Protein 6COJ (pdb70)

Secondary structure (DSSP, 8-state):
------B--HHHHHHT--TT-EEEE-SBTTBS--HHHHHHHHHS---SEEEEEEESHHHHHHHHTT-EEEEEEEEE--SSTT-S-HHHHHHHHTT-SEEEE--HHHHHHHHHHHHTT-SEEEESTTTTSTHHHHHGGGSEEEE-SS--TTSPPPEEEEEEP--EEEEEEEESEE-TTS-EE--SS--TTHHHHHHTEEEEEEEES-B--HHHHHHHS-GGGEEE-GGG-SEEEE-TTTTTTSB-TTS----HHHHHHHHHHTTSHHHHHHHHHHHSSS-HHHHHHHHHHHHHHT-/----HHHHHHHHHHHTTTT--SSEEEE-SHHHHHHHHHHHHTT-TT-B-B-SSSEEESS-PPTT----EEEE--HHHHHHHHHHT-EEEEE--SEE-TT--EE-SEES-TTS-SEE-S-STTHHHHHHHS-EEEEESS--TTTB-SS-SS-SB--GGG--TT-GGGTT--EEEEEESSEEEEEEETTTEEEEEEE-TT--HHHHHHT-SSPPBTGGG-EEPPPPPHHHHHIIIIII-TT-GGGGG---

Radius of gyration: 23.97 Å; Cα contacts (8 Å, |Δi|>4): 1330; chains: 2; bounding box: 75×59×59 Å

B-factor: mean 24.65, std 14.01, range [10.96, 203.96]

InterPro domains:
  IPR004165 Coenzyme A transferase family I [PF01144] (10-236)
  IPR004165 Coenzyme A transferase family I [PTHR13707] (9-237)
  IPR004165 Coenzyme A transferase family I [SM00882] (8-236)
  IPR037171 NagB/RpiA transferase-like [SSF100950] (6-284)

Foldseek 3Di:
DDFDQFADALLVQCVVDAAQFEEEWFAAALAQTLQQNLLSVLVDPHANYEYEYNAYVSVLSNLVSLRAAEYEHQHHFNPDPVTHFVSVVVCVVVVSYQYLHFHRVLSVQQLVCLLVVHQFDFDAGPPPDCSCVSQPPVKDWDWDPDADPVRHIDITIGRGHPAGQEYEGEAAEEASLKFGFHAADDPGCRLSSLSRHDAYEYEYQDHDHPVVRPVPDPPVRRSIDNVRHNHYYHDRCSSPQGQGGPNGHHPVVVVVLVRVLVPDPVSVVVVCVQASVDHSVSNVVSVVVVVVVVD/DDADLLLLLLCLLLVLCVVLEQFEEAEDDDSNLSSVLLNCVPPHVNYWYAPNAWFIAPHRAAVPDDHHTDDTRHPVNVLVRLQVQRYEYEEEFQAAEFQGFTDQAADDDPVDGPGGGDHLPCQCSNQQRYEYEYEAQDQAQSRHDHDGRDRSHDGDVVDDPVDCSRVHGAYRWYRYSFAIWFQPAPVSTIEGQAGAPPHALVNNVNGHHDDHHCSVPHYHRDDDDPVSVCCCCPTHCVPPPSVVRHDD

Structure (mmCIF, N/CA/C/O backbone):
data_6COJ
#
_entry.id   6COJ
#
_cell.length_a   69.172
_cell.length_b   69.172
_cell.length_c   241.873
_cell.angle_alpha   90.000
_cell.angle_beta   90.000
_cell.angle_gamma   90.000
#
_symmetry.space_group_name_H-M   'P 43 21 2'
#
loop_
_entity.id
_entity.type
_entity.pdbx_description
1 polymer 'Probable CoA-transferase alpha subunit'
2 polymer 'Probable CoA-transferase beta subunit'
3 non-polymer 'SULFATE ION'
4 non-polymer 'S-{(3R,5R,9R)-1-[(2R,3S,4R,5R)-5-(6-amino-9H-purin-9-yl)-4-hydroxy-3-(phosphonooxy)tetrahydrofuran-2-yl]-3,5,9-trihydroxy-8,8-dimethyl-3,5-dioxido-10,14-dioxo-2,4,6-trioxa-11,15-diaza-3lambda~5~,5lambda~5~-diphosphaheptadecan-17-yl} (5R,10R)-7-hydroxy-10-methyl-2-oxo-1-oxaspiro[4.5]dec-6-ene-6-carbothioate (non-preferred name)'
5 water water
#
loop_
_atom_site.group_PDB
_atom_site.id
_atom_site.type_symbol
_atom_site.label_atom_id
_atom_site.label_alt_id
_atom_site.label_comp_id
_atom_site.label_asym_id
_atom_site.label_entity_id
_atom_site.label_seq_id
_atom_site.pdbx_PDB_ins_code
_atom_site.Cartn_x
_atom_site.Cartn_y
_atom_site.Cartn_z
_atom_site.occupancy
_atom_site.B_iso_or_equiv
_atom_site.auth_seq_id
_atom_site.auth_comp_id
_atom_site.auth_asym_id
_atom_site.auth_atom_id
_atom_site.pdbx_PDB_model_num
ATOM 1 N N . VAL A 1 14 ? 22.746 -22.490 -9.136 1.00 52.57 2 VAL A N 1
ATOM 2 C CA . VAL A 1 14 ? 21.560 -22.537 -8.287 1.00 52.41 2 VAL A CA 1
ATOM 3 C C . VAL A 1 14 ? 20.806 -21.209 -8.352 1.00 47.96 2 VAL A C 1
ATOM 4 O O . VAL A 1 14 ? 21.107 -20.280 -7.602 1.00 51.89 2 VAL A O 1
ATOM 8 N N . SER A 1 15 ? 19.824 -21.123 -9.248 1.00 32.01 3 SER A N 1
ATOM 9 C CA . SER A 1 15 ? 19.101 -19.881 -9.480 1.00 28.72 3 SER A CA 1
ATOM 10 C C . SER A 1 15 ? 17.617 -20.161 -9.652 1.00 23.55 3 SER A C 1
ATOM 11 O O . SER A 1 15 ? 17.212 -21.238 -10.096 1.00 30.46 3 SER A O 1
ATOM 14 N N . LYS A 1 16 ? 16.814 -19.155 -9.314 1.00 22.31 4 LYS A N 1
ATOM 15 C CA . LYS A 1 16 ? 15.390 -19.199 -9.598 1.00 21.29 4 LYS A CA 1
ATOM 16 C C . LYS A 1 16 ? 15.168 -19.156 -11.106 1.00 22.95 4 LYS A C 1
ATOM 17 O O . LYS A 1 16 ? 15.989 -18.635 -11.864 1.00 24.38 4 LYS A O 1
ATOM 23 N N . ARG A 1 17 ? 14.037 -19.701 -11.544 1.00 21.20 5 ARG A N 1
ATOM 24 C CA . ARG A 1 17 ? 13.776 -19.806 -12.976 1.00 19.67 5 ARG A CA 1
ATOM 25 C C . ARG A 1 17 ? 13.653 -18.429 -13.624 1.00 22.72 5 ARG A C 1
ATOM 26 O O . ARG A 1 17 ? 12.992 -17.533 -13.091 1.00 22.89 5 ARG A O 1
ATOM 34 N N . ASP A 1 18 ? 14.307 -18.262 -14.777 1.00 19.34 6 ASP A N 1
ATOM 35 C CA . ASP A 1 18 ? 14.182 -17.053 -15.589 1.00 19.41 6 ASP A CA 1
ATOM 36 C C . ASP A 1 18 ? 12.957 -17.213 -16.479 1.00 20.19 6 ASP A C 1
ATOM 37 O O . ASP A 1 18 ? 12.950 -18.049 -17.390 1.00 23.71 6 ASP A O 1
ATOM 42 N N . LYS A 1 19 ? 11.923 -16.409 -16.229 1.00 17.01 7 LYS A N 1
ATOM 43 C CA . LYS A 1 19 ? 10.642 -16.550 -16.906 1.00 17.28 7 LYS A CA 1
ATOM 44 C C . LYS A 1 19 ? 10.452 -15.577 -18.062 1.00 16.20 7 LYS A C 1
ATOM 45 O O . LYS A 1 19 ? 9.362 -15.528 -18.644 1.00 18.16 7 LYS A O 1
ATOM 51 N N . ARG A 1 20 ? 11.485 -14.817 -18.420 1.00 18.10 8 ARG A N 1
ATOM 52 C CA . ARG A 1 20 ? 11.353 -13.852 -19.508 1.00 18.47 8 ARG A CA 1
ATOM 53 C C . ARG A 1 20 ? 11.093 -14.558 -20.834 1.00 19.84 8 ARG A C 1
ATOM 54 O O . ARG A 1 20 ? 11.822 -15.482 -21.211 1.00 24.34 8 ARG A O 1
ATOM 62 N N . ILE A 1 21 ? 10.059 -14.101 -21.549 1.00 17.96 9 ILE A N 1
ATOM 63 C CA . ILE A 1 21 ? 9.671 -14.629 -22.855 1.00 17.99 9 ILE A CA 1
ATOM 64 C C . ILE A 1 21 ? 9.109 -13.487 -23.696 1.00 23.44 9 ILE A C 1
ATOM 65 O O . ILE A 1 21 ? 8.760 -12.421 -23.184 1.00 21.08 9 ILE A O 1
ATOM 70 N N . SER A 1 22 ? 9.013 -13.716 -25.007 1.00 18.28 10 SER A N 1
ATOM 71 C CA . SER A 1 22 ? 8.464 -12.715 -25.911 1.00 19.30 10 SER A CA 1
ATOM 72 C C . SER A 1 22 ? 6.938 -12.802 -25.947 1.00 17.61 10 SER A C 1
ATOM 73 O O . SER A 1 22 ? 6.328 -13.759 -25.462 1.00 19.36 10 SER A O 1
ATOM 76 N N . LEU A 1 23 ? 6.319 -11.773 -26.536 1.00 20.35 11 LEU A N 1
ATOM 77 C CA . LEU A 1 23 ? 4.873 -11.779 -26.743 1.00 18.82 11 LEU A CA 1
ATOM 78 C C . LEU A 1 23 ? 4.435 -13.007 -27.527 1.00 20.36 11 LEU A C 1
ATOM 79 O O . LEU A 1 23 ? 3.477 -13.691 -27.146 1.00 19.60 11 LEU A O 1
ATOM 84 N N . ASP A 1 24 ? 5.115 -13.287 -28.644 1.00 20.94 12 ASP A N 1
ATOM 85 C CA . ASP A 1 24 ? 4.746 -14.434 -29.467 1.00 18.83 12 ASP A CA 1
ATOM 86 C C . ASP A 1 24 ? 5.017 -15.753 -28.745 1.00 19.42 12 ASP A C 1
ATOM 87 O O . ASP A 1 24 ? 4.257 -16.717 -28.908 1.00 22.50 12 ASP A O 1
ATOM 92 N N . ASP A 1 25 ? 6.105 -15.823 -27.965 1.00 24.89 13 ASP A N 1
ATOM 93 C CA . ASP A 1 25 ? 6.374 -17.002 -27.137 1.00 24.43 13 ASP A CA 1
ATOM 94 C C . ASP A 1 25 ? 5.213 -17.277 -26.193 1.00 19.83 13 ASP A C 1
ATOM 95 O O . ASP A 1 25 ? 4.769 -18.422 -26.040 1.00 21.18 13 ASP A O 1
ATOM 100 N N . ALA A 1 26 ? 4.736 -16.235 -25.510 1.00 18.81 14 ALA A N 1
ATOM 101 C CA . ALA A 1 26 ? 3.669 -16.419 -24.533 1.00 19.69 14 ALA A CA 1
ATOM 102 C C . ALA A 1 26 ? 2.401 -16.934 -25.200 1.00 17.93 14 ALA A C 1
ATOM 103 O O . ALA A 1 26 ? 1.773 -17.886 -24.718 1.00 19.42 14 ALA A O 1
ATOM 105 N N . VAL A 1 27 ? 2.028 -16.338 -26.335 1.00 19.52 15 VAL A N 1
ATOM 106 C CA . VAL A 1 27 ? 0.851 -16.810 -27.054 1.00 17.89 15 VAL A CA 1
ATOM 107 C C . VAL A 1 27 ? 1.080 -18.212 -27.603 1.00 19.80 15 VAL A C 1
ATOM 108 O O . VAL A 1 27 ? 0.130 -18.997 -27.734 1.00 20.07 15 VAL A O 1
ATOM 112 N N . GLY A 1 28 ? 2.338 -18.565 -27.886 1.00 20.10 16 GLY A N 1
ATOM 113 C CA . GLY A 1 28 ? 2.681 -19.917 -28.301 1.00 18.27 16 GLY A CA 1
ATOM 114 C C . GLY A 1 28 ? 2.394 -20.982 -27.256 1.00 18.67 16 GLY A C 1
ATOM 115 O O . GLY A 1 28 ? 2.351 -22.171 -27.593 1.00 23.55 16 GLY A O 1
ATOM 116 N N . GLU A 1 29 ? 2.229 -20.590 -25.993 1.00 18.94 17 GLU A N 1
ATOM 117 C CA A GLU A 1 29 ? 1.831 -21.500 -24.926 0.62 19.63 17 GLU A CA 1
ATOM 118 C CA B GLU A 1 29 ? 1.835 -21.534 -24.958 0.38 20.39 17 GLU A CA 1
ATOM 119 C C . GLU A 1 29 ? 0.323 -21.663 -24.823 1.00 21.89 17 GLU A C 1
ATOM 120 O O . GLU A 1 29 ? -0.145 -22.532 -24.075 1.00 23.55 17 GLU A O 1
ATOM 131 N N . LEU A 1 30 ? -0.443 -20.834 -25.524 1.00 18.50 18 LEU A N 1
ATOM 132 C CA . LEU A 1 30 ? -1.894 -20.921 -25.520 1.00 17.75 18 LEU A CA 1
ATOM 133 C C . LEU A 1 30 ? -2.360 -21.848 -26.634 1.00 21.10 18 LEU A C 1
ATOM 134 O O . LEU A 1 30 ? -1.625 -22.144 -27.579 1.00 20.97 18 LEU A O 1
ATOM 139 N N . ARG A 1 31 ? -3.595 -22.321 -26.504 1.00 20.71 19 ARG A N 1
ATOM 140 C CA . ARG A 1 31 ? -4.157 -23.255 -27.464 1.00 22.43 19 ARG A CA 1
ATOM 141 C C . ARG A 1 31 ? -5.599 -22.874 -27.745 1.00 20.47 19 ARG A C 1
ATOM 142 O O . ARG A 1 31 ? -6.302 -22.356 -26.872 1.00 19.73 19 ARG A O 1
ATOM 150 N N . SER A 1 32 ? -6.037 -23.147 -28.973 1.00 19.84 20 SER A N 1
ATOM 151 C CA . SER A 1 32 ? -7.436 -22.945 -29.304 1.00 18.84 20 SER A CA 1
ATOM 152 C C . SER A 1 32 ? -8.304 -23.745 -28.341 1.00 19.68 20 SER A C 1
ATOM 153 O O . SER A 1 32 ? -7.926 -24.834 -27.897 1.00 21.81 20 SER A O 1
ATOM 156 N N . GLY A 1 33 ? -9.459 -23.187 -27.998 1.00 19.15 21 GLY A N 1
ATOM 157 C CA . GLY A 1 33 ? -10.378 -23.831 -27.085 1.00 17.65 21 GLY A CA 1
ATOM 158 C C . GLY A 1 33 ? -1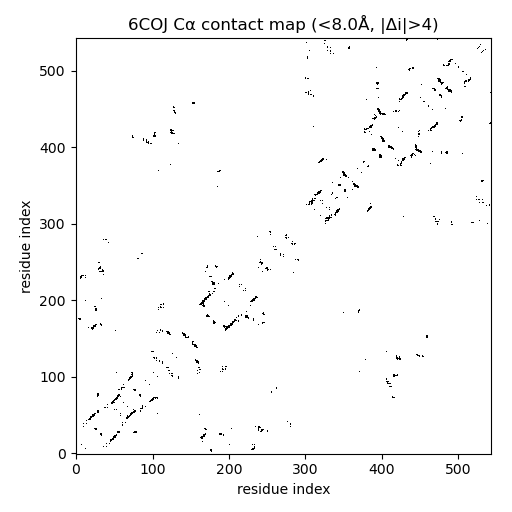0.145 -23.535 -25.623 1.00 20.25 21 GLY A C 1
ATOM 159 O O . GLY A 1 33 ? -10.940 -23.983 -24.788 1.00 21.28 21 GLY A O 1
ATOM 160 N N . MET A 1 34 ? -9.095 -22.792 -25.283 1.00 18.07 22 MET A N 1
ATOM 161 C CA . MET A 1 34 ? -8.817 -22.499 -23.885 1.00 17.56 22 MET A CA 1
ATOM 162 C C . MET A 1 34 ? -9.833 -21.521 -23.322 1.00 16.55 22 MET A C 1
ATOM 163 O O . MET A 1 34 ? -10.431 -20.714 -24.044 1.00 18.27 22 MET A O 1
ATOM 168 N N . THR A 1 35 ? -10.022 -21.608 -22.010 1.00 16.68 23 THR A N 1
ATOM 169 C CA . THR A 1 35 ? -10.660 -20.549 -21.244 1.00 14.96 23 THR A CA 1
ATOM 170 C C . THR A 1 35 ? -9.560 -19.614 -20.749 1.00 16.51 23 THR A C 1
ATOM 171 O O . THR A 1 35 ? -8.647 -20.047 -20.032 1.00 16.28 23 THR A O 1
ATOM 175 N N . ILE A 1 36 ? -9.624 -18.346 -21.157 1.00 14.71 24 ILE A N 1
ATOM 176 C CA . ILE A 1 36 ? -8.586 -17.370 -20.849 1.00 13.20 24 ILE A CA 1
ATOM 177 C C . ILE A 1 36 ? -9.212 -16.194 -20.114 1.00 14.27 24 ILE A C 1
ATOM 178 O O . ILE A 1 36 ? -10.205 -15.620 -20.579 1.00 16.34 24 ILE A O 1
ATOM 183 N N . GLY A 1 37 ? -8.623 -15.834 -18.977 1.00 12.72 25 GLY A N 1
ATOM 184 C CA . GLY A 1 37 ? -9.017 -14.634 -18.266 1.00 12.83 25 GLY A CA 1
ATOM 185 C C . GLY A 1 37 ? -8.106 -13.494 -18.686 1.00 12.78 25 GLY A C 1
ATOM 186 O O . GLY A 1 37 ? -6.899 -13.672 -18.832 1.00 16.03 25 GLY A O 1
ATOM 187 N N . ILE A 1 38 ? -8.694 -12.322 -18.892 1.00 13.23 26 ILE A N 1
ATOM 188 C CA . ILE A 1 38 ? -7.932 -11.143 -19.286 1.00 13.47 26 ILE A CA 1
ATOM 189 C C . ILE A 1 38 ? -8.100 -10.079 -18.212 1.00 13.81 26 ILE A C 1
ATOM 190 O O . ILE A 1 38 ? -9.231 -9.726 -17.850 1.00 14.29 26 ILE A O 1
ATOM 195 N N . GLY A 1 39 ? -6.973 -9.577 -17.709 1.00 12.74 27 GLY A N 1
ATOM 196 C CA . GLY A 1 39 ? -6.951 -8.641 -16.600 1.00 13.35 27 GLY A CA 1
ATOM 197 C C . GLY A 1 39 ? -7.374 -7.232 -16.984 1.00 13.39 27 GLY A C 1
ATOM 198 O O . GLY A 1 39 ? -8.012 -6.993 -18.015 1.00 14.48 27 GLY A O 1
ATOM 199 N N . GLY A 1 40 ? -7.002 -6.284 -16.131 1.00 13.22 28 GLY A N 1
ATOM 200 C CA . GLY A 1 40 ? -7.460 -4.924 -16.318 1.00 14.45 28 GLY A CA 1
ATOM 201 C C . GLY A 1 40 ? -8.966 -4.812 -16.109 1.00 14.45 28 GLY A C 1
ATOM 202 O O . GLY A 1 40 ? -9.602 -5.646 -15.461 1.00 13.45 28 GLY A O 1
ATOM 203 N N . TRP A 1 41 ? -9.542 -3.763 -16.704 1.00 14.03 29 TRP A N 1
ATOM 204 C CA . TRP A 1 41 ? -10.948 -3.440 -16.482 1.00 12.68 29 TRP A CA 1
ATOM 205 C C . TRP A 1 41 ? -11.398 -2.451 -17.547 1.00 14.45 29 TRP A C 1
ATOM 206 O O . TRP A 1 41 ? -10.860 -1.345 -17.618 1.00 14.80 29 TRP A O 1
ATOM 217 N N . GLY A 1 42 ? -12.373 -2.822 -18.378 1.00 14.28 30 GLY A N 1
ATOM 218 C CA . GLY A 1 42 ? -12.826 -1.874 -19.386 1.00 14.70 30 GLY A CA 1
ATOM 219 C C . GLY A 1 42 ? -11.658 -1.415 -20.241 1.00 14.88 30 GLY A C 1
ATOM 220 O O . GLY A 1 42 ? -10.881 -2.232 -20.749 1.00 15.51 30 GLY A O 1
ATOM 221 N N . SER A 1 43 ? -11.501 -0.101 -20.384 1.00 13.68 31 SER A N 1
ATOM 222 C CA . SER A 1 43 ? -10.343 0.449 -21.092 1.00 14.52 31 SER A CA 1
ATOM 223 C C . SER A 1 43 ? -9.247 0.892 -20.120 1.00 14.95 31 SER A C 1
ATOM 224 O O . SER A 1 43 ? -8.735 2.019 -20.170 1.00 15.79 31 SER A O 1
ATOM 227 N N . ARG A 1 44 ? -8.868 -0.020 -19.222 1.00 14.48 32 ARG A N 1
ATOM 228 C CA . ARG A 1 44 ? -7.919 0.279 -18.150 1.00 14.42 32 ARG A CA 1
ATOM 229 C C . ARG A 1 44 ? -6.958 -0.887 -17.985 1.00 12.99 32 ARG A C 1
ATOM 230 O O . ARG A 1 44 ? -7.378 -2.005 -17.661 1.00 14.18 32 ARG A O 1
ATOM 238 N N . ARG A 1 45 ? -5.672 -0.602 -18.192 1.00 14.25 33 ARG A N 1
ATOM 239 C CA . ARG A 1 45 ? -4.556 -1.541 -18.010 1.00 14.72 33 ARG A CA 1
ATOM 240 C C . ARG A 1 45 ? -4.847 -2.922 -18.577 1.00 14.29 33 ARG A C 1
ATOM 241 O O . ARG A 1 45 ? -4.610 -3.955 -17.948 1.00 14.53 33 ARG A O 1
ATOM 249 N N . LYS A 1 46 ? -5.340 -2.932 -19.818 1.00 14.00 34 LYS A N 1
ATOM 250 C CA . LYS A 1 46 ? -5.520 -4.193 -20.503 1.00 15.48 34 LYS A CA 1
ATOM 251 C C . LYS A 1 46 ? -4.187 -4.654 -21.085 1.00 14.42 34 LYS A C 1
ATOM 252 O O . LYS A 1 46 ? -3.363 -3.831 -21.487 1.00 14.92 34 LYS A O 1
ATOM 258 N N . PRO A 1 47 ? -3.943 -5.984 -21.138 1.00 12.96 35 PRO A N 1
ATOM 259 C CA . PRO A 1 47 ? -2.718 -6.505 -21.791 1.00 14.50 35 PRO A CA 1
ATOM 260 C C . PRO A 1 47 ? -2.866 -6.485 -23.309 1.00 15.21 35 PRO A C 1
ATOM 261 O O . PRO A 1 47 ? -2.966 -7.517 -23.990 1.00 15.43 35 PRO A O 1
ATOM 265 N N . MET A 1 48 ? -2.897 -5.269 -23.862 1.00 15.06 36 MET A N 1
ATOM 266 C CA . MET A 1 48 ? -3.235 -5.089 -25.268 1.00 14.35 36 MET A CA 1
ATOM 267 C C . MET A 1 48 ? -2.151 -5.632 -26.191 1.00 16.45 36 MET A C 1
ATOM 268 O O . MET A 1 48 ? -2.466 -6.141 -27.276 1.00 17.07 36 MET A O 1
ATOM 273 N N . ALA A 1 49 ? -0.880 -5.546 -25.787 1.00 16.10 37 ALA A N 1
ATOM 274 C CA . ALA A 1 49 ? 0.174 -6.167 -26.582 1.00 17.50 37 ALA A CA 1
ATOM 275 C C . ALA A 1 49 ? -0.013 -7.678 -26.655 1.00 17.20 37 ALA A C 1
ATOM 276 O O . ALA A 1 49 ? 0.161 -8.280 -27.721 1.00 17.71 37 ALA A O 1
ATOM 278 N N . LEU A 1 50 ? -0.390 -8.311 -25.539 1.00 16.62 38 LEU A N 1
ATOM 279 C CA . LEU A 1 50 ? -0.664 -9.747 -25.583 1.00 16.97 38 LEU A CA 1
ATOM 280 C C . LEU A 1 50 ? -1.890 -10.053 -26.439 1.00 16.77 38 LEU A C 1
ATOM 281 O O . LEU A 1 50 ? -1.903 -11.043 -27.185 1.00 17.49 38 LEU A O 1
ATOM 286 N N . VAL A 1 51 ? -2.912 -9.193 -26.383 1.00 16.76 39 VAL A N 1
ATOM 287 C CA . VAL A 1 51 ? -4.090 -9.376 -27.234 1.00 15.60 39 VAL A CA 1
ATOM 288 C C . VAL A 1 51 ? -3.723 -9.250 -28.712 1.00 18.51 39 VAL A C 1
ATOM 289 O O . VAL A 1 51 ? -4.188 -10.035 -29.549 1.00 17.18 39 VAL A O 1
ATOM 293 N N . ARG A 1 52 ? -2.895 -8.261 -29.062 1.00 16.80 40 ARG A N 1
ATOM 294 C CA . ARG A 1 52 ? -2.440 -8.148 -30.448 1.00 16.65 40 ARG A CA 1
ATOM 295 C C . ARG A 1 52 ? -1.641 -9.376 -30.876 1.00 17.19 40 ARG A C 1
ATOM 296 O O . ARG A 1 52 ? -1.731 -9.811 -32.030 1.00 17.89 40 ARG A O 1
ATOM 304 N N . ALA A 1 53 ? -0.863 -9.959 -29.958 1.00 17.30 41 ALA A N 1
ATOM 305 C CA . ALA A 1 53 ? -0.141 -11.185 -30.287 1.00 18.98 41 ALA A CA 1
ATOM 306 C C . ALA A 1 53 ? -1.107 -12.346 -30.509 1.00 16.77 41 ALA A C 1
ATOM 307 O O . ALA A 1 53 ? -0.882 -13.190 -31.388 1.00 17.69 41 ALA A O 1
ATOM 309 N N . LEU A 1 54 ? -2.193 -12.400 -29.732 1.00 18.20 42 LEU A N 1
ATOM 310 C CA . LEU A 1 54 ? -3.244 -13.380 -30.002 1.00 18.36 42 LEU A CA 1
ATOM 311 C C . LEU A 1 54 ? -3.825 -13.206 -31.403 1.00 19.56 42 LEU A C 1
ATOM 312 O O . LEU A 1 54 ? -4.057 -14.195 -32.111 1.00 20.94 42 LEU A O 1
ATOM 317 N N . LEU A 1 55 ? -4.078 -11.957 -31.817 1.00 19.00 43 LEU A N 1
ATOM 318 C CA . LEU A 1 55 ? -4.635 -11.700 -33.142 1.00 19.37 43 LEU A CA 1
ATOM 319 C C . LEU A 1 55 ? -3.700 -12.177 -34.243 1.00 22.60 43 LEU A C 1
ATOM 320 O O . LEU A 1 55 ? -4.154 -12.667 -35.282 1.00 25.17 43 LEU A O 1
ATOM 325 N N . ARG A 1 56 ? -2.391 -12.024 -34.043 1.00 19.76 44 ARG A N 1
ATOM 326 C CA . ARG A 1 56 ? -1.427 -12.480 -35.038 1.00 20.87 44 ARG A CA 1
ATOM 327 C C . ARG A 1 56 ? -1.401 -13.998 -35.135 1.00 20.03 44 ARG A C 1
ATOM 328 O O . ARG A 1 56 ? -1.061 -14.539 -36.193 1.00 21.08 44 ARG A O 1
ATOM 336 N N . SER A 1 57 ? -1.739 -14.692 -34.048 1.00 20.02 45 SER A N 1
ATOM 337 C CA . SER A 1 57 ? -1.684 -16.143 -33.967 1.00 19.75 45 SER A CA 1
ATOM 338 C C . SER A 1 57 ? -2.936 -16.766 -34.578 1.00 22.77 45 SER A C 1
ATOM 339 O O . SER A 1 57 ? -3.889 -16.079 -34.953 1.00 21.67 45 SER A O 1
ATOM 342 N N . ASP A 1 58 ? -2.929 -18.095 -34.657 1.00 20.64 46 ASP A N 1
ATOM 343 C CA . ASP A 1 58 ? -4.100 -18.856 -35.075 1.00 22.79 46 ASP A CA 1
ATOM 344 C C . ASP A 1 58 ? -4.921 -19.379 -33.906 1.00 24.31 46 ASP A C 1
ATOM 345 O O . ASP A 1 58 ? -5.827 -20.191 -34.117 1.00 26.11 46 ASP A O 1
ATOM 350 N N . VAL A 1 59 ? -4.617 -18.950 -32.681 1.00 21.64 47 VAL A N 1
ATOM 351 C CA . VAL A 1 59 ? -5.367 -19.402 -31.514 1.00 20.77 47 VAL A CA 1
ATOM 352 C C . VAL A 1 59 ? -6.765 -18.804 -31.563 1.00 19.83 47 VAL A C 1
ATOM 353 O O . VAL A 1 59 ? -6.930 -17.581 -31.653 1.00 26.66 47 VAL A O 1
ATOM 357 N N . THR A 1 60 ? -7.781 -19.659 -31.478 1.00 21.08 48 THR A N 1
ATOM 358 C CA . THR A 1 60 ? -9.156 -19.208 -31.642 1.00 22.26 48 THR A CA 1
ATOM 359 C C . THR A 1 60 ? -10.059 -20.097 -30.793 1.00 23.90 48 THR A C 1
ATOM 360 O O . THR A 1 60 ? -9.581 -20.857 -29.948 1.00 21.08 48 THR A O 1
ATOM 364 N N . ASP A 1 61 ? -11.374 -19.988 -31.011 1.00 18.87 49 ASP A N 1
ATOM 365 C CA . ASP A 1 61 ? -12.365 -20.770 -30.267 1.00 19.56 49 ASP A CA 1
ATOM 366 C C . ASP A 1 61 ? -12.189 -20.594 -28.757 1.00 19.18 49 ASP A C 1
ATOM 367 O O . ASP A 1 61 ? -12.249 -21.551 -27.983 1.00 20.78 49 ASP A O 1
ATOM 372 N N . LEU A 1 62 ? -11.975 -19.354 -28.331 1.00 16.26 50 LEU A N 1
ATOM 373 C CA . LEU A 1 62 ? -11.652 -19.070 -26.939 1.00 16.42 50 LEU A CA 1
ATOM 374 C C . LEU A 1 62 ? -12.915 -18.838 -26.124 1.00 17.75 50 LEU A C 1
ATOM 375 O O . LEU A 1 62 ? -13.925 -18.328 -26.614 1.00 17.12 50 LEU A O 1
ATOM 380 N N . THR A 1 63 ? -12.845 -19.224 -24.859 1.00 16.24 51 THR A N 1
ATOM 381 C CA . THR A 1 63 ? -13.817 -18.800 -23.869 1.00 16.54 51 THR A CA 1
ATOM 382 C C . THR A 1 63 ? -13.111 -17.738 -23.039 1.00 15.93 51 THR A C 1
ATOM 383 O O . THR A 1 63 ? -12.055 -18.010 -22.463 1.00 17.45 51 THR A O 1
ATOM 387 N N . VAL A 1 64 ? -13.649 -16.523 -23.027 1.00 13.62 52 VAL A N 1
ATOM 388 C CA . VAL A 1 64 ? -12.976 -15.375 -22.419 1.00 13.74 52 VAL A CA 1
ATOM 389 C C . VAL A 1 64 ? -13.716 -14.967 -21.153 1.00 14.63 52 VAL A C 1
ATOM 390 O O . VAL A 1 64 ? -14.947 -14.838 -21.160 1.00 15.80 52 VAL A O 1
ATOM 394 N N . VAL A 1 65 ? -12.961 -14.757 -20.075 1.00 13.39 53 VAL A N 1
ATOM 395 C CA . VAL A 1 65 ? -13.483 -14.259 -18.800 1.00 13.91 53 VAL A CA 1
ATOM 396 C C . VAL A 1 65 ? -12.842 -12.898 -18.575 1.00 13.46 53 VAL A C 1
ATOM 397 O O . VAL A 1 65 ? -11.611 -12.801 -18.511 1.00 13.93 53 VAL A O 1
ATOM 401 N N . THR A 1 66 ? -13.657 -11.849 -18.469 1.00 13.79 54 THR A N 1
ATOM 402 C CA . THR A 1 66 ? -13.057 -10.519 -18.445 1.00 13.79 54 THR A CA 1
ATOM 403 C C . THR A 1 66 ? -14.053 -9.487 -17.937 1.00 14.32 54 THR A C 1
ATOM 404 O O . THR A 1 66 ? -15.268 -9.669 -18.039 1.00 15.26 54 THR A O 1
ATOM 408 N N . TYR A 1 67 ? -13.513 -8.406 -17.381 1.00 13.11 55 TYR A N 1
ATOM 409 C CA . TYR A 1 67 ? -14.232 -7.141 -17.285 1.00 13.23 55 TYR A CA 1
ATOM 410 C C . TYR A 1 67 ? -13.939 -6.431 -18.595 1.00 14.52 55 TYR A C 1
ATOM 411 O O . TYR A 1 67 ? -12.885 -5.813 -18.757 1.00 14.73 55 TYR A O 1
ATOM 420 N N . GLY A 1 68 ? -14.864 -6.548 -19.546 1.00 13.41 56 GLY A N 1
ATOM 421 C CA . GLY A 1 68 ? -14.516 -6.357 -20.947 1.00 13.81 56 GLY A CA 1
ATOM 422 C C . GLY A 1 68 ? -14.296 -4.917 -21.379 1.00 14.18 56 GLY A C 1
ATOM 423 O O . GLY A 1 68 ? -14.942 -3.980 -20.914 1.00 14.14 56 GLY A O 1
ATOM 424 N N . GLY A 1 69 ? -13.385 -4.776 -22.340 1.00 14.91 57 GLY A N 1
ATOM 425 C CA . GLY A 1 69 ? -13.122 -3.529 -23.019 1.00 15.60 57 GLY A CA 1
ATOM 426 C C . GLY A 1 69 ? -12.671 -3.805 -24.440 1.00 14.23 57 GLY A C 1
ATOM 427 O O . GLY A 1 69 ? -13.153 -4.735 -25.094 1.00 15.67 57 GLY A O 1
ATOM 428 N N . PRO A 1 70 ? -11.720 -3.012 -24.944 1.00 14.11 58 PRO A N 1
ATOM 429 C CA . PRO A 1 70 ? -11.242 -3.221 -26.322 1.00 16.12 58 PRO A CA 1
ATOM 430 C C . PRO A 1 70 ? -10.446 -4.502 -26.503 1.00 14.97 58 PRO A C 1
ATOM 431 O O . PRO A 1 70 ? -10.206 -4.900 -27.654 1.00 18.20 58 PRO A O 1
ATOM 435 N N . ASP A 1 71 ? -10.005 -5.135 -25.413 1.00 16.33 59 ASP A N 1
ATOM 436 C CA . ASP A 1 71 ? -9.440 -6.477 -25.503 1.00 16.00 59 ASP A CA 1
ATOM 437 C C . ASP A 1 71 ? -10.447 -7.442 -26.112 1.00 18.00 59 ASP A C 1
ATOM 438 O O . ASP A 1 71 ? -10.148 -8.152 -27.086 1.00 18.12 59 ASP A O 1
ATOM 443 N N . LEU A 1 72 ? -11.656 -7.466 -25.557 1.00 16.95 60 LEU A N 1
ATOM 444 C CA . LEU A 1 72 ? -12.699 -8.341 -26.074 1.00 16.41 60 LEU A CA 1
ATOM 445 C C . LEU A 1 72 ? -13.138 -7.906 -27.465 1.00 18.98 60 LEU A C 1
ATOM 446 O O . LEU A 1 72 ? -13.398 -8.751 -28.327 1.00 17.94 60 LEU A O 1
ATOM 451 N N . GLY A 1 73 ? -13.210 -6.594 -27.709 1.00 15.88 61 GLY A N 1
ATOM 452 C CA . GLY A 1 73 ? -13.544 -6.119 -29.043 1.00 17.55 61 GLY A CA 1
ATOM 453 C C . GLY A 1 73 ? -12.570 -6.607 -30.096 1.00 20.06 61 GLY A C 1
ATOM 454 O O . GLY A 1 73 ? -12.972 -7.120 -31.146 1.00 18.37 61 GLY A O 1
ATOM 455 N N . LEU A 1 74 ? -11.268 -6.466 -29.831 1.00 17.66 62 LEU A N 1
ATOM 456 C CA . LEU A 1 74 ? -10.287 -6.922 -30.812 1.00 16.99 62 LEU A CA 1
ATOM 457 C C . LEU A 1 74 ? -10.392 -8.426 -31.042 1.00 17.07 62 LEU A C 1
ATOM 458 O O . LEU A 1 74 ? -10.337 -8.894 -32.183 1.00 16.81 62 LEU A O 1
ATOM 463 N N . LEU A 1 75 ? -10.568 -9.207 -29.971 1.00 16.24 63 LEU A N 1
ATOM 464 C CA . LEU A 1 75 ? -10.722 -10.646 -30.156 1.00 15.75 63 LEU A CA 1
ATOM 465 C C . LEU A 1 75 ? -11.961 -10.968 -30.990 1.00 17.67 63 LEU A C 1
ATOM 466 O O . LEU A 1 75 ? -11.932 -11.864 -31.844 1.00 18.55 63 LEU A O 1
ATOM 471 N N . CYS A 1 76 ? -13.051 -10.225 -30.779 1.00 17.93 64 CYS A N 1
ATOM 472 C CA . CYS A 1 76 ? -14.255 -10.439 -31.577 1.00 19.14 64 CYS A CA 1
ATOM 473 C C . CYS A 1 76 ? -14.031 -10.056 -33.029 1.00 19.59 64 CYS A C 1
ATOM 474 O O . CYS A 1 76 ? -14.574 -10.703 -33.935 1.00 20.46 64 CYS A O 1
ATOM 477 N N . SER A 1 77 ? -13.248 -9.000 -33.274 1.00 19.22 65 SER A N 1
ATOM 478 C CA . SER A 1 77 ? -12.973 -8.604 -34.650 1.00 19.75 65 SER A CA 1
ATOM 479 C C . SER A 1 77 ? -12.283 -9.708 -35.439 1.00 22.79 65 SER A C 1
ATOM 480 O O . SER A 1 77 ? -12.396 -9.740 -36.670 1.00 22.95 65 SER A O 1
ATOM 483 N N . ALA A 1 78 ? -11.588 -10.619 -34.763 1.00 19.93 66 ALA A N 1
ATOM 484 C CA . ALA A 1 78 ? -10.895 -11.714 -35.425 1.00 20.60 66 ALA A CA 1
ATOM 485 C C . ALA A 1 78 ? -11.629 -13.036 -35.280 1.00 19.15 66 ALA A C 1
ATOM 486 O O . ALA A 1 78 ? -11.072 -14.085 -35.632 1.00 21.11 66 ALA A O 1
ATOM 488 N N . GLY A 1 79 ? -12.867 -13.004 -34.787 1.00 20.18 67 GLY A N 1
ATOM 489 C CA . GLY A 1 79 ? -13.659 -14.209 -34.641 1.00 19.02 67 GLY A CA 1
ATOM 490 C C . GLY A 1 79 ? -13.076 -15.221 -33.681 1.00 21.00 67 GLY A C 1
ATOM 491 O O . GLY A 1 79 ? -13.287 -16.429 -33.858 1.00 22.06 67 GLY A O 1
ATOM 492 N N . LYS A 1 80 ? -12.334 -14.766 -32.675 1.00 21.77 68 LYS A N 1
ATOM 493 C CA . LYS A 1 80 ? -11.613 -15.679 -31.800 1.00 24.30 68 LYS A CA 1
ATOM 494 C C . LYS A 1 80 ? -12.400 -16.093 -30.567 1.00 24.59 68 LYS A C 1
ATOM 495 O O . LYS A 1 80 ? -11.905 -16.925 -29.801 1.00 20.18 68 LYS A O 1
ATOM 501 N N . VAL A 1 81 ? -13.607 -15.566 -30.367 1.00 19.75 69 VAL A N 1
ATOM 502 C CA . VAL A 1 81 ? -14.377 -15.777 -29.142 1.00 17.51 69 VAL A CA 1
ATOM 503 C C . VAL A 1 81 ? -15.574 -16.660 -29.454 1.00 21.37 69 VAL A C 1
ATOM 504 O O . VAL A 1 81 ? -16.373 -16.354 -30.351 1.00 24.29 69 VAL A O 1
ATOM 508 N N . THR A 1 82 ? -15.691 -17.767 -28.729 1.00 16.72 70 THR A N 1
ATOM 509 C CA . THR A 1 82 ? -16.861 -18.632 -28.796 1.00 18.51 70 THR A CA 1
ATOM 510 C C . THR A 1 82 ? -17.837 -18.350 -27.666 1.00 16.85 70 THR A C 1
ATOM 511 O O . THR A 1 82 ? -19.054 -18.347 -27.880 1.00 18.70 70 THR A O 1
ATOM 515 N N . LYS A 1 83 ? -17.319 -18.112 -26.467 1.00 17.17 71 LYS A N 1
ATOM 516 C CA . LYS A 1 83 ? -18.133 -17.929 -25.282 1.00 16.73 71 LYS A CA 1
ATOM 517 C C . LYS A 1 83 ? -17.455 -16.868 -24.431 1.00 14.95 71 LYS A C 1
ATOM 518 O O . LYS A 1 83 ? -16.223 -16.796 -24.383 1.00 15.92 71 LYS A O 1
ATOM 524 N N . ALA A 1 84 ? -18.256 -16.025 -23.791 1.00 16.69 72 ALA A N 1
ATOM 525 C CA . ALA A 1 84 ? -17.702 -14.933 -23.002 1.00 15.53 72 ALA A CA 1
ATOM 526 C C . ALA A 1 84 ? -18.421 -14.832 -21.669 1.00 16.09 72 ALA A C 1
ATOM 527 O O . ALA A 1 84 ? -19.654 -14.803 -21.627 1.00 17.32 72 ALA A O 1
ATOM 529 N N . TYR A 1 85 ? -17.635 -14.775 -20.591 1.00 14.40 73 TYR A N 1
ATOM 530 C CA . TYR A 1 85 ? -18.101 -14.522 -19.235 1.00 14.77 73 TYR A CA 1
ATOM 531 C C . TYR A 1 85 ? -17.622 -13.126 -18.859 1.00 15.06 73 TYR A C 1
ATOM 532 O O . TYR A 1 85 ? -16.414 -12.881 -18.839 1.00 16.70 73 TYR A O 1
ATOM 541 N N . TYR A 1 86 ? -18.549 -12.216 -18.546 1.00 12.94 74 TYR A N 1
ATOM 542 C CA . TYR A 1 86 ? -18.137 -10.832 -18.302 1.00 14.47 74 TYR A CA 1
ATOM 543 C C . TYR A 1 86 ? -19.163 -10.137 -17.424 1.00 13.82 74 TYR A C 1
ATOM 544 O O . TYR A 1 86 ? -20.345 -10.498 -17.422 1.00 14.13 74 TYR A O 1
ATOM 553 N N . GLY A 1 87 ? -18.697 -9.112 -16.706 1.00 13.82 75 GLY A N 1
ATOM 554 C CA . GLY A 1 87 ? -19.568 -8.296 -15.884 1.00 15.36 75 GLY A CA 1
ATOM 555 C C . GLY A 1 87 ? -20.080 -7.091 -16.640 1.00 15.68 75 GLY A C 1
ATOM 556 O O . GLY A 1 87 ? -21.110 -6.511 -16.285 1.00 17.03 75 GLY A O 1
ATOM 557 N N . PHE A 1 88 ? -19.354 -6.707 -17.685 1.00 14.79 76 PHE A N 1
ATOM 558 C CA . PHE A 1 88 ? -19.739 -5.612 -18.566 1.00 14.05 76 PHE A CA 1
ATOM 559 C C . PHE A 1 88 ? -18.765 -5.624 -19.731 1.00 13.85 76 PHE A C 1
ATOM 560 O O . PHE A 1 88 ? -17.755 -6.331 -19.708 1.00 14.49 76 PHE A O 1
ATOM 568 N N . VAL A 1 89 ? -19.075 -4.827 -20.748 1.00 14.98 77 VAL A N 1
ATOM 569 C CA . VAL A 1 89 ? -18.100 -4.457 -21.770 1.00 15.48 77 VAL A CA 1
ATOM 570 C C . VAL A 1 89 ? -18.205 -2.952 -21.961 1.00 15.19 77 VAL A C 1
ATOM 571 O O . VAL A 1 89 ? -19.287 -2.438 -22.267 1.00 15.67 77 VAL A O 1
ATOM 575 N N . SER A 1 90 ? -17.097 -2.240 -21.746 1.00 15.45 78 SER A N 1
ATOM 576 C CA . SER A 1 90 ? -17.129 -0.787 -21.846 1.00 14.86 78 SER A CA 1
ATOM 577 C C . SER A 1 90 ? -15.782 -0.269 -22.314 1.00 15.91 78 SER A C 1
ATOM 578 O O . SER A 1 90 ? -14.734 -0.804 -21.933 1.00 16.39 78 SER A O 1
ATOM 581 N N . LEU A 1 91 ? -15.827 0.776 -23.145 1.00 15.46 79 LEU A N 1
ATOM 582 C CA . LEU A 1 91 ? -14.637 1.530 -23.513 1.00 15.79 79 LEU A CA 1
ATOM 583 C C . LEU A 1 91 ? -14.330 2.663 -22.536 1.00 17.33 79 LEU A C 1
ATOM 584 O O . LEU A 1 91 ? -13.317 3.345 -22.706 1.00 17.26 79 LEU A O 1
ATOM 589 N N . ASP A 1 92 ? -15.196 2.893 -21.543 1.00 16.02 80 ASP A N 1
ATOM 590 C CA . ASP A 1 92 ? -15.013 3.895 -20.488 1.00 16.11 80 ASP A CA 1
ATOM 591 C C . ASP A 1 92 ? -15.189 5.337 -20.962 1.00 23.99 80 ASP A C 1
ATOM 592 O O . ASP A 1 92 ? -15.666 6.186 -20.203 1.00 36.30 80 ASP A O 1
ATOM 597 N N . SER A 1 93 ? -14.820 5.624 -22.207 1.00 25.03 81 SER A N 1
ATOM 598 C CA . SER A 1 93 ? -15.088 6.902 -22.846 1.00 26.00 81 SER A CA 1
ATOM 599 C C . SER A 1 93 ? -16.010 6.670 -24.033 1.00 24.33 81 SER A C 1
ATOM 600 O O . SER A 1 93 ? -16.184 5.537 -24.492 1.00 27.34 81 SER A O 1
ATOM 603 N N . ALA A 1 94 ? -16.590 7.757 -24.539 1.00 28.90 82 ALA A N 1
ATOM 604 C CA . ALA A 1 94 ? -17.433 7.686 -25.732 1.00 27.75 82 ALA A CA 1
ATOM 605 C C . ALA A 1 94 ? -16.649 7.009 -26.856 1.00 36.48 82 ALA A C 1
ATOM 606 O O . ALA A 1 94 ? -15.464 7.273 -27.024 1.00 33.42 82 ALA A O 1
ATOM 608 N N . PRO A 1 95 ? -17.306 6.141 -27.639 1.00 27.09 83 PRO A N 1
ATOM 609 C CA . PRO A 1 95 ? -18.746 5.866 -27.674 1.00 30.21 83 PRO A CA 1
ATOM 610 C C . PRO A 1 95 ? -19.216 4.842 -26.651 1.00 25.13 83 PRO A C 1
ATOM 611 O O . PRO A 1 95 ? -20.336 4.351 -26.795 1.00 27.04 83 PRO A O 1
ATOM 615 N N . PHE A 1 96 ? -18.366 4.520 -25.666 1.00 21.92 84 PHE A N 1
ATOM 616 C CA . PHE A 1 96 ? -18.717 3.707 -24.499 1.00 21.45 84 PHE A CA 1
ATOM 617 C C . PHE A 1 96 ? -18.904 2.231 -24.826 1.00 23.95 84 PHE A C 1
ATOM 618 O O . PHE A 1 96 ? -18.265 1.371 -24.214 1.00 23.11 84 PHE A O 1
ATOM 626 N N . TYR A 1 97 ? -19.780 1.917 -25.771 1.00 19.86 85 TYR A N 1
ATOM 627 C CA . TYR A 1 97 ? -19.979 0.528 -26.144 1.00 17.91 85 TYR A CA 1
ATOM 628 C C . TYR A 1 97 ? -18.890 0.130 -27.129 1.00 19.25 85 TYR A C 1
ATOM 629 O O . TYR A 1 97 ? -18.526 0.907 -28.014 1.00 21.70 85 TYR A O 1
ATOM 638 N N . ASP A 1 98 ? -18.329 -1.058 -26.949 1.00 17.15 86 ASP A N 1
ATOM 639 C CA . ASP A 1 98 ? -17.336 -1.522 -27.910 1.00 15.90 86 ASP A CA 1
ATOM 640 C C . ASP A 1 98 ? -18.041 -2.007 -29.170 1.00 17.49 86 ASP A C 1
ATOM 641 O O . ASP A 1 98 ? -18.892 -2.901 -29.088 1.00 19.42 86 ASP A O 1
ATOM 646 N N . PRO A 1 99 ? -17.714 -1.462 -30.342 1.00 19.40 87 PRO A N 1
ATOM 647 C CA . PRO A 1 99 ? -18.483 -1.789 -31.552 1.00 17.92 87 PRO A CA 1
ATOM 648 C C . PRO A 1 99 ? -18.221 -3.184 -32.078 1.00 19.44 87 PRO A C 1
ATOM 649 O O . PRO A 1 99 ? -19.082 -3.734 -32.773 1.00 20.55 87 PRO A O 1
ATOM 653 N N . TRP A 1 100 ? -17.061 -3.775 -31.786 1.00 18.39 88 TRP A N 1
ATOM 654 C CA . TRP A 1 100 ? -16.816 -5.136 -32.249 1.00 19.54 88 TRP A CA 1
ATOM 655 C C . TRP A 1 100 ? -17.514 -6.162 -31.370 1.00 17.55 88 TRP A C 1
ATOM 656 O O . TRP A 1 100 ? -18.062 -7.151 -31.873 1.00 18.96 88 TRP A O 1
ATOM 667 N N . PHE A 1 101 ? -17.508 -5.949 -30.055 1.00 17.22 89 PHE A N 1
ATOM 668 C CA . PHE A 1 101 ? -18.352 -6.765 -29.194 1.00 16.11 89 PHE A CA 1
ATOM 669 C C . PHE A 1 101 ? -19.820 -6.637 -29.598 1.00 16.91 89 PHE A C 1
ATOM 670 O O . PHE A 1 101 ? -20.539 -7.640 -29.690 1.00 18.39 89 PHE A O 1
ATOM 678 N N . ALA A 1 102 ? -20.282 -5.412 -29.867 1.00 16.51 90 ALA A N 1
ATOM 679 C CA . ALA A 1 102 ? -21.673 -5.228 -30.279 1.00 20.32 90 ALA A CA 1
ATOM 680 C C . ALA A 1 102 ? -21.981 -5.996 -31.559 1.00 19.28 90 ALA A C 1
ATOM 681 O O . ALA A 1 102 ? -23.039 -6.622 -31.674 1.00 22.27 90 ALA A O 1
ATOM 683 N N . LYS A 1 103 ? -21.066 -5.960 -32.530 1.00 19.17 91 LYS A N 1
ATOM 684 C CA A LYS A 1 103 ? -21.280 -6.674 -33.787 0.39 22.34 91 LYS A CA 1
ATOM 685 C CA B LYS A 1 103 ? -21.302 -6.672 -33.782 0.61 22.09 91 LYS A CA 1
ATOM 686 C C . LYS A 1 103 ? -21.380 -8.177 -33.558 1.00 20.10 91 LYS A C 1
ATOM 687 O O . LYS A 1 103 ? -22.250 -8.848 -34.127 1.00 22.32 91 LYS A O 1
ATOM 698 N N . ALA A 1 104 ? -20.489 -8.728 -32.732 1.00 19.98 92 ALA A N 1
ATOM 699 C CA . ALA A 1 104 ? -20.543 -10.159 -32.450 1.00 20.10 92 ALA A CA 1
ATOM 700 C C . ALA A 1 104 ? -21.842 -10.532 -31.744 1.00 20.66 92 ALA A C 1
ATOM 701 O O . ALA A 1 104 ? -22.423 -11.592 -32.013 1.00 20.87 92 ALA A O 1
ATOM 703 N N . ARG A 1 105 ? -22.316 -9.665 -30.845 1.00 18.64 93 ARG A N 1
ATOM 704 C CA . ARG A 1 105 ? -23.558 -9.925 -30.120 1.00 17.75 93 ARG A CA 1
ATOM 705 C C . ARG A 1 105 ? -24.768 -9.885 -31.050 1.00 20.18 93 ARG A C 1
ATOM 706 O O . ARG A 1 105 ? -25.606 -10.799 -31.039 1.00 20.97 93 ARG A O 1
ATOM 714 N N . THR A 1 106 ? -24.890 -8.824 -31.849 1.00 19.92 94 THR A N 1
ATOM 715 C CA . THR A 1 106 ? -26.055 -8.704 -32.716 1.00 21.58 94 THR A CA 1
ATOM 716 C C . THR A 1 106 ? -26.061 -9.755 -33.817 1.00 22.09 94 THR A C 1
ATOM 717 O O . THR A 1 106 ? -27.129 -10.058 -34.359 1.00 23.06 94 THR A O 1
ATOM 721 N N . ALA A 1 107 ? -24.903 -10.333 -34.134 1.00 21.31 95 ALA A N 1
ATOM 722 C CA . ALA A 1 107 ? -24.807 -11.425 -35.093 1.00 25.69 95 ALA A CA 1
ATOM 723 C C . ALA A 1 107 ? -24.952 -12.793 -34.440 1.00 25.45 95 ALA A C 1
ATOM 724 O O . ALA A 1 107 ? -24.959 -13.805 -35.142 1.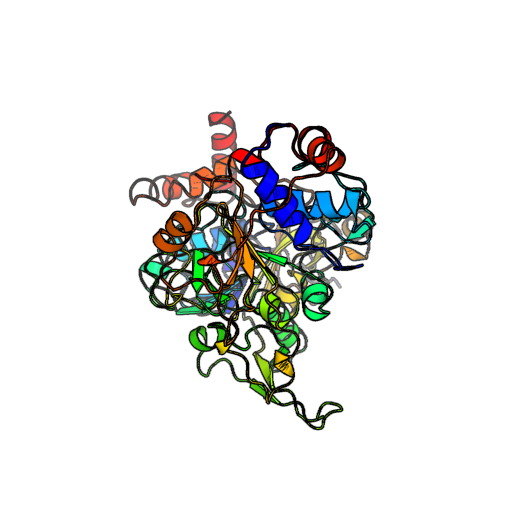00 24.52 95 ALA A O 1
ATOM 726 N N . GLY A 1 108 ? -25.081 -12.850 -33.120 1.00 21.49 96 GLY A N 1
ATOM 727 C CA . GLY A 1 108 ? -25.188 -14.131 -32.447 1.00 24.86 96 GLY A CA 1
ATOM 728 C C . GLY A 1 108 ? -23.950 -14.987 -32.553 1.00 32.66 96 GLY A C 1
ATOM 729 O O . GLY A 1 108 ? -24.049 -16.218 -32.518 1.00 30.91 96 GLY A O 1
ATOM 730 N N . GLU A 1 109 ? -22.777 -14.365 -32.670 1.00 24.45 97 GLU A N 1
ATOM 731 C CA . GLU A 1 109 ? -21.538 -15.099 -32.879 1.00 27.95 97 GLU A CA 1
ATOM 732 C C . GLU A 1 109 ? -20.921 -15.626 -31.592 1.00 27.25 97 GLU A C 1
ATOM 733 O O . GLU A 1 109 ? -20.018 -16.466 -31.659 1.00 30.94 97 GLU A O 1
ATOM 739 N N . ILE A 1 110 ? -21.369 -15.168 -30.431 1.00 21.90 98 ILE A N 1
ATOM 740 C CA . ILE A 1 110 ? -20.799 -15.610 -29.167 1.00 21.66 98 ILE A CA 1
ATOM 741 C C . ILE A 1 110 ? -21.924 -16.017 -28.226 1.00 25.95 98 ILE A C 1
ATOM 742 O O . ILE A 1 110 ? -23.002 -15.411 -28.226 1.00 28.77 98 ILE A O 1
ATOM 747 N N . ALA A 1 111 ? -21.684 -17.068 -27.449 1.00 20.98 99 ALA A N 1
ATOM 748 C CA . ALA A 1 111 ? -22.576 -17.436 -26.361 1.00 20.56 99 ALA A CA 1
ATOM 749 C C . ALA A 1 111 ? -22.112 -16.658 -25.143 1.00 20.82 99 ALA A C 1
ATOM 750 O O . ALA A 1 111 ? -20.914 -16.631 -24.848 1.00 23.49 99 ALA A O 1
ATOM 752 N N . VAL A 1 112 ? -23.033 -15.996 -24.456 1.00 16.43 100 VAL A N 1
ATOM 753 C CA . VAL A 1 112 ? -22.651 -15.138 -23.336 1.00 15.68 100 VAL A CA 1
ATOM 754 C C . VAL A 1 112 ? -23.112 -15.725 -22.012 1.00 15.85 100 VAL A C 1
ATOM 755 O O . VAL A 1 112 ? -24.229 -16.246 -21.892 1.00 17.74 100 VAL A O 1
ATOM 759 N N . ARG A 1 113 ? -22.228 -15.636 -21.017 1.00 14.09 101 ARG A N 1
ATOM 760 C CA . ARG A 1 113 ? -22.604 -15.823 -19.621 1.00 15.90 101 ARG A CA 1
ATOM 761 C C . ARG A 1 113 ? -22.376 -14.495 -18.911 1.00 15.82 101 ARG A C 1
ATOM 762 O O . ARG A 1 113 ? -21.502 -14.356 -18.040 1.00 16.31 101 ARG A O 1
ATOM 770 N N . GLU A 1 114 ? -23.163 -13.508 -19.323 1.00 16.24 102 GLU A N 1
ATOM 771 C CA . GLU A 1 114 ? -23.148 -12.186 -18.726 1.00 15.40 102 GLU A CA 1
ATOM 772 C C . GLU A 1 114 ? -23.570 -12.295 -17.266 1.00 15.05 102 GLU A C 1
ATOM 773 O O . GLU A 1 114 ? -24.436 -13.103 -16.911 1.00 15.84 102 GLU A O 1
ATOM 779 N N . MET A 1 115 ? -22.940 -11.496 -16.410 1.00 14.38 103 MET A N 1
ATOM 780 C CA . MET A 1 115 ? -23.196 -11.618 -14.982 1.00 15.16 103 MET A CA 1
ATOM 781 C C . MET A 1 115 ? -22.995 -10.272 -14.311 1.00 13.52 103 MET A C 1
ATOM 782 O O . MET A 1 115 ? -22.389 -9.358 -14.875 1.00 15.13 103 MET A O 1
ATOM 787 N N . ASP A 1 116 ? -23.514 -10.149 -13.090 1.00 13.25 104 ASP A N 1
ATOM 788 C CA . ASP A 1 116 ? -23.240 -8.946 -12.314 1.00 14.24 104 ASP A CA 1
ATOM 789 C C . ASP A 1 116 ? -21.731 -8.778 -12.131 1.00 12.93 104 ASP A C 1
ATOM 790 O O . ASP A 1 116 ? -20.993 -9.757 -12.005 1.00 14.18 104 ASP A O 1
ATOM 795 N N . ALA A 1 117 ? -21.260 -7.528 -12.148 1.00 13.64 105 ALA A N 1
ATOM 796 C CA . ALA A 1 117 ? -19.820 -7.301 -12.068 1.00 13.75 105 ALA A CA 1
ATOM 797 C C . ALA A 1 117 ? -19.203 -7.926 -10.817 1.00 13.41 105 ALA A C 1
ATOM 798 O O . ALA A 1 117 ? -18.068 -8.407 -10.855 1.00 13.75 105 ALA A O 1
ATOM 800 N N . GLY A 1 118 ? -19.936 -7.938 -9.700 1.00 13.22 106 GLY A N 1
ATOM 801 C CA . GLY A 1 118 ? -19.402 -8.550 -8.491 1.00 13.37 106 GLY A CA 1
ATOM 802 C C . GLY A 1 118 ? -19.293 -10.053 -8.574 1.00 12.56 106 GLY A C 1
ATOM 803 O O . GLY A 1 118 ? -18.514 -10.654 -7.814 1.00 13.60 106 GLY A O 1
ATOM 804 N N . MET A 1 119 ? -20.058 -10.679 -9.479 1.00 13.84 107 MET A N 1
ATOM 805 C CA . MET A 1 119 ? -19.975 -12.121 -9.653 1.00 14.33 107 MET A CA 1
ATOM 806 C C . MET A 1 119 ? -18.665 -12.540 -10.303 1.00 14.00 107 MET A C 1
ATOM 807 O O . MET A 1 119 ? -18.199 -13.659 -10.068 1.00 14.10 107 MET A O 1
ATOM 812 N N . VAL A 1 120 ? -18.072 -11.683 -11.144 1.00 13.57 108 VAL A N 1
ATOM 813 C CA . VAL A 1 120 ? -16.762 -12.003 -11.707 1.00 14.64 108 VAL A CA 1
ATOM 814 C C . VAL A 1 120 ? -15.733 -12.150 -10.595 1.00 14.61 108 VAL A C 1
ATOM 815 O O . VAL A 1 120 ? -15.025 -13.159 -10.509 1.00 14.10 108 VAL A O 1
ATOM 819 N N . LYS A 1 121 ? -15.627 -11.136 -9.737 1.00 14.02 109 LYS A N 1
ATOM 820 C CA . LYS A 1 121 ? -14.709 -11.200 -8.606 1.00 14.19 109 LYS A CA 1
ATOM 821 C C . LYS A 1 121 ? -14.965 -12.452 -7.779 1.00 13.85 109 LYS A C 1
ATOM 822 O O . LYS A 1 121 ? -14.032 -13.184 -7.419 1.00 13.56 109 LYS A O 1
ATOM 828 N N . CYS A 1 122 ? -16.235 -12.719 -7.492 1.00 13.53 110 CYS A N 1
ATOM 829 C CA . CYS A 1 122 ? -16.598 -13.874 -6.685 1.00 13.58 110 CYS A CA 1
ATOM 830 C C . CYS A 1 122 ? -16.143 -15.177 -7.339 1.00 13.65 110 CYS A C 1
ATOM 831 O O . CYS A 1 122 ? -15.542 -16.039 -6.681 1.00 13.27 110 CYS A O 1
ATOM 834 N N . GLY A 1 123 ? -16.426 -15.339 -8.635 1.00 11.86 111 GLY A N 1
ATOM 835 C CA . GLY A 1 123 ? -16.033 -16.562 -9.316 1.00 14.13 111 GLY A CA 1
ATOM 836 C C . GLY A 1 123 ? -14.529 -16.752 -9.372 1.00 12.35 111 GLY A C 1
ATOM 837 O O . GLY A 1 123 ? -14.032 -17.878 -9.268 1.00 13.32 111 GLY A O 1
ATOM 838 N N . LEU A 1 124 ? -13.785 -15.658 -9.548 1.00 13.27 112 LEU A N 1
ATOM 839 C CA . LEU A 1 124 ? -12.328 -15.760 -9.540 1.00 12.03 112 LEU A CA 1
ATOM 840 C C . LEU A 1 124 ? -11.818 -16.116 -8.153 1.00 12.99 112 LEU A C 1
ATOM 841 O O . LEU A 1 124 ? -10.895 -16.923 -8.019 1.00 13.94 112 LEU A O 1
ATOM 846 N N . GLU A 1 125 ? -12.428 -15.545 -7.111 1.00 12.04 113 GLU A N 1
ATOM 847 C CA . GLU A 1 125 ? -12.056 -15.897 -5.746 1.00 14.01 113 GLU A CA 1
ATOM 848 C C . GLU A 1 125 ? -12.321 -17.371 -5.459 1.00 12.28 113 GLU A C 1
ATOM 849 O O . GLU A 1 125 ? -11.531 -18.028 -4.765 1.00 13.71 113 GLU A O 1
ATOM 855 N N . ALA A 1 126 ? -13.433 -17.906 -5.959 1.00 12.26 114 ALA A N 1
ATOM 856 C CA . ALA A 1 126 ? -13.708 -19.325 -5.752 1.00 12.45 114 ALA A CA 1
ATOM 857 C C . ALA A 1 126 ? -12.627 -20.183 -6.401 1.00 13.82 114 ALA A C 1
ATOM 858 O O . ALA A 1 126 ? -12.088 -21.106 -5.776 1.00 14.58 114 ALA A O 1
ATOM 860 N N . ALA A 1 127 ? -12.272 -19.870 -7.649 1.00 13.84 115 ALA A N 1
ATOM 861 C CA . ALA A 1 127 ? -11.206 -20.602 -8.319 1.00 13.06 115 ALA A CA 1
ATOM 862 C C . ALA A 1 127 ? -9.882 -20.468 -7.576 1.00 13.00 115 ALA A C 1
ATOM 863 O O . ALA A 1 127 ? -9.150 -21.454 -7.429 1.00 13.76 115 ALA A O 1
ATOM 865 N N . ALA A 1 128 ? -9.545 -19.251 -7.121 1.00 12.23 116 ALA A N 1
ATOM 866 C CA . ALA A 1 128 ? -8.282 -19.036 -6.410 1.00 12.39 116 ALA A CA 1
ATOM 867 C C . ALA A 1 128 ? -8.182 -19.934 -5.182 1.00 14.22 116 ALA A C 1
ATOM 868 O O . ALA A 1 128 ? -7.090 -20.407 -4.838 1.00 14.85 116 ALA A O 1
ATOM 870 N N . ALA A 1 129 ? -9.306 -20.162 -4.505 1.00 13.38 117 ALA A N 1
ATOM 871 C CA . ALA A 1 129 ? -9.363 -21.002 -3.315 1.00 13.43 117 ALA A CA 1
ATOM 872 C C . ALA A 1 129 ? -9.652 -22.468 -3.624 1.00 14.56 117 ALA A C 1
ATOM 873 O O . ALA A 1 129 ? -9.823 -23.259 -2.689 1.00 15.68 117 ALA A O 1
ATOM 875 N N . ARG A 1 130 ? -9.703 -22.852 -4.903 1.00 14.03 118 ARG A N 1
ATOM 876 C CA . ARG A 1 130 ? -10.013 -24.227 -5.307 1.00 14.03 118 ARG A CA 1
ATOM 877 C C . ARG A 1 130 ? -11.369 -24.676 -4.769 1.00 17.11 118 ARG A C 1
ATOM 878 O O . ARG A 1 130 ? -11.576 -25.856 -4.467 1.00 19.46 118 ARG A O 1
ATOM 886 N N . LEU A 1 131 ? -12.295 -23.730 -4.634 1.00 15.29 119 LEU A N 1
ATOM 887 C CA . LEU A 1 131 ? -13.642 -24.064 -4.206 1.00 18.05 119 LEU A CA 1
ATOM 888 C C . LEU A 1 131 ? -14.570 -24.170 -5.409 1.00 15.61 119 LEU A C 1
ATOM 889 O O . LEU A 1 131 ? -14.375 -23.482 -6.413 1.00 16.42 119 LEU A O 1
ATOM 894 N N . PRO A 1 132 ? -15.592 -25.023 -5.349 1.00 14.51 120 PRO A N 1
ATOM 895 C CA . PRO A 1 132 ? -16.493 -25.171 -6.508 1.00 15.42 120 PRO A CA 1
ATOM 896 C C . PRO A 1 132 ? -17.470 -24.025 -6.674 1.00 15.67 120 PRO A C 1
ATOM 897 O O . PRO A 1 132 ? -17.994 -23.830 -7.781 1.00 15.50 120 PRO A O 1
ATOM 901 N N . PHE A 1 133 ? -17.742 -23.268 -5.615 1.00 13.66 121 PHE A N 1
ATOM 902 C CA . PHE A 1 133 ? -18.648 -22.137 -5.684 1.00 13.79 121 PHE A CA 1
ATOM 903 C C . PHE A 1 133 ? -18.377 -21.239 -4.490 1.00 13.89 121 PHE A C 1
ATOM 904 O O . PHE A 1 133 ? -17.754 -21.648 -3.502 1.00 14.63 121 PHE A O 1
ATOM 912 N N . LEU A 1 134 ? -18.888 -20.016 -4.582 1.00 13.83 122 LEU A N 1
ATOM 913 C CA . LEU A 1 134 ? -19.076 -19.156 -3.420 1.00 12.41 122 LEU A CA 1
ATOM 914 C C . LEU A 1 134 ? -20.474 -18.563 -3.507 1.00 14.19 122 LEU A C 1
ATOM 915 O O . LEU A 1 134 ? -20.950 -18.261 -4.610 1.00 13.90 122 LEU A O 1
ATOM 920 N N . PRO A 1 135 ? -21.162 -18.408 -2.382 1.00 12.68 123 PRO A N 1
ATOM 921 C CA . PRO A 1 135 ? -22.509 -17.838 -2.408 1.00 14.22 123 PRO A CA 1
ATOM 922 C C . PRO A 1 135 ? -22.426 -16.333 -2.559 1.00 14.65 123 PRO A C 1
ATOM 923 O O . PRO A 1 135 ? -21.489 -15.688 -2.082 1.00 14.87 123 PRO A O 1
ATOM 927 N N . ILE A 1 136 ? -23.441 -15.769 -3.209 1.00 13.57 124 ILE A N 1
ATOM 928 C CA . ILE A 1 136 ? -23.497 -14.329 -3.424 1.00 15.17 124 ILE A CA 1
ATOM 929 C C . ILE A 1 136 ? -24.949 -13.944 -3.647 1.00 16.36 124 ILE A C 1
ATOM 930 O O . ILE A 1 136 ? -25.745 -14.736 -4.159 1.00 15.79 124 ILE A O 1
ATOM 935 N N . ARG A 1 137 ? -25.305 -12.732 -3.221 1.00 14.46 125 ARG A N 1
ATOM 936 C CA . ARG A 1 137 ? -26.661 -12.239 -3.424 1.00 14.70 125 ARG A CA 1
ATOM 937 C C . ARG A 1 137 ? -26.858 -11.752 -4.856 1.00 16.75 125 ARG A C 1
ATOM 938 O O . ARG A 1 137 ? -27.903 -12.016 -5.468 1.00 15.49 125 ARG A O 1
ATOM 946 N N . ALA A 1 138 ? -25.862 -11.047 -5.403 1.00 13.99 126 ALA A N 1
ATOM 947 C CA . ALA A 1 138 ? -25.966 -10.476 -6.744 1.00 12.78 126 ALA A CA 1
ATOM 948 C C . ALA A 1 138 ? -26.345 -11.539 -7.764 1.00 13.33 126 ALA A C 1
ATOM 949 O O . ALA A 1 138 ? -25.766 -12.630 -7.790 1.00 15.05 126 ALA A O 1
ATOM 951 N N . GLY A 1 139 ? -27.313 -11.201 -8.618 1.00 14.18 127 GLY A N 1
ATOM 952 C CA . GLY A 1 139 ? -27.821 -12.137 -9.602 1.00 14.34 127 GLY A CA 1
ATOM 953 C C . GLY A 1 139 ? -29.253 -12.535 -9.316 1.00 13.56 127 GLY A C 1
ATOM 954 O O . GLY A 1 139 ? -30.052 -12.701 -10.242 1.00 16.07 127 GLY A O 1
ATOM 955 N N . LEU A 1 140 ? -29.596 -12.690 -8.034 1.00 13.71 128 LEU A N 1
ATOM 956 C CA A LEU A 1 140 ? -30.947 -13.094 -7.655 0.74 14.71 128 LEU A CA 1
ATOM 957 C CA B LEU A 1 140 ? -30.942 -13.095 -7.653 0.26 15.11 128 LEU A CA 1
ATOM 958 C C . LEU A 1 140 ? -31.972 -12.118 -8.205 1.00 16.20 128 LEU A C 1
ATOM 959 O O . LEU A 1 140 ? -31.807 -10.897 -8.111 1.00 16.88 128 LEU A O 1
ATOM 968 N N . GLY A 1 141 ? -33.036 -12.658 -8.785 1.00 15.52 129 GLY A N 1
ATOM 969 C CA . GLY A 1 141 ? -34.122 -11.843 -9.279 1.00 16.42 129 GLY A CA 1
ATOM 970 C C . GLY A 1 141 ? -33.880 -11.160 -10.605 1.00 15.96 129 GLY A C 1
ATOM 971 O O . GLY A 1 141 ? -34.775 -10.443 -11.078 1.00 18.44 129 GLY A O 1
ATOM 972 N N . SER A 1 142 ? -32.705 -11.343 -11.211 1.00 15.30 130 SER A N 1
ATOM 973 C CA . SER A 1 142 ? -32.326 -10.650 -12.436 1.00 15.71 130 SER A CA 1
ATOM 974 C C . SER A 1 142 ? -32.219 -11.627 -13.597 1.00 15.37 130 SER A C 1
ATOM 975 O O . SER A 1 142 ? -32.207 -12.848 -13.433 1.00 16.07 130 SER A O 1
ATOM 978 N N . ASP A 1 143 ? -32.073 -11.060 -14.789 1.00 15.92 131 ASP A N 1
ATOM 979 C CA . ASP A 1 143 ? -31.900 -11.889 -15.975 1.00 15.96 131 ASP A CA 1
ATOM 980 C C . ASP A 1 143 ? -30.518 -12.517 -16.072 1.00 15.69 131 ASP A C 1
ATOM 981 O O . ASP A 1 143 ? -30.269 -13.279 -17.010 1.00 16.61 131 ASP A O 1
ATOM 986 N N . VAL A 1 144 ? -29.631 -12.274 -15.105 1.00 17.14 132 VAL A N 1
ATOM 987 C CA . VAL A 1 144 ? -28.447 -13.119 -15.012 1.00 15.72 132 VAL A CA 1
ATOM 988 C C . VAL A 1 144 ? -28.846 -14.594 -14.991 1.00 16.82 132 VAL A C 1
ATOM 989 O O . VAL A 1 144 ? -28.192 -15.439 -15.615 1.00 16.00 132 VAL A O 1
ATOM 993 N N . ARG A 1 145 ? -29.953 -14.922 -14.306 1.00 15.93 133 ARG A N 1
ATOM 994 C CA . ARG A 1 145 ? -30.424 -16.307 -14.266 1.00 16.22 133 ARG A CA 1
ATOM 995 C C . ARG A 1 145 ? -30.686 -16.850 -15.664 1.00 17.80 133 ARG A C 1
ATOM 996 O O . ARG A 1 145 ? -30.379 -18.011 -15.952 1.00 21.50 133 ARG A O 1
ATOM 1004 N N . ARG A 1 146 ? -31.283 -16.043 -16.519 1.00 18.33 134 ARG A N 1
ATOM 1005 C CA . ARG A 1 146 ? -31.612 -16.476 -17.888 1.00 19.70 134 ARG A CA 1
ATOM 1006 C C . ARG A 1 146 ? -30.416 -16.537 -18.811 1.00 19.04 134 ARG A C 1
ATOM 1007 O O . ARG A 1 146 ? -30.389 -17.336 -19.673 1.00 22.07 134 ARG A O 1
ATOM 1015 N N . PHE A 1 147 ? -29.450 -15.647 -18.631 1.00 17.83 135 PHE A N 1
ATOM 1016 C CA . PHE A 1 147 ? -28.217 -15.756 -19.405 1.00 17.84 135 PHE A CA 1
ATOM 1017 C C . PHE A 1 147 ? -27.552 -17.112 -19.189 1.00 19.05 135 PHE A C 1
ATOM 1018 O O . PHE A 1 147 ? -26.975 -17.686 -20.122 1.00 20.86 135 PHE A O 1
ATOM 1026 N N . TRP A 1 148 ? -27.610 -17.635 -17.963 1.00 18.17 136 TRP A N 1
ATOM 1027 C CA . TRP A 1 148 ? -26.874 -18.840 -17.602 1.00 17.58 136 TRP A CA 1
ATOM 1028 C C . TRP A 1 148 ? -27.713 -20.102 -17.612 1.00 19.97 136 TRP A C 1
ATOM 1029 O O . TRP A 1 148 ? -27.154 -21.193 -17.772 1.00 21.88 136 TRP A O 1
ATOM 1040 N N . GLY A 1 149 ? -29.028 -19.993 -17.417 1.00 18.59 137 GLY A N 1
ATOM 1041 C CA . GLY A 1 149 ? -29.829 -21.196 -17.252 1.00 22.29 137 GLY A CA 1
ATOM 1042 C C . GLY A 1 149 ? -29.280 -22.104 -16.167 1.00 20.99 137 GLY A C 1
ATOM 1043 O O . GLY A 1 149 ? -28.861 -21.649 -15.093 1.00 20.34 137 GLY A O 1
ATOM 1044 N N . ASP A 1 150 ? -29.240 -23.409 -16.462 1.00 21.86 138 ASP A N 1
ATOM 1045 C CA . ASP A 1 150 ? -28.856 -24.398 -15.459 1.00 24.04 138 ASP A CA 1
ATOM 1046 C C . ASP A 1 150 ? -27.363 -24.392 -15.146 1.00 22.82 138 ASP A C 1
ATOM 1047 O O . ASP A 1 150 ? -26.939 -25.120 -14.240 1.00 26.20 138 ASP A O 1
ATOM 1052 N N . GLU A 1 151 ? -26.559 -23.601 -15.857 1.00 21.44 139 GLU A N 1
ATOM 1053 C CA . GLU A 1 151 ? -25.160 -23.432 -15.477 1.00 20.54 139 GLU A CA 1
ATOM 1054 C C . GLU A 1 151 ? -25.013 -22.626 -14.189 1.00 20.61 139 GLU A C 1
ATOM 1055 O O . GLU A 1 151 ? -23.956 -22.685 -13.551 1.00 19.79 139 GLU A O 1
ATOM 1061 N N . LEU A 1 152 ? -26.039 -21.864 -13.802 1.00 17.53 140 LEU A N 1
ATOM 1062 C CA . LEU A 1 152 ? -26.024 -21.061 -12.581 1.00 16.71 140 LEU A CA 1
ATOM 1063 C C . LEU A 1 152 ? -27.138 -21.568 -11.679 1.00 18.64 140 LEU A C 1
ATOM 1064 O O . LEU A 1 152 ? -28.321 -21.410 -11.996 1.00 18.84 140 LEU A O 1
ATOM 1069 N N . ARG A 1 153 ? -26.756 -22.176 -10.560 1.00 16.32 141 ARG A N 1
ATOM 1070 C CA . ARG A 1 153 ? -27.678 -22.750 -9.592 1.00 16.93 141 ARG A CA 1
ATOM 1071 C C . ARG A 1 153 ? -27.623 -21.962 -8.289 1.00 16.01 141 ARG A C 1
ATOM 1072 O O . ARG A 1 153 ? -26.730 -21.148 -8.064 1.00 16.02 141 ARG A O 1
ATOM 1080 N N . THR A 1 154 ? -28.599 -22.216 -7.420 1.00 17.22 142 THR A N 1
ATOM 1081 C CA . THR A 1 154 ? -28.620 -21.599 -6.103 1.00 18.14 142 THR A CA 1
ATOM 1082 C C . THR A 1 154 ? -28.077 -22.558 -5.053 1.00 16.95 142 THR A C 1
ATOM 1083 O O . THR A 1 154 ? -27.875 -23.748 -5.297 1.00 19.08 142 THR A O 1
ATOM 1087 N N . VAL A 1 155 ? -27.838 -22.010 -3.867 1.00 17.46 143 VAL A N 1
ATOM 1088 C CA . VAL A 1 155 ? -27.442 -22.797 -2.707 1.00 18.24 143 VAL A CA 1
ATOM 1089 C C . VAL A 1 155 ? -28.183 -22.237 -1.504 1.00 17.54 143 VAL A C 1
ATOM 1090 O O . VAL A 1 155 ? -28.292 -21.017 -1.344 1.00 18.64 143 VAL A O 1
ATOM 1094 N N . THR A 1 156 ? -28.720 -23.124 -0.674 1.00 18.37 144 THR A N 1
ATOM 1095 C CA . THR A 1 156 ? -29.451 -22.718 0.520 1.00 19.91 144 THR A CA 1
ATOM 1096 C C . THR A 1 156 ? -28.568 -22.816 1.759 1.00 19.28 144 THR A C 1
ATOM 1097 O O . THR A 1 156 ? -27.838 -23.793 1.942 1.00 20.47 144 THR A O 1
ATOM 1101 N N . SER A 1 157 ? -28.625 -21.787 2.595 1.00 17.90 145 SER A N 1
ATOM 1102 C CA . SER A 1 157 ? -27.873 -21.792 3.840 1.00 17.96 145 SER A CA 1
ATOM 1103 C C . SER A 1 157 ? -28.310 -22.950 4.728 1.00 18.60 145 SER A C 1
ATOM 1104 O O . SER A 1 157 ? -29.515 -23.142 4.935 1.00 20.08 145 SER A O 1
ATOM 1107 N N . PRO A 1 158 ? -27.372 -23.708 5.301 1.00 18.18 146 PRO A N 1
ATOM 1108 C CA . PRO A 1 158 ? -27.758 -24.698 6.314 1.00 19.42 146 PRO A CA 1
ATOM 1109 C C . PRO A 1 158 ? -28.129 -24.075 7.641 1.00 20.41 146 PRO A C 1
ATOM 1110 O O . PRO A 1 158 ? -28.581 -24.807 8.527 1.00 24.34 146 PRO A O 1
ATOM 1114 N N . TYR A 1 159 ? -27.967 -22.759 7.804 1.00 18.90 147 TYR A N 1
ATOM 1115 C CA . TYR A 1 159 ? -28.368 -22.052 9.016 1.00 20.67 147 TYR A CA 1
ATOM 1116 C C . TYR A 1 159 ? -29.518 -21.129 8.666 1.00 24.88 147 TYR A C 1
ATOM 1117 O O . TYR A 1 159 ? -29.336 -20.215 7.851 1.00 27.04 147 TYR A O 1
ATOM 1126 N N . PRO A 1 160 ? -30.708 -21.322 9.219 1.00 22.00 148 PRO A N 1
ATOM 1127 C CA . PRO A 1 160 ? -31.771 -20.339 9.014 1.00 25.96 148 PRO A CA 1
ATOM 1128 C C . PRO A 1 160 ? -31.401 -19.027 9.683 1.00 27.61 148 PRO A C 1
ATOM 1129 O O . PRO A 1 160 ? -30.589 -18.976 10.612 1.00 35.30 148 PRO A O 1
ATOM 1133 N N . ASP A 1 161 ? -31.998 -17.948 9.189 1.00 28.70 149 ASP A N 1
ATOM 1134 C CA A ASP A 1 161 ? -31.877 -16.668 9.864 0.61 32.83 149 ASP A CA 1
ATOM 1135 C CA B ASP A 1 161 ? -31.881 -16.669 9.871 0.39 30.97 149 ASP A CA 1
ATOM 1136 C C . ASP A 1 161 ? -32.643 -16.725 11.191 1.00 31.02 149 ASP A C 1
ATOM 1137 O O . ASP A 1 161 ? -33.300 -17.720 11.520 1.00 28.65 149 ASP A O 1
ATOM 1146 N N . ALA A 1 162 ? -32.566 -15.635 11.960 1.00 35.39 150 ALA A N 1
ATOM 1147 C CA . ALA A 1 162 ? -33.205 -15.609 13.274 1.00 40.13 150 ALA A CA 1
ATOM 1148 C C . ALA A 1 162 ? -34.697 -15.923 13.189 1.00 44.46 150 ALA A C 1
ATOM 1149 O O . ALA A 1 162 ? -35.241 -16.616 14.058 1.00 40.57 150 ALA A O 1
ATOM 1151 N N . SER A 1 163 ? -35.369 -15.441 12.139 1.00 42.52 151 SER A N 1
ATOM 1152 C CA . SER A 1 163 ? -36.808 -15.639 11.983 1.00 39.22 151 SER A CA 1
ATOM 1153 C C . SER A 1 163 ? -37.187 -17.086 11.700 1.00 30.93 151 SER A C 1
ATOM 1154 O O . SER A 1 163 ? -38.377 -17.417 11.745 1.00 33.98 151 SER A O 1
ATOM 1157 N N . GLY A 1 164 ? -36.219 -17.944 11.398 1.00 25.61 152 GLY A N 1
ATOM 1158 C CA . GLY A 1 164 ? -36.498 -19.310 11.023 1.00 25.41 152 GLY A CA 1
ATOM 1159 C C . GLY A 1 164 ? -36.496 -19.559 9.534 1.00 23.93 152 GLY A C 1
ATOM 1160 O O . GLY A 1 164 ? -36.682 -20.706 9.119 1.00 29.35 152 GLY A O 1
ATOM 1161 N N . LYS A 1 165 ? -36.263 -18.534 8.721 1.00 23.49 153 LYS A N 1
ATOM 1162 C CA . LYS A 1 165 ? -36.238 -18.685 7.272 1.00 22.58 153 LYS A CA 1
ATOM 1163 C C . LYS A 1 165 ? -34.805 -18.850 6.792 1.00 20.67 153 LYS A C 1
ATOM 1164 O O . LYS A 1 165 ? -33.909 -18.122 7.220 1.00 20.94 153 LYS A O 1
ATOM 1170 N N . SER A 1 166 ? -34.600 -19.781 5.871 1.00 19.86 154 SER A N 1
ATOM 1171 C CA . SER A 1 166 ? -33.277 -20.043 5.319 1.00 18.43 154 SER A CA 1
ATOM 1172 C C . SER A 1 166 ? -33.082 -19.265 4.026 1.00 17.75 154 SER A C 1
ATOM 1173 O O . SER A 1 166 ? -33.957 -19.254 3.153 1.00 20.07 154 SER A O 1
ATOM 1176 N N . GLU A 1 167 ? -31.930 -18.620 3.906 1.00 17.43 155 GLU A N 1
ATOM 1177 C CA . GLU A 1 167 ? -31.625 -17.848 2.713 1.00 18.34 155 GLU A CA 1
ATOM 1178 C C . GLU A 1 167 ? -31.166 -18.766 1.598 1.00 20.84 155 GLU A C 1
ATOM 1179 O O . GLU A 1 167 ? -30.353 -19.668 1.813 1.00 22.53 155 GLU A O 1
ATOM 1185 N N . THR A 1 168 ? -31.664 -18.506 0.393 1.00 19.32 156 THR A N 1
ATOM 1186 C CA . THR A 1 168 ? -31.198 -19.176 -0.813 1.00 18.71 156 THR A CA 1
ATOM 1187 C C . THR A 1 168 ? -30.491 -18.137 -1.675 1.00 17.77 156 THR A C 1
ATOM 1188 O O . THR A 1 168 ? -31.074 -17.101 -2.010 1.00 19.16 156 THR A O 1
ATOM 1192 N N . LEU A 1 169 ? -29.228 -18.396 -1.985 1.00 15.67 157 LEU A N 1
ATOM 1193 C CA . LEU A 1 169 ? -28.355 -17.438 -2.649 1.00 15.17 157 LEU A CA 1
ATOM 1194 C C . LEU A 1 169 ? -27.865 -18.015 -3.972 1.00 14.31 157 LEU A C 1
ATOM 1195 O O . LEU A 1 169 ? -27.983 -19.213 -4.235 1.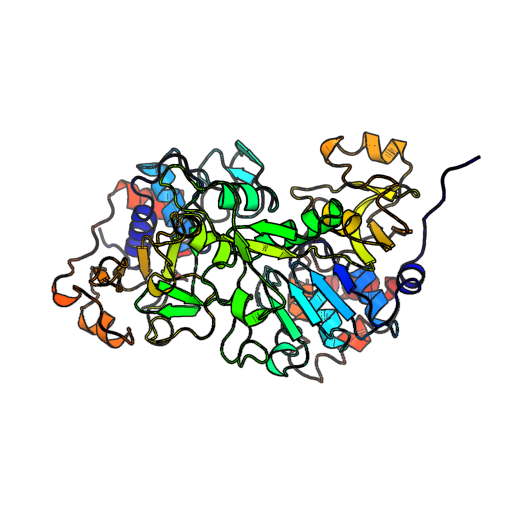00 16.21 157 LEU A O 1
ATOM 1200 N N . ILE A 1 170 ? -27.314 -17.153 -4.825 1.00 13.83 158 ILE A N 1
ATOM 1201 C CA . ILE A 1 170 ? -26.638 -17.641 -6.023 1.00 14.19 158 ILE A CA 1
ATOM 1202 C C . ILE A 1 170 ? -25.407 -18.424 -5.594 1.00 15.91 158 ILE A C 1
ATOM 1203 O O . ILE A 1 170 ? -24.625 -17.962 -4.754 1.00 15.37 158 ILE A O 1
ATOM 1208 N N . ALA A 1 171 ? -25.223 -19.612 -6.156 1.00 13.47 159 ALA A N 1
ATOM 1209 C CA . ALA A 1 171 ? -23.959 -20.333 -6.013 1.00 13.93 159 ALA A CA 1
ATOM 1210 C C . ALA A 1 171 ? -23.110 -19.951 -7.214 1.00 15.90 159 ALA A C 1
ATOM 1211 O O . ALA A 1 171 ? -23.255 -20.521 -8.300 1.00 14.63 159 ALA A O 1
ATOM 1213 N N . MET A 1 172 ? -22.259 -18.950 -7.060 1.00 12.77 160 MET A N 1
ATOM 1214 C CA . MET A 1 172 ? -21.412 -18.566 -8.179 1.00 12.91 160 MET A CA 1
ATOM 1215 C C . MET A 1 172 ? -20.371 -19.651 -8.407 1.00 15.45 160 MET A C 1
ATOM 1216 O O . MET A 1 172 ? -19.560 -19.913 -7.513 1.00 14.57 160 MET A O 1
ATOM 1221 N N . PRO A 1 173 ? -20.357 -20.315 -9.560 1.00 13.26 161 PRO A N 1
ATOM 1222 C CA . PRO A 1 173 ? -19.343 -21.348 -9.789 1.00 13.22 161 PRO A CA 1
ATOM 1223 C C . PRO A 1 173 ? -17.962 -20.730 -9.950 1.00 15.14 161 PRO A C 1
ATOM 1224 O O . PRO A 1 173 ? -17.806 -19.577 -10.371 1.00 15.21 161 PRO A O 1
ATOM 1228 N N . ALA A 1 174 ? -16.948 -21.523 -9.622 1.00 14.15 162 ALA A N 1
ATOM 1229 C CA . ALA A 1 174 ? -15.577 -21.080 -9.828 1.00 13.68 162 ALA A CA 1
ATOM 1230 C C . ALA A 1 174 ? -15.324 -20.774 -11.299 1.00 13.28 162 ALA A C 1
ATOM 1231 O O . ALA A 1 174 ? -15.724 -21.534 -12.192 1.00 15.30 162 ALA A O 1
ATOM 1233 N N . LEU A 1 175 ? -14.658 -19.648 -11.547 1.00 13.35 163 LEU A N 1
ATOM 1234 C CA . LEU A 1 175 ? -14.208 -19.294 -12.893 1.00 13.19 163 LEU A CA 1
ATOM 1235 C C . LEU A 1 175 ? -12.768 -19.775 -13.084 1.00 13.81 163 LEU A C 1
ATOM 1236 O O . LEU A 1 175 ? -11.807 -19.000 -13.122 1.00 15.24 163 LEU A O 1
ATOM 1241 N N . ASN A 1 176 ? -12.624 -21.095 -13.176 1.00 15.16 164 ASN A N 1
ATOM 1242 C CA . ASN A 1 176 ? -11.311 -21.676 -13.411 1.00 14.72 164 ASN A CA 1
ATOM 1243 C C . ASN A 1 176 ? -10.851 -21.351 -14.823 1.00 14.70 164 ASN A C 1
ATOM 1244 O O . ASN A 1 176 ? -11.623 -21.436 -15.779 1.00 16.84 164 ASN A O 1
ATOM 1249 N N . LEU A 1 177 ? -9.583 -20.992 -14.961 1.00 13.14 165 LEU A N 1
ATOM 1250 C CA . LEU A 1 177 ? -9.037 -20.550 -16.234 1.00 13.07 165 LEU A CA 1
ATOM 1251 C C . LEU A 1 177 ? -7.885 -21.442 -16.674 1.00 14.96 165 LEU A C 1
ATOM 1252 O O . LEU A 1 177 ? -7.041 -21.832 -15.861 1.00 15.56 165 LEU A O 1
ATOM 1257 N N . ASP A 1 178 ? -7.829 -21.732 -17.978 1.00 14.87 166 ASP A N 1
ATOM 1258 C CA . ASP A 1 178 ? -6.631 -22.372 -18.506 1.00 14.42 166 ASP A CA 1
ATOM 1259 C C . ASP A 1 178 ? -5.462 -21.405 -18.488 1.00 15.67 166 ASP A C 1
ATOM 1260 O O . ASP A 1 178 ? -4.321 -21.811 -18.241 1.00 15.98 166 ASP A O 1
ATOM 1265 N N . ALA A 1 179 ? -5.720 -20.126 -18.757 1.00 14.98 167 ALA A N 1
ATOM 1266 C CA . ALA A 1 179 ? -4.646 -19.146 -18.799 1.00 14.06 167 ALA A CA 1
ATOM 1267 C C . ALA A 1 179 ? -5.165 -17.790 -18.353 1.00 14.41 167 ALA A C 1
ATOM 1268 O O . ALA A 1 179 ? -6.364 -17.503 -18.425 1.00 16.09 167 ALA A O 1
ATOM 1270 N N . ALA A 1 180 ? -4.242 -16.963 -17.866 1.00 14.32 168 ALA A N 1
ATOM 1271 C CA . ALA A 1 180 ? -4.519 -15.565 -17.562 1.00 14.03 168 ALA A CA 1
ATOM 1272 C C . ALA A 1 180 ? -3.488 -14.698 -18.265 1.00 14.92 168 ALA A C 1
ATOM 1273 O O . ALA A 1 180 ? -2.303 -15.050 -18.326 1.00 15.20 168 ALA A O 1
ATOM 1275 N N . LEU A 1 181 ? -3.952 -13.570 -18.802 1.00 13.29 169 LEU A N 1
ATOM 1276 C CA . LEU A 1 181 ? -3.104 -12.550 -19.418 1.00 12.80 169 LEU A CA 1
ATOM 1277 C C . LEU A 1 181 ? -3.344 -11.255 -18.656 1.00 13.89 169 LEU A C 1
ATOM 1278 O O . LEU A 1 181 ? -4.481 -10.778 -18.585 1.00 14.12 169 LEU A O 1
ATOM 1283 N N . VAL A 1 182 ? -2.287 -10.699 -18.055 1.00 14.36 170 VAL A N 1
ATOM 1284 C CA . VAL A 1 182 ? -2.398 -9.462 -17.288 1.00 13.84 170 VAL A CA 1
ATOM 1285 C C . VAL A 1 182 ? -1.212 -8.571 -17.633 1.00 13.76 170 VAL A C 1
ATOM 1286 O O . VAL A 1 182 ? -0.157 -9.047 -18.053 1.00 14.22 170 VAL A O 1
ATOM 1290 N N . HIS A 1 183 ? -1.395 -7.261 -17.443 1.00 13.19 171 HIS A N 1
ATOM 1291 C CA . HIS A 1 183 ? -0.350 -6.268 -17.678 1.00 12.56 171 HIS A CA 1
ATOM 1292 C C . HIS A 1 183 ? -0.163 -5.428 -16.425 1.00 13.77 171 HIS A C 1
ATOM 1293 O O . HIS A 1 183 ? -1.137 -4.896 -15.881 1.00 15.14 171 HIS A O 1
ATOM 1300 N N . LEU A 1 184 ? 1.084 -5.286 -15.990 1.00 13.90 172 LEU A N 1
ATOM 1301 C CA . LEU A 1 184 ? 1.410 -4.529 -14.790 1.00 13.82 172 LEU A CA 1
ATOM 1302 C C . LEU A 1 184 ? 2.530 -3.533 -15.080 1.00 15.08 172 LEU A C 1
ATOM 1303 O O . LEU A 1 184 ? 3.140 -3.527 -16.153 1.00 15.23 172 LEU A O 1
ATOM 1308 N N . ASN A 1 185 ? 2.802 -2.667 -14.108 1.00 14.65 173 ASN A N 1
ATOM 1309 C CA . ASN A 1 185 ? 3.723 -1.574 -14.382 1.00 14.04 173 ASN A CA 1
ATOM 1310 C C . ASN A 1 185 ? 5.187 -1.963 -14.248 1.00 14.48 173 ASN A C 1
ATOM 1311 O O . ASN A 1 185 ? 6.039 -1.388 -14.930 1.00 17.33 173 ASN A O 1
ATOM 1316 N N . LEU A 1 186 ? 5.508 -2.898 -13.366 1.00 16.14 174 LEU A N 1
ATOM 1317 C CA . LEU A 1 186 ? 6.894 -3.195 -13.057 1.00 16.85 174 LEU A CA 1
ATOM 1318 C C . LEU A 1 186 ? 6.963 -4.634 -12.588 1.00 17.19 174 LEU A C 1
ATOM 1319 O O . LEU A 1 186 ? 6.056 -5.106 -11.898 1.00 17.61 174 LEU A O 1
ATOM 1324 N N . GLY A 1 187 ? 8.037 -5.324 -12.938 1.00 15.35 175 GLY A N 1
ATOM 1325 C CA . GLY A 1 187 ? 8.195 -6.690 -12.473 1.00 16.73 175 GLY A CA 1
ATOM 1326 C C . GLY A 1 187 ? 9.618 -7.155 -12.666 1.00 16.36 175 GLY A C 1
ATOM 1327 O O . GLY A 1 187 ? 10.406 -6.519 -13.368 1.00 16.90 175 GLY A O 1
ATOM 1328 N N . ASP A 1 188 ? 9.933 -8.291 -12.042 1.00 14.92 176 ASP A N 1
ATOM 1329 C CA . ASP A 1 188 ? 11.234 -8.926 -12.190 1.00 16.26 176 ASP A CA 1
ATOM 1330 C C . ASP A 1 188 ? 11.119 -10.146 -13.111 1.00 15.24 176 ASP A C 1
ATOM 1331 O O . ASP A 1 188 ? 10.027 -10.507 -13.568 1.00 15.96 176 ASP A O 1
ATOM 1336 N N . LYS A 1 189 ? 12.268 -10.766 -13.416 1.00 17.08 177 LYS A N 1
ATOM 1337 C CA . LYS A 1 189 ? 12.277 -11.888 -14.349 1.00 19.31 177 LYS A CA 1
ATOM 1338 C C . LYS A 1 189 ? 11.679 -13.150 -13.761 1.00 17.12 177 LYS A C 1
ATOM 1339 O O . LYS A 1 189 ? 11.554 -14.145 -14.484 1.00 17.07 177 LYS A O 1
ATOM 1345 N N . HIS A 1 190 ? 11.308 -13.138 -12.476 1.00 15.40 178 HIS A N 1
ATOM 1346 C CA . HIS A 1 190 ? 10.732 -14.300 -11.821 1.00 16.67 178 HIS A CA 1
ATOM 1347 C C . HIS A 1 190 ? 9.225 -14.195 -11.649 1.00 17.39 178 HIS A C 1
ATOM 1348 O O . HIS A 1 190 ? 8.607 -15.144 -11.157 1.00 17.24 178 HIS A O 1
ATOM 1355 N N . GLY A 1 191 ? 8.623 -13.061 -12.001 1.00 15.20 179 GLY A N 1
ATOM 1356 C CA . GLY A 1 191 ? 7.195 -12.896 -11.871 1.00 14.60 179 GLY A CA 1
ATOM 1357 C C . GLY A 1 191 ? 6.731 -12.071 -10.685 1.00 14.13 179 GLY A C 1
ATOM 1358 O O . GLY A 1 191 ? 5.525 -11.827 -10.572 1.00 16.10 179 GLY A O 1
ATOM 1359 N N . ASN A 1 192 ? 7.619 -11.663 -9.777 1.00 13.90 180 ASN A N 1
ATOM 1360 C CA . ASN A 1 192 ? 7.209 -10.650 -8.818 1.00 13.42 180 ASN A CA 1
ATOM 1361 C C . ASN A 1 192 ? 6.836 -9.392 -9.584 1.00 14.25 180 ASN A C 1
ATOM 1362 O O . ASN A 1 192 ? 7.551 -8.992 -10.508 1.00 15.71 180 ASN A O 1
ATOM 1367 N N . ALA A 1 193 ? 5.691 -8.798 -9.249 1.00 14.07 181 ALA A N 1
ATOM 1368 C CA . ALA A 1 193 ? 5.214 -7.694 -10.076 1.00 13.04 181 ALA A CA 1
ATOM 1369 C C . ALA A 1 193 ? 4.309 -6.763 -9.283 1.00 15.25 181 ALA A C 1
ATOM 1370 O O . ALA A 1 193 ? 3.649 -7.172 -8.314 1.00 15.91 181 ALA A O 1
ATOM 1372 N N . ALA A 1 194 ? 4.272 -5.506 -9.725 1.00 15.91 182 ALA A N 1
ATOM 1373 C CA . ALA A 1 194 ? 3.577 -4.453 -9.009 1.00 13.39 182 ALA A CA 1
ATOM 1374 C C . ALA A 1 194 ? 2.752 -3.603 -9.961 1.00 14.87 182 ALA A C 1
ATOM 1375 O O . ALA A 1 194 ? 3.085 -3.441 -11.145 1.00 14.54 182 ALA A O 1
ATOM 1377 N N . TYR A 1 195 ? 1.677 -3.040 -9.425 1.00 14.94 183 TYR A N 1
ATOM 1378 C CA . TYR A 1 195 ? 0.980 -1.941 -10.065 1.00 14.82 183 TYR A CA 1
ATOM 1379 C C . TYR A 1 195 ? 1.394 -0.624 -9.421 1.00 14.50 183 TYR A C 1
ATOM 1380 O O . TYR A 1 195 ? 1.784 -0.566 -8.249 1.00 15.14 183 TYR A O 1
ATOM 1389 N N . THR A 1 196 ? 1.320 0.430 -10.214 1.00 14.60 184 THR A N 1
ATOM 1390 C CA . THR A 1 196 ? 1.449 1.800 -9.758 1.00 16.69 184 THR A CA 1
ATOM 1391 C C . THR A 1 196 ? 0.184 2.519 -10.189 1.00 27.29 184 THR A C 1
ATOM 1392 O O . THR A 1 196 ? -0.372 2.242 -11.256 1.00 71.73 184 THR A O 1
ATOM 1396 N N . GLY A 1 197 ? -0.280 3.418 -9.357 1.00 19.34 185 GLY A N 1
ATOM 1397 C CA . GLY A 1 197 ? -1.538 4.081 -9.599 1.00 19.32 185 GLY A CA 1
ATOM 1398 C C . GLY A 1 197 ? -2.567 3.669 -8.564 1.00 16.93 185 GLY A C 1
ATOM 1399 O O . GLY A 1 197 ? -2.257 3.062 -7.533 1.00 19.54 185 GLY A O 1
ATOM 1400 N N . VAL A 1 198 ? -3.822 4.003 -8.859 1.00 14.71 186 VAL A N 1
ATOM 1401 C CA . VAL A 1 198 ? -4.848 3.958 -7.816 1.00 16.24 186 VAL A CA 1
ATOM 1402 C C . VAL A 1 198 ? -5.576 2.624 -7.699 1.00 14.83 186 VAL A C 1
ATOM 1403 O O . VAL A 1 198 ? -6.368 2.449 -6.760 1.00 14.80 186 VAL A O 1
ATOM 1407 N N . ASP A 1 199 ? -5.358 1.678 -8.608 1.00 12.97 187 ASP A N 1
ATOM 1408 C CA . ASP A 1 199 ? -6.190 0.481 -8.561 1.00 13.78 187 ASP A CA 1
ATOM 1409 C C . ASP A 1 199 ? -5.443 -0.736 -9.095 1.00 12.87 187 ASP A C 1
ATOM 1410 O O . ASP A 1 199 ? -4.979 -0.726 -10.247 1.00 13.72 187 ASP A O 1
ATOM 1415 N N . PRO A 1 200 ? -5.350 -1.820 -8.318 1.00 11.73 188 PRO A N 1
ATOM 1416 C CA . PRO A 1 200 ? -4.803 -3.077 -8.861 1.00 13.15 188 PRO A CA 1
ATOM 1417 C C . PRO A 1 200 ? -5.751 -3.786 -9.805 1.00 13.47 188 PRO A C 1
ATOM 1418 O O . PRO A 1 200 ? -5.335 -4.743 -10.475 1.00 14.03 188 PRO A O 1
ATOM 1422 N N . TYR A 1 201 ? -7.007 -3.349 -9.886 1.00 13.33 189 TYR A N 1
ATOM 1423 C CA . TYR A 1 201 ? -8.075 -4.119 -10.539 1.00 12.27 189 TYR A CA 1
ATOM 1424 C C . TYR A 1 201 ? -8.107 -5.500 -9.886 1.00 13.19 189 TYR A C 1
ATOM 1425 O O . TYR A 1 201 ? -8.178 -5.577 -8.648 1.00 12.37 189 TYR A O 1
ATOM 1434 N N . PHE A 1 202 ? -8.073 -6.586 -10.659 1.00 13.30 190 PHE A N 1
ATOM 1435 C CA . PHE A 1 202 ? -8.243 -7.933 -10.141 1.00 10.96 190 PHE A CA 1
ATOM 1436 C C . PHE A 1 202 ? -7.184 -8.857 -10.713 1.00 12.72 190 PHE A C 1
ATOM 1437 O O . PHE A 1 202 ? -7.379 -10.075 -10.770 1.00 12.91 190 PHE A O 1
ATOM 1445 N N . ASP A 1 203 ? -6.034 -8.292 -11.099 1.00 12.54 191 ASP A N 1
ATOM 1446 C CA . ASP A 1 203 ? -5.058 -9.084 -11.846 1.00 14.02 191 ASP A CA 1
ATOM 1447 C C . ASP A 1 203 ? -4.474 -10.206 -11.003 1.00 12.70 191 ASP A C 1
ATOM 1448 O O . ASP A 1 203 ? -4.128 -11.269 -11.544 1.00 12.80 191 ASP A O 1
ATOM 1453 N N . ASP A 1 204 ? -4.350 -9.991 -9.693 1.00 12.81 192 ASP A N 1
ATOM 1454 C CA . ASP A 1 204 ? -3.919 -11.072 -8.813 1.00 12.03 192 ASP A CA 1
ATOM 1455 C C . ASP A 1 204 ? -4.914 -12.226 -8.832 1.00 11.95 192 ASP A C 1
ATOM 1456 O O . ASP A 1 204 ? -4.516 -13.396 -8.859 1.00 13.56 192 ASP A O 1
ATOM 1461 N N . LEU A 1 205 ? -6.215 -11.917 -8.815 1.00 12.45 193 LEU A N 1
ATOM 1462 C CA . LEU A 1 205 ? -7.223 -12.973 -8.840 1.00 13.18 193 LEU A CA 1
ATOM 1463 C C . LEU A 1 205 ? -7.206 -13.742 -10.157 1.00 12.73 193 LEU A C 1
ATOM 1464 O O . LEU A 1 205 ? -7.360 -14.968 -10.166 1.00 13.14 193 LEU A O 1
ATOM 1469 N N . TYR A 1 206 ? -7.026 -13.046 -11.280 1.00 12.31 194 TYR A N 1
ATOM 1470 C CA . TYR A 1 206 ? -6.938 -13.747 -12.558 1.00 11.62 194 TYR A CA 1
ATOM 1471 C C . TYR A 1 206 ? -5.777 -14.729 -12.552 1.00 12.72 194 TYR A C 1
ATOM 1472 O O . TYR A 1 206 ? -5.919 -15.881 -12.972 1.00 13.34 194 TYR A O 1
ATOM 1481 N N . CYS A 1 207 ? -4.617 -14.299 -12.057 1.00 12.52 195 CYS A N 1
ATOM 1482 C CA . CYS A 1 207 ? -3.485 -15.217 -11.998 1.00 13.31 195 CYS A CA 1
ATOM 1483 C C . CYS A 1 207 ? -3.767 -16.381 -11.061 1.00 13.78 195 CYS A C 1
ATOM 1484 O O . CYS A 1 207 ? -3.472 -17.538 -11.392 1.00 14.54 195 CYS A O 1
ATOM 1487 N N . ALA A 1 208 ? -4.359 -16.098 -9.897 1.00 12.04 196 ALA A N 1
ATOM 1488 C CA . ALA A 1 208 ? -4.623 -17.152 -8.921 1.00 12.30 196 ALA A CA 1
ATOM 1489 C C . ALA A 1 208 ? -5.649 -18.159 -9.425 1.00 14.14 196 ALA A C 1
ATOM 1490 O O . ALA A 1 208 ? -5.661 -19.304 -8.962 1.00 13.64 196 ALA A O 1
ATOM 1492 N N . ALA A 1 209 ? -6.515 -17.760 -10.359 1.00 14.55 197 ALA A N 1
ATOM 1493 C CA . ALA A 1 209 ? -7.565 -18.628 -10.883 1.00 14.43 197 ALA A CA 1
ATOM 1494 C C . ALA A 1 209 ? -7.120 -19.464 -12.079 1.00 12.32 197 ALA A C 1
ATOM 1495 O O . ALA A 1 209 ? -7.910 -20.281 -12.563 1.00 14.98 197 ALA A O 1
ATOM 1497 N N . ALA A 1 210 ? -5.887 -19.288 -12.560 1.00 14.03 198 ALA A N 1
ATOM 1498 C CA . ALA A 1 210 ? -5.463 -19.835 -13.839 1.00 14.96 198 ALA A CA 1
ATOM 1499 C C . ALA A 1 210 ? -4.365 -20.879 -13.679 1.00 16.28 198 ALA A C 1
ATOM 1500 O O . ALA A 1 210 ? -3.605 -20.882 -12.708 1.00 15.89 198 ALA A O 1
ATOM 1502 N N . GLU A 1 211 ? -4.255 -21.733 -14.700 1.00 16.10 199 GLU A N 1
ATOM 1503 C CA . GLU A 1 211 ? -3.182 -22.722 -14.769 1.00 17.42 199 GLU A CA 1
ATOM 1504 C C . GLU A 1 211 ? -1.888 -22.120 -15.311 1.00 17.55 199 GLU A C 1
ATOM 1505 O O . GLU A 1 211 ? -0.816 -22.309 -14.726 1.00 19.91 199 GLU A O 1
ATOM 1511 N N . LYS A 1 212 ? -1.965 -21.402 -16.433 1.00 18.51 200 LYS A N 1
ATOM 1512 C CA . LYS A 1 212 ? -0.808 -20.764 -17.060 1.00 15.82 200 LYS A CA 1
ATOM 1513 C C . LYS A 1 212 ? -0.981 -19.253 -16.988 1.00 14.45 200 LYS A C 1
ATOM 1514 O O . LYS A 1 212 ? -2.024 -18.730 -17.383 1.00 17.28 200 LYS A O 1
ATOM 1520 N N . ARG A 1 213 ? 0.032 -18.548 -16.487 1.00 12.92 201 ARG A N 1
ATOM 152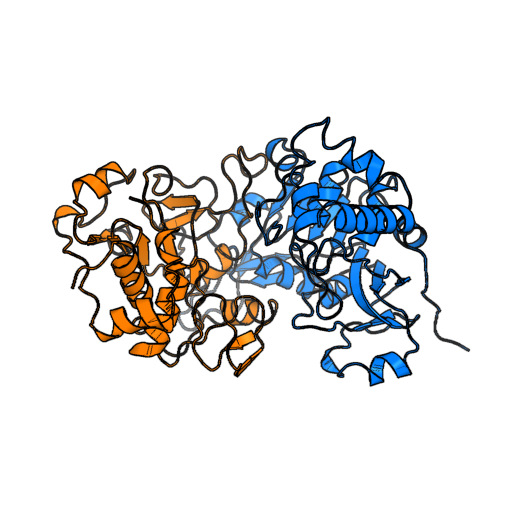1 C CA . ARG A 1 213 ? -0.111 -17.138 -16.154 1.00 12.82 201 ARG A CA 1
ATOM 1522 C C . ARG A 1 213 ? 0.975 -16.334 -16.851 1.00 14.95 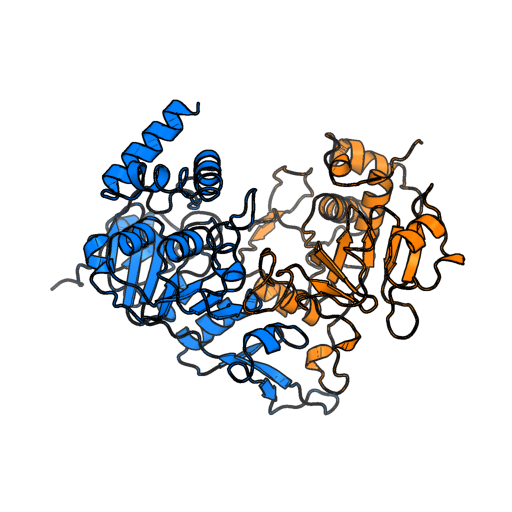201 ARG A C 1
ATOM 1523 O O . ARG A 1 213 ? 2.167 -16.575 -16.634 1.00 16.24 201 ARG A O 1
ATOM 1531 N N . PHE A 1 214 ? 0.567 -15.369 -17.670 1.00 14.39 202 PHE A N 1
ATOM 1532 C CA . PHE A 1 214 ? 1.505 -14.517 -18.390 1.00 14.50 202 PHE A CA 1
ATOM 1533 C C . PHE A 1 214 ? 1.266 -13.071 -17.995 1.00 16.05 202 PHE A C 1
ATOM 1534 O O . PHE A 1 214 ? 0.135 -12.580 -18.083 1.00 18.40 202 PHE A O 1
ATOM 1542 N N . VAL A 1 215 ? 2.321 -12.405 -17.524 1.00 16.13 203 VAL A N 1
ATOM 1543 C CA . VAL A 1 215 ? 2.264 -10.994 -17.152 1.00 14.05 203 VAL A CA 1
ATOM 1544 C C . VAL A 1 215 ? 3.181 -10.227 -18.088 1.00 15.62 203 VAL A C 1
ATOM 1545 O O . VAL A 1 215 ? 4.367 -10.557 -18.216 1.00 16.65 203 VAL A O 1
ATOM 1549 N N . SER A 1 216 ? 2.628 -9.242 -18.781 1.00 13.55 204 SER A N 1
ATOM 1550 C CA . SER A 1 216 ? 3.459 -8.264 -19.458 1.00 14.37 204 SER A CA 1
ATOM 1551 C C . SER A 1 216 ? 3.653 -7.077 -18.520 1.00 15.39 204 SER A C 1
ATOM 1552 O O . SER A 1 216 ? 2.771 -6.754 -17.722 1.00 16.55 204 SER A O 1
ATOM 1555 N N . VAL A 1 217 ? 4.834 -6.460 -18.578 1.00 16.27 205 VAL A N 1
ATOM 1556 C CA . VAL A 1 217 ? 5.152 -5.337 -17.700 1.00 15.52 205 VAL A CA 1
ATOM 1557 C C . VAL A 1 217 ? 5.777 -4.225 -18.525 1.00 17.63 205 VAL A C 1
ATOM 1558 O O . VAL A 1 217 ? 6.426 -4.475 -19.545 1.00 18.06 205 VAL A O 1
ATOM 1562 N N . GLU A 1 218 ? 5.596 -2.979 -18.067 1.00 19.13 206 GLU A N 1
ATOM 1563 C CA . GLU A 1 218 ? 6.235 -1.854 -18.746 1.00 20.63 206 GLU A CA 1
ATOM 1564 C C . GLU A 1 218 ? 7.753 -1.986 -18.758 1.00 21.47 206 GLU A C 1
ATOM 1565 O O . GLU A 1 218 ? 8.413 -1.584 -19.725 1.00 23.53 206 GLU A O 1
ATOM 1571 N N . ARG A 1 219 ? 8.325 -2.513 -17.682 1.00 20.22 207 ARG A N 1
ATOM 1572 C CA . ARG A 1 219 ? 9.766 -2.627 -17.550 1.00 21.15 207 ARG A CA 1
ATOM 1573 C C . ARG A 1 219 ? 10.068 -3.789 -16.615 1.00 19.28 207 ARG A C 1
ATOM 1574 O O . ARG A 1 219 ? 9.403 -3.964 -15.587 1.00 18.72 207 ARG A O 1
ATOM 1582 N N . VAL A 1 220 ? 11.077 -4.575 -16.978 1.00 20.36 208 VAL A N 1
ATOM 1583 C CA . VAL A 1 220 ? 11.610 -5.625 -16.125 1.00 19.22 208 VAL A CA 1
ATOM 1584 C C . VAL A 1 220 ? 12.819 -5.057 -15.403 1.00 20.03 208 VAL A C 1
ATOM 1585 O O . VAL A 1 220 ? 13.707 -4.464 -16.033 1.00 22.02 208 VAL A O 1
ATOM 1589 N N . VAL A 1 221 ? 12.844 -5.220 -14.079 1.00 19.29 209 VAL A N 1
ATOM 1590 C CA . VAL A 1 221 ? 13.921 -4.731 -13.229 1.00 20.45 209 VAL A CA 1
ATOM 1591 C C . VAL A 1 221 ? 14.353 -5.868 -12.310 1.00 20.80 209 VAL A C 1
ATOM 1592 O O . VAL A 1 221 ? 13.688 -6.894 -12.205 1.00 19.28 209 VAL A O 1
ATOM 1596 N N A GLU A 1 222 ? 15.511 -5.704 -11.669 0.63 22.00 210 GLU A N 1
ATOM 1597 N N B GLU A 1 222 ? 15.467 -5.647 -11.622 0.37 23.32 210 GLU A N 1
ATOM 1598 C CA A GLU A 1 222 ? 15.892 -6.709 -10.684 0.63 20.81 210 GLU A CA 1
ATOM 1599 C CA B GLU A 1 222 ? 15.928 -6.574 -10.601 0.37 25.47 210 GLU A CA 1
ATOM 1600 C C A GLU A 1 222 ? 14.978 -6.610 -9.463 0.63 20.27 210 GLU A C 1
ATOM 1601 C C B GLU A 1 222 ? 14.957 -6.580 -9.427 0.37 20.09 210 GLU A C 1
ATOM 1602 O O A GLU A 1 222 ? 14.381 -5.568 -9.180 0.63 21.71 210 GLU A O 1
ATOM 1603 O O B GLU A 1 222 ? 14.283 -5.584 -9.152 0.37 19.78 210 GLU A O 1
ATOM 1614 N N . THR A 1 223 ? 14.875 -7.726 -8.738 1.00 19.74 211 THR A N 1
ATOM 1615 C CA . THR A 1 223 ? 13.964 -7.817 -7.598 1.00 18.54 211 THR A CA 1
ATOM 1616 C C . THR A 1 223 ? 14.194 -6.685 -6.611 1.00 19.14 211 THR A C 1
ATOM 1617 O O . THR A 1 223 ? 13.242 -6.048 -6.140 1.00 20.06 211 THR A O 1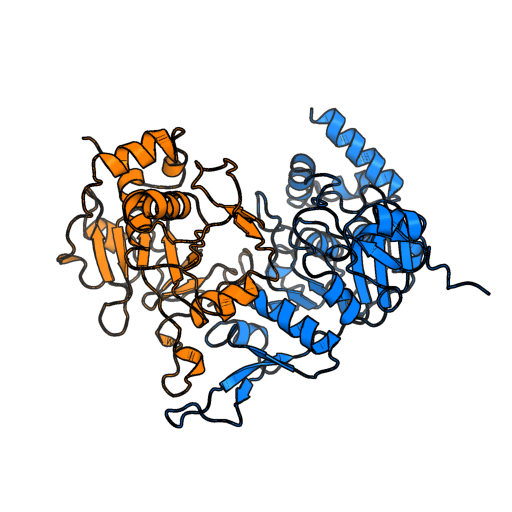
ATOM 1621 N N . GLU A 1 224 ? 15.455 -6.398 -6.305 1.00 20.84 212 GLU A N 1
ATOM 1622 C CA . GLU A 1 224 ? 15.711 -5.379 -5.309 1.00 22.85 212 GLU A CA 1
ATOM 1623 C C . GLU A 1 224 ? 15.280 -4.000 -5.788 1.00 23.21 212 GLU A C 1
ATOM 1624 O O . GLU A 1 224 ? 14.800 -3.189 -4.989 1.00 24.08 212 GLU A O 1
ATOM 1630 N N . GLU A 1 225 ? 15.410 -3.724 -7.085 1.00 22.66 213 GLU A N 1
ATOM 1631 C CA . GLU A 1 225 ? 14.892 -2.467 -7.604 1.00 23.37 213 GLU A CA 1
ATOM 1632 C C . GLU A 1 225 ? 13.373 -2.414 -7.488 1.00 22.70 213 GLU A C 1
ATOM 1633 O O . GLU A 1 225 ? 12.808 -1.389 -7.092 1.00 26.33 213 GLU A O 1
ATOM 1639 N N . LEU A 1 226 ? 12.698 -3.516 -7.819 1.00 20.54 214 LEU A N 1
ATOM 1640 C CA . LEU A 1 226 ? 11.240 -3.567 -7.719 1.00 20.69 214 LEU A CA 1
ATOM 1641 C C . LEU A 1 226 ? 10.759 -3.220 -6.313 1.00 20.56 214 LEU A C 1
ATOM 1642 O O . LEU A 1 226 ? 9.880 -2.367 -6.138 1.00 21.59 214 LEU A O 1
ATOM 1647 N N . VAL A 1 227 ? 11.314 -3.887 -5.295 1.00 19.23 215 VAL A N 1
ATOM 1648 C CA . VAL A 1 227 ? 10.782 -3.746 -3.944 1.00 20.22 215 VAL A CA 1
ATOM 1649 C C . VAL A 1 227 ? 11.175 -2.413 -3.328 1.00 22.44 215 VAL A C 1
ATOM 1650 O O . VAL A 1 227 ? 10.541 -1.975 -2.363 1.00 25.54 215 VAL A O 1
ATOM 1654 N N . LYS A 1 228 ? 12.205 -1.748 -3.856 1.00 23.45 216 LYS A N 1
ATOM 1655 C CA . LYS A 1 228 ? 12.545 -0.419 -3.372 1.00 26.07 216 LYS A CA 1
ATOM 1656 C C . LYS A 1 228 ? 11.790 0.692 -4.093 1.00 26.91 216 LYS A C 1
ATOM 1657 O O . LYS A 1 228 ? 11.850 1.847 -3.655 1.00 34.81 216 LYS A O 1
ATOM 1663 N N . THR A 1 229 ? 11.071 0.373 -5.167 1.00 25.19 217 THR A N 1
ATOM 1664 C CA . THR A 1 229 ? 10.347 1.364 -5.956 1.00 30.35 217 THR A CA 1
ATOM 1665 C C . THR A 1 229 ? 8.899 1.538 -5.516 1.00 26.01 217 THR A C 1
ATOM 1666 O O . THR A 1 229 ? 8.359 2.648 -5.606 1.00 33.27 217 THR A O 1
ATOM 1670 N N . VAL A 1 230 ? 8.265 0.482 -5.016 1.00 22.04 218 VAL A N 1
ATOM 1671 C CA . VAL A 1 230 ? 6.843 0.529 -4.679 1.00 22.71 218 VAL A CA 1
ATOM 1672 C C . VAL A 1 230 ? 6.662 0.068 -3.241 1.00 22.85 218 VAL A C 1
ATOM 1673 O O . VAL A 1 230 ? 7.503 -0.663 -2.696 1.00 21.46 218 VAL A O 1
ATOM 1677 N N . PRO A 1 231 ? 5.563 0.465 -2.602 1.00 23.91 219 PRO A N 1
ATOM 1678 C CA . PRO A 1 231 ? 5.258 -0.070 -1.273 1.00 25.86 219 PRO A CA 1
ATOM 1679 C C . PRO A 1 231 ? 4.917 -1.550 -1.343 1.00 19.18 219 PRO A C 1
ATOM 1680 O O . PRO A 1 231 ? 4.552 -2.096 -2.391 1.00 19.46 219 PRO A O 1
ATOM 1684 N N . LEU A 1 232 ? 5.060 -2.193 -0.178 1.00 19.97 220 LEU A N 1
ATOM 1685 C CA . LEU A 1 232 ? 4.774 -3.619 -0.050 1.00 17.99 220 LEU A CA 1
ATOM 1686 C C . LEU A 1 232 ? 3.426 -3.972 -0.647 1.00 17.28 220 LEU A C 1
ATOM 1687 O O . LEU A 1 232 ? 3.277 -5.006 -1.306 1.00 16.98 220 LEU A O 1
ATOM 1692 N N . GLN A 1 233 ? 2.423 -3.132 -0.393 1.00 17.82 221 GLN A N 1
ATOM 1693 C CA . GLN A 1 233 ? 1.046 -3.453 -0.736 1.00 17.91 221 GLN A CA 1
ATOM 1694 C C . GLN A 1 233 ? 0.822 -3.482 -2.241 1.00 17.34 221 GLN A C 1
ATOM 1695 O O . GLN A 1 233 ? -0.176 -4.046 -2.707 1.00 17.25 221 GLN A O 1
ATOM 1701 N N . ASN A 1 234 ? 1.725 -2.887 -3.012 1.00 16.60 222 ASN A N 1
ATOM 1702 C CA . ASN A 1 234 ? 1.602 -2.863 -4.458 1.00 16.11 222 ASN A CA 1
ATOM 1703 C C . ASN A 1 234 ? 2.187 -4.105 -5.113 1.00 15.44 222 ASN A C 1
ATOM 1704 O O . ASN A 1 234 ? 2.014 -4.287 -6.323 1.00 15.07 222 ASN A O 1
ATOM 1709 N N . LEU A 1 235 ? 2.870 -4.957 -4.342 1.00 15.41 223 LEU A N 1
ATOM 1710 C CA . LEU A 1 235 ? 3.480 -6.178 -4.870 1.00 14.92 223 LEU A CA 1
ATOM 1711 C C . LEU A 1 235 ? 2.408 -7.259 -4.936 1.00 15.25 223 LEU A C 1
ATOM 1712 O O . LEU A 1 235 ? 2.300 -8.125 -4.062 1.00 15.94 223 LEU A O 1
ATOM 1717 N N . ILE A 1 236 ? 1.585 -7.186 -5.983 1.00 15.28 224 ILE A N 1
ATOM 1718 C CA . ILE A 1 236 ? 0.398 -8.036 -6.038 1.00 16.40 224 ILE A CA 1
ATOM 1719 C C . ILE A 1 236 ? 0.648 -9.421 -6.627 1.00 14.76 224 ILE A C 1
ATOM 1720 O O . ILE A 1 236 ? -0.167 -10.324 -6.403 1.00 15.63 224 ILE A O 1
ATOM 1725 N N . LEU A 1 237 ? 1.728 -9.622 -7.377 1.00 14.88 225 LEU A N 1
ATOM 1726 C CA . LEU A 1 237 ? 2.078 -10.956 -7.848 1.00 14.75 225 LEU A CA 1
ATOM 1727 C C . LEU A 1 237 ? 3.380 -11.403 -7.203 1.00 14.92 225 LEU A C 1
ATOM 1728 O O . LEU A 1 237 ? 4.354 -10.639 -7.155 1.00 13.62 225 LEU A O 1
ATOM 1733 N N . ASN A 1 238 ? 3.397 -12.640 -6.725 1.00 15.18 226 ASN A N 1
ATOM 1734 C CA . ASN A 1 238 ? 4.613 -13.299 -6.274 1.00 13.83 226 ASN A CA 1
ATOM 1735 C C . ASN A 1 238 ? 4.971 -14.409 -7.265 1.00 14.17 226 ASN A C 1
ATOM 1736 O O . ASN A 1 238 ? 4.252 -14.649 -8.239 1.00 14.75 226 ASN A O 1
ATOM 1741 N N . ARG A 1 239 ? 6.089 -15.095 -7.014 1.00 15.20 227 ARG A N 1
ATOM 1742 C CA . ARG A 1 239 ? 6.605 -16.021 -8.022 1.00 15.75 227 ARG A CA 1
ATOM 1743 C C . ARG A 1 239 ? 5.688 -17.215 -8.250 1.00 16.52 227 ARG A C 1
ATOM 1744 O O . ARG A 1 239 ? 5.748 -17.816 -9.328 1.00 18.57 227 ARG A O 1
ATOM 1752 N N . MET A 1 240 ? 4.847 -17.573 -7.275 1.00 15.94 228 MET A N 1
ATOM 1753 C CA . MET A 1 240 ? 3.927 -18.698 -7.427 1.00 19.38 228 MET A CA 1
ATOM 1754 C C . MET A 1 240 ? 2.724 -18.360 -8.273 1.00 14.27 228 MET A C 1
ATOM 1755 O O . MET A 1 240 ? 1.842 -19.216 -8.432 1.00 17.24 228 MET A O 1
ATOM 1760 N N . MET A 1 241 ? 2.627 -17.129 -8.759 1.00 14.58 229 MET A N 1
ATOM 1761 C CA . MET A 1 241 ? 1.451 -16.680 -9.488 1.00 15.00 229 MET A CA 1
ATOM 1762 C C . MET A 1 241 ? 1.715 -16.400 -10.957 1.00 14.87 229 MET A C 1
ATOM 1763 O O . MET A 1 241 ? 0.796 -15.949 -11.655 1.00 15.57 229 MET A O 1
ATOM 1768 N N . VAL A 1 242 ? 2.931 -16.651 -11.449 1.00 13.83 230 VAL A N 1
ATOM 1769 C CA . VAL A 1 242 ? 3.346 -16.235 -12.785 1.00 13.69 230 VAL A CA 1
ATOM 1770 C C . VAL A 1 242 ? 4.174 -17.338 -13.422 1.00 16.02 230 VAL A C 1
ATOM 1771 O O . VAL A 1 242 ? 5.064 -17.912 -12.787 1.00 16.19 230 VAL A O 1
ATOM 1775 N N . ASP A 1 243 ? 3.911 -17.608 -14.699 1.00 16.07 231 ASP A N 1
ATOM 1776 C CA . ASP A 1 243 ? 4.726 -18.556 -15.445 1.00 16.37 231 ASP A CA 1
ATOM 1777 C C . ASP A 1 243 ? 5.599 -17.920 -16.511 1.00 15.79 231 ASP A C 1
ATOM 1778 O O . ASP A 1 243 ? 6.674 -18.448 -16.794 1.00 17.86 231 ASP A O 1
ATOM 1783 N N . GLY A 1 244 ? 5.181 -16.804 -17.087 1.00 15.58 232 GLY A N 1
ATOM 1784 C CA . GLY A 1 244 ? 6.013 -16.096 -18.042 1.00 16.59 232 GLY A CA 1
ATOM 1785 C C . GLY A 1 244 ? 5.884 -14.603 -17.853 1.00 15.99 232 GLY A C 1
ATOM 1786 O O . GLY A 1 244 ? 4.813 -14.088 -17.513 1.00 15.26 232 GLY A O 1
ATOM 1787 N N . VAL A 1 245 ? 6.999 -13.911 -18.084 1.00 15.21 233 VAL A N 1
ATOM 1788 C CA . VAL A 1 245 ? 7.107 -12.462 -17.934 1.00 14.89 233 VAL A CA 1
ATOM 1789 C C . VAL A 1 245 ? 7.508 -11.871 -19.278 1.00 15.23 233 VAL A C 1
ATOM 1790 O O . VAL A 1 245 ? 8.528 -12.269 -19.850 1.00 17.45 233 VAL A O 1
ATOM 1794 N N . VAL A 1 246 ? 6.727 -10.910 -19.769 1.00 15.52 234 VAL A N 1
ATOM 1795 C CA . VAL A 1 246 ? 6.997 -10.248 -21.044 1.00 16.81 234 VAL A CA 1
ATOM 1796 C C . VAL A 1 246 ? 7.281 -8.777 -20.771 1.00 18.34 234 VAL A C 1
ATOM 1797 O O . VAL A 1 246 ? 6.476 -8.094 -20.130 1.00 19.67 234 VAL A O 1
ATOM 1801 N N . GLU A 1 247 ? 8.411 -8.284 -21.260 1.00 18.40 235 GLU A N 1
ATOM 1802 C CA . GLU A 1 247 ? 8.681 -6.853 -21.185 1.00 17.31 235 GLU A CA 1
ATOM 1803 C C . GLU A 1 247 ? 8.018 -6.178 -22.378 1.00 18.05 235 GLU A C 1
ATOM 1804 O O . GLU A 1 247 ? 8.411 -6.413 -23.524 1.00 21.52 235 GLU A O 1
ATOM 1810 N N . ALA A 1 248 ? 7.013 -5.344 -22.118 1.00 18.49 236 ALA A N 1
ATOM 1811 C CA . ALA A 1 248 ? 6.223 -4.706 -23.172 1.00 17.61 236 ALA A CA 1
ATOM 1812 C C . ALA A 1 248 ? 5.959 -3.257 -22.804 1.00 17.44 236 ALA A C 1
ATOM 1813 O O . ALA A 1 248 ? 4.887 -2.907 -22.289 1.00 17.68 236 ALA A O 1
ATOM 1815 N N . PRO A 1 249 ? 6.922 -2.370 -23.062 1.00 19.25 237 PRO A N 1
ATOM 1816 C CA . PRO A 1 249 ? 6.693 -0.934 -22.852 1.00 18.71 237 PRO A CA 1
ATOM 1817 C C . PRO A 1 249 ? 5.528 -0.440 -23.696 1.00 21.08 237 PRO A C 1
ATOM 1818 O O . PRO A 1 249 ? 5.398 -0.792 -24.871 1.00 20.77 237 PRO A O 1
ATOM 1822 N N . ASN A 1 250 ? 4.663 0.370 -23.078 1.00 19.48 238 ASN A N 1
ATOM 1823 C CA . ASN A 1 250 ? 3.431 0.831 -23.713 1.00 18.42 238 ASN A CA 1
ATOM 1824 C C . ASN A 1 250 ? 2.519 -0.334 -24.078 1.00 17.39 238 ASN A C 1
ATOM 1825 O O . ASN A 1 250 ? 1.683 -0.216 -24.981 1.00 19.39 238 ASN A O 1
ATOM 1830 N N . GLY A 1 251 ? 2.668 -1.455 -23.364 1.00 18.20 239 GLY A N 1
ATOM 1831 C CA . GLY A 1 251 ? 1.969 -2.688 -23.675 1.00 20.33 239 GLY A CA 1
ATOM 1832 C C . GLY A 1 251 ? 0.507 -2.708 -23.293 1.00 17.83 239 GLY A C 1
ATOM 1833 O O . GLY A 1 251 ? -0.170 -3.703 -23.578 1.00 16.74 239 GLY A O 1
ATOM 1834 N N . ALA A 1 252 ? 0.009 -1.651 -22.646 1.00 15.80 240 ALA A N 1
ATOM 1835 C CA . ALA A 1 252 ? -1.415 -1.498 -22.410 1.00 15.51 240 ALA A CA 1
ATOM 1836 C C . ALA A 1 252 ? -2.088 -0.564 -23.412 1.00 14.74 240 ALA A C 1
ATOM 1837 O O . ALA A 1 252 ? -3.319 -0.474 -23.416 1.00 16.27 240 ALA A O 1
ATOM 1839 N N . HIS A 1 253 ? -1.321 0.113 -24.265 1.00 16.60 241 HIS A N 1
ATOM 1840 C CA . HIS A 1 253 ? -1.909 1.036 -25.234 1.00 16.98 241 HIS A CA 1
ATOM 1841 C C . HIS A 1 253 ? -2.943 0.286 -26.080 1.00 15.97 241 HIS A C 1
ATOM 1842 O O . HIS A 1 253 ? -2.635 -0.794 -26.574 1.00 18.77 241 HIS A O 1
ATOM 1849 N N . PHE A 1 254 ? -4.148 0.829 -26.285 1.00 17.81 242 PHE A N 1
ATOM 1850 C CA . PHE A 1 254 ? -4.518 2.214 -26.009 1.00 18.00 242 PHE A CA 1
ATOM 1851 C C . PHE A 1 254 ? -5.317 2.436 -24.726 1.00 18.42 242 PHE A C 1
ATOM 1852 O O . PHE A 1 254 ? -5.968 3.473 -24.583 1.00 20.33 242 PHE A O 1
ATOM 1860 N N . THR A 1 255 ? -5.269 1.493 -23.786 1.00 15.36 243 THR A N 1
ATOM 1861 C CA . THR A 1 255 ? -5.924 1.701 -22.499 1.00 15.49 243 THR A CA 1
ATOM 1862 C C . THR A 1 255 ? -4.979 2.439 -21.544 1.00 15.60 243 THR A C 1
ATOM 1863 O O . THR A 1 255 ? -3.778 2.575 -21.801 1.00 17.20 243 THR A O 1
ATOM 1867 N N . LEU A 1 256 ? -5.526 2.938 -20.438 1.00 16.73 244 LEU A N 1
ATOM 1868 C CA . LEU A 1 256 ? -4.677 3.628 -19.465 1.00 15.73 244 LEU A CA 1
ATOM 1869 C C . LEU A 1 256 ? -3.834 2.625 -18.671 1.00 15.33 244 LEU A C 1
ATOM 1870 O O . LEU A 1 256 ? -4.078 1.417 -18.684 1.00 16.23 244 LEU A O 1
ATOM 1875 N N . ALA A 1 257 ? -2.844 3.131 -17.943 1.00 17.41 245 ALA A N 1
ATOM 1876 C CA . ALA A 1 257 ? -1.943 2.226 -17.230 1.00 17.00 245 ALA A CA 1
ATOM 1877 C C . ALA A 1 257 ? -1.424 2.859 -15.942 1.00 18.53 245 ALA A C 1
ATOM 1878 O O . ALA A 1 257 ? -0.224 2.988 -15.717 1.00 17.95 245 ALA A O 1
ATOM 1880 N N . GLY A 1 258 ? -2.344 3.243 -15.063 1.00 17.62 246 GLY A N 1
ATOM 1881 C CA . GLY A 1 258 ? -1.941 3.759 -13.764 1.00 20.21 246 GLY A CA 1
ATOM 1882 C C . GLY A 1 258 ? -1.052 4.973 -13.924 1.00 21.16 246 GLY A C 1
ATOM 1883 O O . GLY A 1 258 ? -1.353 5.887 -14.701 1.00 22.07 246 GLY A O 1
ATOM 1884 N N . ASP A 1 259 ? 0.075 4.966 -13.193 1.00 20.29 247 ASP A N 1
ATOM 1885 C CA . ASP A 1 259 ? 1.029 6.075 -13.209 1.00 20.70 247 ASP A CA 1
ATOM 1886 C C . ASP A 1 259 ? 1.838 6.164 -14.498 1.00 21.28 247 ASP A C 1
ATOM 1887 O O . ASP A 1 259 ? 2.489 7.193 -14.731 1.00 24.48 247 ASP A O 1
ATOM 1892 N N . SER A 1 260 ? 1.851 5.113 -15.322 1.00 19.86 248 SER A N 1
ATOM 1893 C CA . SER A 1 260 ? 2.733 5.097 -16.487 1.00 21.60 248 SER A CA 1
ATOM 1894 C C . SER A 1 260 ? 2.223 6.013 -17.590 1.00 19.83 248 SER A C 1
ATOM 1895 O O . SER A 1 260 ? 3.002 6.755 -18.197 1.00 20.78 248 SER A O 1
ATOM 1898 N N . TYR A 1 261 ? 0.928 5.949 -17.886 1.00 21.25 249 TYR A N 1
ATOM 1899 C CA . TYR A 1 261 ? 0.311 6.803 -18.892 1.00 18.33 249 TYR A CA 1
ATOM 1900 C C . TYR A 1 261 ? -1.200 6.695 -18.761 1.00 17.84 249 TYR A C 1
ATOM 1901 O O . TYR A 1 261 ? -1.730 5.729 -18.200 1.00 18.32 249 TYR A O 1
ATOM 1910 N N . GLY A 1 262 ? -1.884 7.712 -19.283 1.00 18.99 250 GLY A N 1
ATOM 1911 C CA . GLY A 1 262 ? -3.326 7.687 -19.399 1.00 17.80 250 GLY A CA 1
ATOM 1912 C C . GLY A 1 262 ? -3.792 7.024 -20.685 1.00 18.29 250 GLY A C 1
ATOM 1913 O O . GLY A 1 262 ? -3.010 6.500 -21.479 1.00 22.35 250 GLY A O 1
ATOM 1914 N N . ARG A 1 263 ? -5.107 7.041 -20.876 1.00 18.00 251 ARG A N 1
ATOM 1915 C CA . ARG A 1 263 ? -5.689 6.452 -22.075 1.00 19.06 251 ARG A CA 1
ATOM 1916 C C . ARG A 1 263 ? -5.380 7.318 -23.289 1.00 18.90 251 ARG A C 1
ATOM 1917 O O . ARG A 1 263 ? -5.413 8.548 -23.223 1.00 20.90 251 ARG A O 1
ATOM 1925 N N . ASP A 1 264 ? -5.079 6.670 -24.413 1.00 18.00 252 ASP A N 1
ATOM 1926 C CA . ASP A 1 264 ? -4.929 7.395 -25.675 1.00 20.28 252 ASP A CA 1
ATOM 1927 C C . ASP A 1 264 ? -6.329 7.571 -26.241 1.00 20.10 252 ASP A C 1
ATOM 1928 O O . ASP A 1 264 ? -6.813 6.749 -27.020 1.00 21.87 252 ASP A O 1
ATOM 1933 N N . GLU A 1 265 ? -6.998 8.647 -25.804 1.00 20.51 253 GLU A N 1
ATOM 1934 C CA . GLU A 1 265 ? -8.408 8.843 -26.132 1.00 19.94 253 GLU A CA 1
ATOM 1935 C C . GLU A 1 265 ? -8.612 9.013 -27.631 1.00 22.71 253 GLU A C 1
ATOM 1936 O O . GLU A 1 265 ? -9.547 8.441 -28.208 1.00 24.29 253 GLU A O 1
ATOM 1942 N N . LYS A 1 266 ? -7.744 9.797 -28.279 1.00 24.01 254 LYS A N 1
ATOM 1943 C CA . LYS A 1 266 ? -7.866 10.010 -29.716 1.00 24.04 254 LYS A CA 1
ATOM 1944 C C . LYS A 1 266 ? -7.711 8.702 -30.483 1.00 23.19 254 LYS A C 1
ATOM 1945 O O . LYS A 1 266 ? -8.443 8.449 -31.448 1.00 24.41 254 LYS A O 1
ATOM 1951 N N . PHE A 1 267 ? -6.770 7.848 -30.066 1.00 22.49 255 PHE A N 1
ATOM 1952 C CA . PHE A 1 267 ? -6.588 6.596 -30.788 1.00 24.92 255 PHE A CA 1
ATOM 1953 C C . PHE A 1 267 ? -7.725 5.627 -30.521 1.00 20.76 255 PHE A C 1
ATOM 1954 O O . PHE A 1 267 ? -8.140 4.891 -31.423 1.00 22.10 255 PHE A O 1
ATOM 1962 N N . GLN A 1 268 ? -8.232 5.585 -29.288 1.00 20.23 256 GLN A N 1
ATOM 1963 C CA . GLN A 1 268 ? -9.375 4.716 -29.032 1.00 19.00 256 GLN A CA 1
ATOM 1964 C C . GLN A 1 268 ? -10.572 5.126 -29.878 1.00 20.26 256 GLN A C 1
ATOM 1965 O O . GLN A 1 268 ? -11.285 4.270 -30.409 1.00 20.86 256 GLN A O 1
ATOM 1971 N N . ARG A 1 269 ? -10.800 6.433 -30.019 1.00 21.54 257 ARG A N 1
ATOM 1972 C CA . ARG A 1 269 ? -11.845 6.901 -30.924 1.00 23.84 257 ARG A CA 1
ATOM 1973 C C . ARG A 1 269 ? -11.611 6.412 -32.345 1.00 27.43 257 ARG A C 1
ATOM 1974 O O . ARG A 1 269 ? -12.559 6.016 -33.031 1.00 26.38 257 ARG A O 1
ATOM 1982 N N . HIS A 1 270 ? -10.354 6.423 -32.802 1.00 23.75 258 HIS A N 1
ATOM 1983 C CA . HIS A 1 270 ? -10.047 5.948 -34.149 1.00 29.15 258 HIS A CA 1
ATOM 1984 C C . HIS A 1 270 ? -10.311 4.452 -34.286 1.00 24.42 258 HIS A C 1
ATOM 1985 O O . HIS A 1 270 ? -10.845 3.998 -35.307 1.00 25.69 258 HIS A O 1
ATOM 1992 N N . TYR A 1 271 ? -9.948 3.669 -33.266 1.00 24.22 259 TYR A N 1
ATOM 1993 C CA . TYR A 1 271 ? -10.285 2.249 -33.255 1.00 22.47 259 TYR A CA 1
ATOM 1994 C C . TYR A 1 271 ? -11.789 2.042 -33.407 1.00 24.44 259 TYR A C 1
ATOM 1995 O O . TYR A 1 271 ? -12.242 1.260 -34.255 1.00 24.04 259 TYR A O 1
ATOM 2004 N N . ALA A 1 272 ? -12.582 2.760 -32.604 1.00 22.92 260 ALA A N 1
ATOM 2005 C CA . ALA A 1 272 ? -14.028 2.556 -32.607 1.00 22.29 260 ALA A CA 1
ATOM 2006 C C . ALA A 1 272 ? -14.643 2.973 -33.938 1.00 28.57 260 ALA A C 1
ATOM 2007 O O . ALA A 1 272 ? -15.470 2.249 -34.504 1.00 28.69 260 ALA A O 1
ATOM 2009 N N . GLU A 1 273 ? -14.241 4.139 -34.458 1.00 25.97 261 GLU A N 1
ATOM 2010 C CA A GLU A 1 273 ? -14.774 4.592 -35.739 0.50 30.71 261 GLU A CA 1
ATOM 2011 C CA B GLU A 1 273 ? -14.752 4.613 -35.742 0.50 29.38 261 GLU A CA 1
ATOM 2012 C C . GLU A 1 273 ? -14.305 3.714 -36.890 1.00 29.68 261 GLU A C 1
ATOM 2013 O O . GLU A 1 273 ? -15.003 3.600 -37.903 1.00 32.90 261 GLU A O 1
ATOM 2024 N N . SER A 1 274 ? -13.143 3.078 -36.763 1.00 28.90 262 SER A N 1
ATOM 2025 C CA . SER A 1 274 ? -12.678 2.215 -37.844 1.00 34.92 262 SER A CA 1
ATOM 2026 C C . SER A 1 274 ? -13.484 0.925 -37.946 1.00 29.48 262 SER A C 1
ATOM 2027 O O . SER A 1 274 ? -13.471 0.284 -39.002 1.00 31.31 262 SER A O 1
ATOM 2030 N N . ALA A 1 275 ? -14.198 0.542 -36.888 1.00 29.75 263 ALA A N 1
ATOM 2031 C CA . ALA A 1 275 ? -15.020 -0.660 -36.908 1.00 25.11 263 ALA A CA 1
ATOM 2032 C C . ALA A 1 275 ? -16.317 -0.495 -37.698 1.00 34.10 263 ALA A C 1
ATOM 2033 O O . ALA A 1 275 ? -17.008 -1.492 -37.937 1.00 37.31 263 ALA A O 1
ATOM 2035 N N . LYS A 1 276 ? -16.656 0.725 -38.132 1.00 36.58 264 LYS A N 1
ATOM 2036 C CA . LYS A 1 276 ? -17.977 0.964 -38.711 1.00 39.69 264 LYS A CA 1
ATOM 2037 C C . LYS A 1 276 ? -18.140 0.338 -40.091 1.00 36.31 264 LYS A C 1
ATOM 2038 O O . LYS A 1 276 ? -19.237 -0.120 -40.431 1.00 51.84 264 LYS A O 1
ATOM 2044 N N . THR A 1 277 ? -17.091 0.323 -40.905 1.00 33.04 265 THR A N 1
ATOM 2045 C CA . THR A 1 277 ? -17.239 -0.216 -42.248 1.00 36.22 265 THR A CA 1
ATOM 2046 C C . THR A 1 277 ? -16.149 -1.235 -42.535 1.00 37.55 265 THR A C 1
ATOM 2047 O O . THR A 1 277 ? -15.055 -1.158 -41.965 1.00 30.53 265 THR A O 1
ATOM 2051 N N . PRO A 1 278 ? -16.426 -2.214 -43.406 1.00 36.58 266 PRO A N 1
ATOM 2052 C CA . PRO A 1 278 ? -15.352 -3.124 -43.831 1.00 45.32 266 PRO A CA 1
ATOM 2053 C C . PRO A 1 278 ? -14.153 -2.362 -44.354 1.00 33.21 266 PRO A C 1
ATOM 2054 O O . PRO A 1 278 ? -13.000 -2.750 -44.121 1.00 32.76 266 PRO A O 1
ATOM 2058 N N . GLN A 1 279 ? -14.413 -1.241 -45.026 1.00 34.55 267 GLN A N 1
ATOM 2059 C CA A GLN A 1 279 ? -13.338 -0.439 -45.594 0.61 35.69 267 GLN A CA 1
ATOM 2060 C CA B GLN A 1 279 ? -13.335 -0.441 -45.592 0.39 35.69 267 GLN A CA 1
ATOM 2061 C C . GLN A 1 279 ? -12.475 0.188 -44.501 1.00 34.34 267 GLN A C 1
ATOM 2062 O O . GLN A 1 279 ? -11.242 0.090 -44.534 1.00 34.48 267 GLN A O 1
ATOM 2073 N N . ALA A 1 280 ? -13.106 0.834 -43.523 1.00 33.21 268 ALA A N 1
ATOM 2074 C CA . ALA A 1 280 ? -12.327 1.458 -42.458 1.00 32.00 268 ALA A CA 1
ATOM 2075 C C . ALA A 1 280 ? -11.537 0.425 -41.665 1.00 32.64 268 ALA A C 1
ATOM 2076 O O . ALA A 1 280 ? -10.425 0.708 -41.206 1.00 32.24 268 ALA A O 1
ATOM 2078 N N . TRP A 1 281 ? -12.070 -0.789 -41.524 1.00 29.70 269 TRP A N 1
ATOM 2079 C CA . TRP A 1 281 ? -11.381 -1.781 -40.713 1.00 28.68 269 TRP A CA 1
ATOM 2080 C C . TRP A 1 281 ? -10.170 -2.391 -41.421 1.00 29.37 269 TRP A C 1
ATOM 2081 O O . TRP A 1 281 ? -9.131 -2.602 -40.783 1.00 28.72 269 TRP A O 1
ATOM 2092 N N . GLN A 1 282 ? -10.268 -2.693 -42.724 1.00 31.14 270 GLN A N 1
ATOM 2093 C CA A GLN A 1 282 ? -9.085 -3.216 -43.396 0.39 32.43 270 GLN A CA 1
ATOM 2094 C CA B GLN A 1 282 ? -9.107 -3.183 -43.471 0.61 32.54 270 GLN A CA 1
ATOM 2095 C C . GLN A 1 282 ? -7.936 -2.221 -43.354 1.00 32.97 270 GLN A C 1
ATOM 2096 O O . GLN A 1 282 ? -6.778 -2.635 -43.241 1.00 33.34 270 GLN A O 1
ATOM 2107 N N . GLN A 1 283 ? -8.230 -0.922 -43.396 1.00 33.20 271 GLN A N 1
ATOM 2108 C CA . GLN A 1 283 ? -7.171 0.077 -43.312 1.00 33.89 271 GLN A CA 1
ATOM 2109 C C . GLN A 1 283 ? -6.568 0.107 -41.915 1.00 32.59 271 GLN A C 1
ATOM 2110 O O . GLN A 1 283 ? -5.347 0.209 -41.759 1.00 32.45 271 GLN A O 1
ATOM 2116 N N . PHE A 1 284 ? -7.411 0.018 -40.886 1.00 30.01 272 PHE A N 1
ATOM 2117 C CA . PHE A 1 284 ? -6.899 -0.063 -39.524 1.00 28.72 272 PHE A CA 1
ATOM 2118 C C . PHE A 1 284 ? -6.025 -1.297 -39.351 1.00 31.44 272 PHE A C 1
ATOM 2119 O O . PHE A 1 284 ? -4.931 -1.219 -38.783 1.00 28.30 272 PHE A O 1
ATOM 2127 N N . VAL A 1 285 ? -6.487 -2.441 -39.857 1.00 28.47 273 VAL A N 1
ATOM 2128 C CA . VAL A 1 285 ? -5.706 -3.675 -39.788 1.00 28.79 273 VAL A CA 1
ATOM 2129 C C . VAL A 1 285 ? -4.383 -3.511 -40.530 1.00 30.74 273 VAL A C 1
ATOM 2130 O O . VAL A 1 285 ? -3.316 -3.872 -40.019 1.00 30.79 273 VAL A O 1
ATOM 2134 N N . ALA A 1 286 ? -4.434 -2.963 -41.748 1.00 32.51 274 ALA A N 1
ATOM 2135 C CA . ALA A 1 286 ? -3.216 -2.802 -42.540 1.00 34.79 274 ALA A CA 1
ATOM 2136 C C . ALA A 1 286 ? -2.202 -1.918 -41.825 1.00 34.57 274 ALA A C 1
ATOM 2137 O O . ALA A 1 286 ? -0.998 -2.198 -41.849 1.00 35.80 274 ALA A O 1
ATOM 2139 N N . THR A 1 287 ? -2.669 -0.851 -41.177 1.00 33.22 275 THR A N 1
ATOM 2140 C CA . THR A 1 287 ? -1.749 0.102 -40.565 1.00 33.24 275 THR A CA 1
ATOM 2141 C C . THR A 1 287 ? -1.261 -0.362 -39.195 1.00 31.39 275 THR A C 1
ATOM 2142 O O . THR A 1 287 ? -0.085 -0.176 -38.866 1.00 32.04 275 THR A O 1
ATOM 2146 N N . TYR A 1 288 ? -2.130 -0.978 -38.388 1.00 29.33 276 TYR A N 1
ATOM 2147 C CA . TYR A 1 288 ? -1.822 -1.216 -36.979 1.00 27.53 276 TYR A CA 1
ATOM 2148 C C . TYR A 1 288 ? -1.664 -2.676 -36.589 1.00 33.84 276 TYR A C 1
ATOM 2149 O O . TYR A 1 288 ? -0.916 -2.966 -35.654 1.00 35.89 276 TYR A O 1
ATOM 2158 N N . LEU A 1 289 ? -2.335 -3.606 -37.269 1.00 29.56 277 LEU A N 1
ATOM 2159 C CA . LEU A 1 289 ? -2.432 -4.975 -36.772 1.00 27.22 277 LEU A CA 1
ATOM 2160 C C . LEU A 1 289 ? -1.816 -6.007 -37.713 1.00 29.35 277 LEU A C 1
ATOM 2161 O O . LEU A 1 289 ? -2.068 -7.206 -37.545 1.00 40.63 277 LEU A O 1
ATOM 2166 N N . SER A 1 290 ? -1.012 -5.592 -38.692 1.00 34.51 278 SER A N 1
ATOM 2167 C CA . SER A 1 290 ? -0.478 -6.522 -39.677 1.00 33.94 278 SER A CA 1
ATOM 2168 C C . SER A 1 290 ? 1.020 -6.755 -39.532 1.00 35.45 278 SER A C 1
ATOM 2169 O O . SER A 1 290 ? 1.615 -7.445 -40.370 1.00 39.41 278 SER A O 1
ATOM 2172 N N . GLY A 1 291 ? 1.641 -6.204 -38.494 1.00 35.38 279 GLY A N 1
ATOM 2173 C CA . GLY A 1 291 ? 3.055 -6.358 -38.238 1.00 35.78 279 GLY A CA 1
ATOM 2174 C C . GLY A 1 291 ? 3.308 -6.758 -36.795 1.00 36.60 279 GLY A C 1
ATOM 2175 O O . GLY A 1 291 ? 2.486 -7.410 -36.151 1.00 39.50 279 GLY A O 1
ATOM 2176 N N . SER A 1 292 ? 4.471 -6.347 -36.291 1.00 34.82 280 SER A N 1
ATOM 2177 C CA . SER A 1 292 ? 4.889 -6.666 -34.934 1.00 37.35 280 SER A CA 1
ATOM 2178 C C . SER A 1 292 ? 4.351 -5.635 -33.942 1.00 32.97 280 SER A C 1
ATOM 2179 O O . SER A 1 292 ? 3.712 -4.648 -34.314 1.00 30.18 280 SER A O 1
ATOM 2182 N N . GLU A 1 293 ? 4.613 -5.871 -32.651 1.00 27.99 281 GLU A N 1
ATOM 2183 C CA . GLU A 1 293 ? 4.309 -4.861 -31.641 1.00 24.08 281 GLU A CA 1
ATOM 2184 C C . GLU A 1 293 ? 5.087 -3.577 -31.904 1.00 23.09 281 GLU A C 1
ATOM 2185 O O . GLU A 1 293 ? 4.545 -2.473 -31.762 1.00 25.53 281 GLU A O 1
ATOM 2191 N N . ASP A 1 294 ? 6.355 -3.700 -32.308 1.00 25.49 282 ASP A N 1
ATOM 2192 C CA . ASP A 1 294 ? 7.138 -2.513 -32.641 1.00 29.19 282 ASP A CA 1
ATOM 2193 C C . ASP A 1 294 ? 6.506 -1.740 -33.791 1.00 25.15 282 ASP A C 1
ATOM 2194 O O . ASP A 1 294 ? 6.469 -0.503 -33.770 1.00 26.68 282 ASP A O 1
ATOM 2199 N N . ASP A 1 295 ? 5.995 -2.452 -34.802 1.00 25.59 283 ASP A N 1
ATOM 2200 C CA . ASP A 1 295 ? 5.314 -1.785 -35.910 1.00 24.64 283 ASP A CA 1
ATOM 2201 C C . ASP A 1 295 ? 4.067 -1.064 -35.420 1.00 24.08 283 ASP A C 1
ATOM 2202 O O . ASP A 1 295 ? 3.791 0.069 -35.835 1.00 25.16 283 ASP A O 1
ATOM 2207 N N . TYR A 1 296 ? 3.296 -1.713 -34.540 1.00 23.15 284 TYR A N 1
ATOM 2208 C CA . TYR A 1 296 ? 2.129 -1.063 -33.957 1.00 23.97 284 TYR A CA 1
ATOM 2209 C C . TYR A 1 296 ? 2.534 0.204 -33.219 1.00 22.60 284 TYR A C 1
ATOM 2210 O O . TYR A 1 296 ? 1.914 1.261 -33.389 1.00 21.83 284 TYR A O 1
ATOM 2219 N N . GLN A 1 297 ? 3.571 0.108 -32.383 1.00 23.01 285 GLN A N 1
ATOM 2220 C CA . GLN A 1 297 ? 3.975 1.244 -31.562 1.00 21.48 285 GLN A CA 1
ATOM 2221 C C . GLN A 1 297 ? 4.456 2.400 -32.429 1.00 23.05 285 GLN A C 1
ATOM 2222 O O . GLN A 1 297 ? 4.157 3.567 -32.148 1.00 23.44 285 GLN A O 1
ATOM 2228 N N . ALA A 1 298 ? 5.185 2.094 -33.502 1.00 23.33 286 ALA A N 1
ATOM 2229 C CA . ALA A 1 298 ? 5.612 3.149 -34.413 1.00 23.72 286 ALA A CA 1
ATOM 2230 C C . ALA A 1 298 ? 4.414 3.818 -35.076 1.00 24.96 286 ALA A C 1
ATOM 2231 O O . ALA A 1 298 ? 4.377 5.047 -35.219 1.00 24.57 286 ALA A O 1
ATOM 2233 N N . ALA A 1 299 ? 3.422 3.027 -35.490 1.00 23.11 287 ALA A N 1
ATOM 2234 C CA . ALA A 1 299 ? 2.267 3.596 -36.174 1.00 23.27 287 ALA A CA 1
ATOM 2235 C C . ALA A 1 299 ? 1.421 4.427 -35.224 1.00 23.72 287 ALA A C 1
ATOM 2236 O O . ALA A 1 299 ? 0.849 5.450 -35.622 1.00 26.05 287 ALA A O 1
ATOM 2238 N N . VAL A 1 300 ? 1.330 4.000 -33.969 1.00 22.45 288 VAL A N 1
ATOM 2239 C CA . VAL A 1 300 ? 0.581 4.761 -32.984 1.00 24.14 288 VAL A CA 1
ATOM 2240 C C . VAL A 1 300 ? 1.266 6.089 -32.695 1.00 23.55 288 VAL A C 1
ATOM 2241 O O . VAL A 1 300 ? 0.606 7.120 -32.515 1.00 25.63 288 VAL A O 1
ATOM 2245 N N . LYS A 1 301 ? 2.600 6.090 -32.647 1.00 22.26 289 LYS A N 1
ATOM 2246 C CA . LYS A 1 301 ? 3.323 7.339 -32.449 1.00 23.89 289 LYS A CA 1
ATOM 2247 C C . LYS A 1 301 ? 3.098 8.289 -33.618 1.00 26.07 289 LYS A C 1
ATOM 2248 O O . LYS A 1 301 ? 2.898 9.493 -33.423 1.00 26.27 289 LYS A O 1
ATOM 2254 N N . LYS A 1 302 ? 3.107 7.756 -34.841 1.00 26.00 290 LYS A N 1
ATOM 2255 C CA . LYS A 1 302 ? 2.872 8.577 -36.021 1.00 27.50 290 LYS A CA 1
ATOM 2256 C C . LYS A 1 302 ? 1.462 9.167 -36.010 1.00 26.77 290 LYS A C 1
ATOM 2257 O O . LYS A 1 302 ? 1.271 10.343 -36.342 1.00 27.60 290 LYS A O 1
ATOM 2263 N N . PHE A 1 303 ? 0.470 8.375 -35.594 1.00 26.53 291 PHE A N 1
ATOM 2264 C CA . PHE A 1 303 ? -0.904 8.868 -35.497 1.00 25.31 291 PHE A CA 1
ATOM 2265 C C . PHE A 1 303 ? -0.999 10.054 -34.540 1.00 26.28 291 PHE A C 1
ATOM 2266 O O . PHE A 1 303 ? -1.635 11.071 -34.846 1.00 27.95 291 PHE A O 1
ATOM 2274 N N . ALA A 1 304 ? -0.372 9.938 -33.366 1.00 23.74 292 ALA A N 1
ATOM 2275 C CA . ALA A 1 304 ? -0.402 11.035 -32.402 1.00 25.86 292 ALA A CA 1
ATOM 2276 C C . ALA A 1 304 ? 0.196 12.309 -32.987 1.00 36.96 292 ALA A C 1
ATOM 2277 O O . ALA A 1 304 ? -0.336 13.407 -32.779 1.00 30.79 292 ALA A O 1
ATOM 2279 N N . GLU A 1 305 ? 1.301 12.185 -33.725 1.00 28.40 293 GLU A N 1
ATOM 2280 C CA . GLU A 1 305 ? 1.920 13.357 -34.337 1.00 36.21 293 GLU A CA 1
ATOM 2281 C C . GLU A 1 305 ? 1.014 13.974 -35.398 1.00 34.51 293 GLU A C 1
ATOM 2282 O O . GLU A 1 305 ? 0.906 15.202 -35.494 1.00 35.67 293 GLU A O 1
ATOM 2288 N N . GLU A 1 306 ? 0.342 13.136 -36.190 1.00 31.78 294 GLU A N 1
ATOM 2289 C CA . GLU A 1 306 ? -0.499 13.635 -37.276 1.00 36.76 294 GLU A CA 1
ATOM 2290 C C . GLU A 1 306 ? -1.726 14.368 -36.749 1.00 38.28 294 GLU A C 1
ATOM 2291 O O . GLU A 1 306 ? -2.170 15.357 -37.348 1.00 41.34 294 GLU A O 1
ATOM 2297 N N . GLN A 1 307 ? -2.300 13.888 -35.650 1.00 29.09 295 GLN A N 1
ATOM 2298 C CA . GLN A 1 307 ? -3.572 14.387 -35.145 1.00 40.91 295 GLN A CA 1
ATOM 2299 C C . GLN A 1 307 ? -3.413 15.519 -34.138 1.00 43.60 295 GLN A C 1
ATOM 2300 O O . GLN A 1 307 ? -4.397 15.915 -33.504 1.00 31.17 295 GLN A O 1
ATOM 2306 N N . ALA A 1 308 ? -2.206 16.052 -33.983 1.00 32.17 296 ALA A N 1
ATOM 2307 C CA . ALA A 1 308 ? -1.999 17.243 -33.179 1.00 36.24 296 ALA A CA 1
ATOM 2308 C C . ALA A 1 308 ? -2.487 18.457 -33.965 1.00 41.31 296 ALA A C 1
ATOM 2309 O O . ALA A 1 308 ? -3.282 19.246 -33.470 1.00 44.50 296 ALA A O 1
ATOM 2311 N N . THR B 2 6 ? -36.618 34.900 -8.171 1.00 76.09 6 THR B N 1
ATOM 2312 C CA . THR B 2 6 ? -35.767 33.793 -8.591 1.00 69.05 6 THR B CA 1
ATOM 2313 C C . THR B 2 6 ? -36.386 33.011 -9.743 1.00 57.55 6 THR B C 1
ATOM 2314 O O . THR B 2 6 ? -37.414 32.353 -9.581 1.00 92.14 6 THR B O 1
ATOM 2316 N N . GLU B 2 7 ? -35.757 33.095 -10.911 1.00 46.19 7 GLU B N 1
ATOM 2317 C CA . GLU B 2 7 ? -36.086 32.224 -12.030 1.00 33.20 7 GLU B CA 1
ATOM 2318 C C . GLU B 2 7 ? -35.269 30.947 -11.876 1.00 30.14 7 GLU B C 1
ATOM 2319 O O . GLU B 2 7 ? -34.038 30.998 -11.784 1.00 36.76 7 GLU B O 1
ATOM 2321 N N . VAL B 2 8 ? -35.952 29.810 -11.823 1.00 22.65 8 VAL B N 1
ATOM 2322 C CA . VAL B 2 8 ? -35.312 28.515 -11.612 1.00 20.37 8 VAL B CA 1
ATOM 2323 C C . VAL B 2 8 ? -35.505 27.687 -12.878 1.00 20.44 8 VAL B C 1
ATOM 2324 O O . VAL B 2 8 ? -36.625 27.589 -13.393 1.00 24.73 8 VAL B O 1
ATOM 2328 N N . THR B 2 9 ? -34.419 27.098 -13.375 1.00 18.51 9 THR B N 1
ATOM 2329 C CA . THR B 2 9 ? -34.496 26.309 -14.598 1.00 17.98 9 THR B CA 1
ATOM 2330 C C . THR B 2 9 ? -34.934 24.882 -14.289 1.00 18.58 9 THR B C 1
ATOM 2331 O O . THR B 2 9 ? -34.862 24.409 -13.149 1.00 18.68 9 THR B O 1
ATOM 2335 N N . ARG B 2 10 ? -35.356 24.179 -15.344 1.00 18.79 10 ARG B N 1
ATOM 2336 C CA . ARG B 2 10 ? -35.736 22.779 -15.187 1.00 16.41 10 ARG B CA 1
ATOM 2337 C C . ARG B 2 10 ? -34.588 21.957 -14.618 1.00 16.25 10 ARG B C 1
ATOM 2338 O O . ARG B 2 10 ? -34.796 21.121 -13.732 1.00 16.15 10 ARG B O 1
ATOM 2346 N N . ALA B 2 11 ? -33.368 22.187 -15.106 1.00 16.40 11 ALA B N 1
ATOM 2347 C CA . ALA B 2 11 ? -32.229 21.433 -14.587 1.00 15.43 11 ALA B CA 1
ATOM 2348 C C . ALA B 2 11 ? -31.979 21.725 -13.114 1.00 17.29 11 ALA B C 1
ATOM 2349 O O . ALA B 2 11 ? -31.508 20.846 -12.385 1.00 15.64 11 ALA B O 1
ATOM 2351 N N . GLU B 2 12 ? -32.274 22.947 -12.660 1.00 16.69 12 GLU B N 1
ATOM 2352 C CA . GLU B 2 12 ? -32.075 23.267 -11.250 1.00 15.78 12 GLU B CA 1
ATOM 2353 C C . GLU B 2 12 ? -33.089 22.540 -10.372 1.00 17.59 12 GLU B C 1
ATOM 2354 O O . GLU B 2 12 ? -32.736 22.050 -9.293 1.00 16.19 12 GLU B O 1
ATOM 2360 N N . TYR B 2 13 ? -34.343 22.416 -10.828 1.00 16.51 13 TYR B N 1
ATOM 2361 C CA . TYR B 2 13 ? -35.283 21.563 -10.102 1.00 17.01 13 TYR B CA 1
ATOM 2362 C C . TYR B 2 13 ? -34.815 20.119 -10.087 1.00 16.64 13 TYR B C 1
ATOM 2363 O O . TYR B 2 13 ? -34.943 19.431 -9.069 1.00 17.29 13 TYR B O 1
ATOM 2372 N N . CYS B 2 14 ? -34.267 19.637 -11.209 1.00 15.93 14 CYS B N 1
ATOM 2373 C CA . CYS B 2 14 ? -33.785 18.260 -11.239 1.00 15.02 14 CYS B CA 1
ATOM 2374 C C . CYS B 2 14 ? -32.639 18.064 -10.260 1.00 15.24 14 CYS B C 1
ATOM 2375 O O . CYS B 2 14 ? -32.533 17.009 -9.626 1.00 16.56 14 CYS B O 1
ATOM 2378 N N . ALA B 2 15 ? -31.776 19.075 -10.126 1.00 15.58 15 ALA B N 1
ATOM 2379 C CA . ALA B 2 15 ? -30.635 18.978 -9.218 1.00 13.95 15 ALA B CA 1
ATOM 2380 C C . ALA B 2 15 ? -31.084 18.855 -7.764 1.00 13.34 15 ALA B C 1
ATOM 2381 O O . ALA B 2 15 ? -30.577 18.006 -7.025 1.00 15.43 15 ALA B O 1
ATOM 2383 N N . ILE B 2 16 ? -32.033 19.695 -7.331 1.00 14.05 16 ILE B N 1
ATOM 2384 C CA . ILE B 2 16 ? -32.509 19.579 -5.949 1.00 14.75 16 ILE B CA 1
ATOM 2385 C C . ILE B 2 16 ? -33.292 18.290 -5.733 1.00 17.38 16 ILE B C 1
ATOM 2386 O O . ILE B 2 16 ? -33.235 17.697 -4.650 1.00 17.28 16 ILE B O 1
ATOM 2391 N N . ALA B 2 17 ? -34.019 17.818 -6.747 1.00 15.82 17 ALA B N 1
ATOM 2392 C CA . ALA B 2 17 ? -34.694 16.531 -6.607 1.00 15.17 17 ALA B CA 1
ATOM 2393 C C . ALA B 2 17 ? -33.685 15.404 -6.437 1.00 16.21 17 ALA B C 1
ATOM 2394 O O . ALA B 2 17 ? -33.912 14.459 -5.667 1.00 15.95 17 ALA B O 1
ATOM 2396 N N . CYS B 2 18 ? -32.562 15.482 -7.151 1.00 15.52 18 CYS B N 1
ATOM 2397 C CA . CYS B 2 18 ? -31.525 14.474 -6.970 1.00 15.28 18 CYS B CA 1
ATOM 2398 C C . CYS B 2 18 ? -30.859 14.585 -5.606 1.00 15.74 18 CYS B C 1
ATOM 2399 O O . CYS B 2 18 ? -30.440 13.567 -5.048 1.00 15.78 18 CYS B O 1
ATOM 2402 N N . ALA B 2 19 ? -30.748 15.795 -5.053 1.00 15.18 19 ALA B N 1
ATOM 2403 C CA . ALA B 2 19 ? -30.282 15.915 -3.674 1.00 14.80 19 ALA B CA 1
ATOM 2404 C C . ALA B 2 19 ? -31.259 15.253 -2.718 1.00 15.15 19 ALA B C 1
ATOM 2405 O O . ALA B 2 19 ? -30.851 14.549 -1.784 1.00 15.77 19 ALA B O 1
ATOM 2407 N N . ASP B 2 20 ? -32.563 15.456 -2.946 1.00 15.70 20 ASP B N 1
ATOM 2408 C CA . ASP B 2 20 ? -33.572 14.901 -2.051 1.00 16.87 20 ASP B CA 1
ATOM 2409 C C . ASP B 2 20 ? -33.574 13.379 -2.050 1.00 17.86 20 ASP B C 1
ATOM 2410 O O . ASP B 2 20 ? -34.092 12.779 -1.104 1.00 18.16 20 ASP B O 1
ATOM 2415 N N . ILE B 2 21 ? -33.025 12.743 -3.093 1.00 16.53 21 ILE B N 1
ATOM 2416 C CA . ILE B 2 21 ? -32.877 11.287 -3.092 1.00 16.80 21 ILE B CA 1
ATOM 2417 C C . ILE B 2 21 ? -32.201 10.827 -1.808 1.00 17.27 21 ILE B C 1
ATOM 2418 O O . ILE B 2 21 ? -32.556 9.788 -1.238 1.00 18.68 21 ILE B O 1
ATOM 2423 N N . PHE B 2 22 ? -31.217 11.596 -1.339 1.00 16.42 22 PHE B N 1
ATOM 2424 C CA . PHE B 2 22 ? -30.349 11.209 -0.235 1.00 16.91 22 PHE B CA 1
ATOM 2425 C C . PHE B 2 22 ? -30.826 11.726 1.112 1.00 17.95 22 PHE B C 1
ATOM 2426 O O . PHE B 2 22 ? -30.112 11.567 2.111 1.00 18.61 22 PHE B O 1
ATOM 2434 N N A SER B 2 23 ? -32.013 12.327 1.170 0.67 18.61 23 SER B N 1
ATOM 2435 N N B SER B 2 23 ? -32.014 12.321 1.174 0.33 19.20 23 SER B N 1
ATOM 2436 C CA A SER B 2 23 ? -32.542 12.801 2.443 0.67 18.27 23 SER B CA 1
ATOM 2437 C CA B SER B 2 23 ? -32.531 12.813 2.444 0.33 18.91 23 SER B CA 1
ATOM 2438 C C A SER B 2 23 ? -32.663 11.639 3.419 0.67 19.42 23 SER B C 1
ATOM 2439 C C B SER B 2 23 ? -32.683 11.659 3.427 0.33 18.00 23 SER B C 1
ATOM 2440 O O A SER B 2 23 ? -33.306 10.625 3.123 0.67 22.17 23 SER B O 1
ATOM 2441 O O B SER B 2 23 ? -33.367 10.669 3.142 0.33 21.49 23 SER B O 1
ATOM 2446 N N . GLY B 2 24 ? -32.032 11.783 4.582 1.00 20.87 24 GLY B N 1
ATOM 2447 C CA . GLY B 2 24 ? -32.057 10.742 5.583 1.00 20.59 24 GLY B CA 1
ATOM 2448 C C . GLY B 2 24 ? -31.095 9.603 5.344 1.00 24.20 24 GLY B C 1
ATOM 2449 O O . GLY B 2 24 ? -31.173 8.595 6.053 1.00 24.20 24 GLY B O 1
ATOM 2450 N N . ALA B 2 25 ? -30.186 9.732 4.371 1.00 19.55 25 ALA B N 1
ATOM 2451 C CA . ALA B 2 25 ? -29.320 8.612 4.008 1.00 19.96 25 ALA B CA 1
ATOM 2452 C C . ALA B 2 25 ? -28.295 8.305 5.085 1.00 23.14 25 ALA B C 1
ATOM 2453 O O . ALA B 2 25 ? -27.899 7.146 5.245 1.00 23.54 25 ALA B O 1
ATOM 2455 N N . GLY B 2 26 ? -27.841 9.317 5.815 1.00 23.83 26 GLY B N 1
ATOM 2456 C CA . GLY B 2 26 ? -26.863 9.078 6.856 1.00 29.06 26 GLY B CA 1
ATOM 2457 C C . GLY B 2 26 ? -25.471 8.834 6.293 1.00 21.81 26 GLY B C 1
ATOM 2458 O O . GLY B 2 26 ? -25.077 9.379 5.266 1.00 20.33 26 GLY B O 1
ATOM 2459 N N . GLU B 2 27 ? -24.731 7.973 6.984 1.00 21.08 27 GLU B N 1
ATOM 2460 C CA . GLU B 2 27 ? -23.310 7.777 6.726 1.00 16.10 27 GLU B CA 1
ATOM 2461 C C . GLU B 2 27 ? -23.123 6.578 5.795 1.00 17.30 27 GLU B C 1
ATOM 2462 O O . GLU B 2 27 ? -22.657 5.502 6.179 1.00 17.13 27 GLU B O 1
ATOM 2468 N N . ILE B 2 28 ? -23.515 6.787 4.538 1.00 14.92 28 ILE B N 1
ATOM 2469 C CA . ILE B 2 28 ? -23.456 5.752 3.513 1.00 16.15 28 ILE B CA 1
ATOM 2470 C C . ILE B 2 28 ? -22.774 6.326 2.283 1.00 15.44 28 ILE B C 1
ATOM 2471 O O . ILE B 2 28 ? -22.611 7.539 2.136 1.00 14.40 28 ILE B O 1
ATOM 2476 N N . MET B 2 29 ? -22.404 5.431 1.375 1.00 13.83 29 MET B N 1
ATOM 2477 C CA A MET B 2 29 ? -21.744 5.827 0.140 0.50 13.79 29 MET B CA 1
ATOM 2478 C CA B MET B 2 29 ? -21.747 5.842 0.144 0.50 14.29 29 MET B CA 1
ATOM 2479 C C . MET B 2 29 ? -22.792 6.259 -0.883 1.00 13.98 29 MET B C 1
ATOM 2480 O O . MET B 2 29 ? -23.635 5.453 -1.290 1.00 16.16 29 MET B O 1
ATOM 2489 N N . ALA B 2 30 ? -22.740 7.518 -1.300 1.00 13.59 30 ALA B N 1
ATOM 2490 C CA . ALA B 2 30 ? -23.593 8.011 -2.376 1.00 13.89 30 ALA B CA 1
ATOM 2491 C C . ALA B 2 30 ? -22.863 7.776 -3.689 1.00 13.69 30 ALA B C 1
ATOM 2492 O O . ALA B 2 30 ? -21.747 8.279 -3.882 1.00 14.43 30 ALA B O 1
ATOM 2494 N N . SER B 2 31 ? -23.479 7.018 -4.594 1.00 13.58 31 SER B N 1
ATOM 2495 C CA . SER B 2 31 ? -22.845 6.652 -5.863 1.00 12.51 31 SER B CA 1
ATOM 2496 C C . SER B 2 31 ? -23.713 7.081 -7.039 1.00 14.78 31 SER B C 1
ATOM 2497 O O . SER B 2 31 ? -24.340 6.243 -7.706 1.00 14.99 31 SER B O 1
ATOM 2500 N N . PRO B 2 32 ? -23.741 8.372 -7.348 1.00 16.06 32 PRO B N 1
ATOM 2501 C CA . PRO B 2 32 ? -24.441 8.831 -8.551 1.00 15.17 32 PRO B CA 1
ATOM 2502 C C . PRO B 2 32 ? -23.634 8.483 -9.791 1.00 16.62 32 PRO B C 1
ATOM 2503 O O . PRO B 2 32 ? -22.406 8.602 -9.805 1.00 20.10 32 PRO B O 1
ATOM 2507 N N . MET B 2 33 ? -24.334 8.053 -10.845 1.00 15.53 33 MET B N 1
ATOM 2508 C CA A MET B 2 33 ? -23.695 7.585 -12.072 0.52 17.03 33 MET B CA 1
ATOM 2509 C CA B MET B 2 33 ? -23.692 7.590 -12.071 0.48 17.24 33 MET B CA 1
ATOM 2510 C C . MET B 2 33 ? -24.024 8.467 -13.273 1.00 20.01 33 MET B C 1
ATOM 2511 O O . MET B 2 33 ? -23.947 8.004 -14.415 1.00 22.52 33 MET B O 1
ATOM 2520 N N . ALA B 2 34 ? -24.392 9.722 -13.038 1.00 17.25 34 ALA B N 1
ATOM 2521 C CA . ALA B 2 34 ? -24.660 10.684 -14.103 1.00 17.86 34 ALA B CA 1
ATOM 2522 C C . ALA B 2 34 ? -24.525 12.073 -13.499 1.00 19.28 34 ALA B C 1
ATOM 2523 O O . ALA B 2 34 ? -24.581 12.240 -12.283 1.00 17.04 34 ALA B O 1
ATOM 2525 N N . THR B 2 35 ? -24.380 13.074 -14.371 1.00 17.76 35 THR B N 1
ATOM 2526 C CA . THR B 2 35 ? -24.055 14.425 -13.913 1.00 16.91 35 THR B CA 1
ATOM 2527 C C . THR B 2 35 ? -25.112 15.006 -12.975 1.00 17.99 35 THR B C 1
ATOM 2528 O O . THR B 2 35 ? -24.770 15.558 -11.923 1.00 15.89 35 THR B O 1
ATOM 2532 N N . LEU B 2 36 ? -26.402 14.936 -13.338 1.00 17.21 36 LEU B N 1
ATOM 2533 C CA . LEU B 2 36 ? -27.412 15.513 -12.448 1.00 18.77 36 LEU B CA 1
ATOM 2534 C C . LEU B 2 36 ? -27.436 14.840 -11.087 1.00 17.21 36 LEU B C 1
ATOM 2535 O O . LEU B 2 36 ? -27.407 15.552 -10.067 1.00 18.05 36 LEU B O 1
ATOM 2540 N N . PRO B 2 37 ? -27.516 13.511 -10.987 1.00 16.60 37 PRO B N 1
ATOM 2541 C CA . PRO B 2 37 ? -27.417 12.879 -9.670 1.00 18.18 37 PRO B CA 1
ATOM 2542 C C . PRO B 2 37 ? -26.137 13.224 -8.947 1.00 15.36 37 PRO B C 1
ATOM 2543 O O . PRO B 2 37 ? -26.141 13.296 -7.716 1.00 15.36 37 PRO B O 1
ATOM 2547 N N . LEU B 2 38 ? -25.039 13.427 -9.683 1.00 14.41 38 LEU B N 1
ATOM 2548 C CA . LEU B 2 38 ? -23.775 13.786 -9.047 1.00 14.25 38 LEU B CA 1
ATOM 2549 C C . LEU B 2 38 ? -23.859 15.160 -8.398 1.00 14.24 38 LEU B C 1
ATOM 2550 O O . LEU B 2 38 ? -23.439 15.347 -7.245 1.00 13.79 38 LEU B O 1
ATOM 2555 N N . ILE B 2 39 ? -24.392 16.140 -9.124 1.00 14.30 39 ILE B N 1
ATOM 2556 C CA . ILE B 2 39 ? -24.627 17.448 -8.520 1.00 12.99 39 ILE B CA 1
ATOM 2557 C C . ILE B 2 39 ? -25.552 17.313 -7.321 1.00 13.46 39 ILE B C 1
ATOM 2558 O O . ILE B 2 39 ? -25.326 17.921 -6.265 1.00 13.90 39 ILE B O 1
ATOM 2563 N N . GLY B 2 40 ? -26.596 16.492 -7.456 1.00 15.30 40 GLY B N 1
ATOM 2564 C CA . GLY B 2 40 ? -27.534 16.300 -6.358 1.00 15.56 40 GLY B CA 1
ATOM 2565 C C . GLY B 2 40 ? -26.893 15.709 -5.115 1.00 14.61 40 GLY B C 1
ATOM 2566 O O . GLY B 2 40 ? -27.110 16.196 -4.002 1.00 15.73 40 GLY B O 1
ATOM 2567 N N . ALA B 2 41 ? -26.097 14.648 -5.287 1.00 14.84 41 ALA B N 1
ATOM 2568 C CA . ALA B 2 41 ? -25.443 14.032 -4.136 1.00 16.14 41 ALA B CA 1
ATOM 2569 C C . ALA B 2 41 ? -24.498 15.011 -3.460 1.00 15.22 41 ALA B C 1
ATOM 2570 O O . ALA B 2 41 ? -24.450 15.093 -2.227 1.00 15.00 41 ALA B O 1
ATOM 2572 N N . ARG B 2 42 ? -23.724 15.752 -4.253 1.00 15.48 42 ARG B N 1
ATOM 2573 C CA . ARG B 2 42 ? -22.797 16.713 -3.674 1.00 13.61 42 ARG B CA 1
ATOM 2574 C C . ARG B 2 42 ? -23.529 17.882 -3.019 1.00 14.92 42 ARG B C 1
ATOM 2575 O O . ARG B 2 42 ? -23.089 18.401 -1.983 1.00 14.11 42 ARG B O 1
ATOM 2583 N N . LEU B 2 43 ? -24.660 18.298 -3.598 1.00 14.01 43 LEU B N 1
ATOM 2584 C CA . LEU B 2 43 ? -25.485 19.328 -2.975 1.00 14.58 43 LEU B CA 1
ATOM 2585 C C . LEU B 2 43 ? -26.036 18.865 -1.631 1.00 14.27 43 LEU B C 1
ATOM 2586 O O . LEU B 2 43 ? -26.018 19.621 -0.654 1.00 16.21 43 LEU B O 1
ATOM 2591 N N . ALA B 2 44 ? -26.526 17.626 -1.565 1.00 14.86 44 ALA B N 1
ATOM 2592 C CA . ALA B 2 44 ? -26.958 17.081 -0.283 1.00 14.75 44 ALA B CA 1
ATOM 2593 C C . ALA B 2 44 ? -25.811 17.087 0.720 1.00 15.55 44 ALA B C 1
ATOM 2594 O O . ALA B 2 44 ? -25.984 17.494 1.874 1.00 16.07 44 ALA B O 1
ATOM 2596 N N . ARG B 2 45 ? -24.615 16.690 0.280 1.00 15.29 45 ARG B N 1
ATOM 2597 C CA . ARG B 2 45 ? -23.480 16.629 1.194 1.00 16.81 45 ARG B CA 1
ATOM 2598 C C . ARG B 2 45 ? -23.127 18.001 1.753 1.00 15.52 45 ARG B C 1
ATOM 2599 O O . ARG B 2 45 ? -22.665 18.106 2.898 1.00 18.18 45 ARG B O 1
ATOM 2607 N N . LEU B 2 46 ? -23.326 19.061 0.970 1.00 15.77 46 LEU B N 1
ATOM 2608 C CA . LEU B 2 46 ? -23.013 20.413 1.419 1.00 16.63 46 LEU B CA 1
ATOM 2609 C C . LEU B 2 46 ? -24.153 21.070 2.186 1.00 20.82 46 LEU B C 1
ATOM 2610 O O . LEU B 2 46 ? -23.986 22.192 2.681 1.00 22.68 46 LEU B O 1
ATOM 2615 N N . THR B 2 47 ? -25.302 20.406 2.300 1.00 17.80 47 THR B N 1
ATOM 2616 C CA . THR B 2 47 ? -26.436 21.003 2.992 1.00 18.10 47 THR B CA 1
ATOM 2617 C C . THR B 2 47 ? -26.863 20.153 4.180 1.00 20.77 47 THR B C 1
ATOM 2618 O O . THR B 2 47 ? -26.473 20.436 5.315 1.00 30.39 47 THR B O 1
ATOM 2622 N N . THR B 2 48 ? -27.630 19.096 3.931 1.00 18.49 48 THR B N 1
ATOM 2623 C CA . THR B 2 48 ? -28.250 18.370 5.029 1.00 21.39 48 THR B CA 1
ATOM 2624 C C . THR B 2 48 ? -27.732 16.952 5.227 1.00 21.07 48 THR B C 1
ATOM 2625 O O . THR B 2 48 ? -28.169 16.286 6.173 1.00 20.41 48 THR B O 1
ATOM 2629 N N . GLU B 2 49 ? -26.798 16.479 4.405 1.00 18.30 49 GLU B N 1
ATOM 2630 C CA . GLU B 2 49 ? -26.248 15.128 4.541 1.00 15.61 49 GLU B CA 1
ATOM 2631 C C . GLU B 2 49 ? -24.723 15.148 4.517 1.00 18.18 49 GLU B C 1
ATOM 2632 O O . GLU B 2 49 ? -24.099 14.520 3.659 1.00 16.13 49 GLU B O 1
ATOM 2638 N N . PRO B 2 50 ? -24.084 15.838 5.474 1.00 18.31 50 PRO B N 1
ATOM 2639 C CA . PRO B 2 50 ? -22.612 15.941 5.440 1.00 16.99 50 PRO B CA 1
ATOM 2640 C C . PRO B 2 50 ? -21.895 14.618 5.630 1.00 16.13 50 PRO B C 1
ATOM 2641 O O . PRO B 2 50 ? -20.714 14.518 5.273 1.00 18.55 50 PRO B O 1
ATOM 2645 N N . ASP B 2 51 ? -22.553 13.606 6.186 1.00 15.77 51 ASP B N 1
ATOM 2646 C CA . ASP B 2 51 ? -21.876 12.344 6.449 1.00 16.10 51 ASP B CA 1
ATOM 2647 C C . ASP B 2 51 ? -21.855 11.401 5.251 1.00 16.68 51 ASP B C 1
ATOM 2648 O O . ASP B 2 51 ? -21.256 10.327 5.347 1.00 16.92 51 ASP B O 1
ATOM 2653 N N . LEU B 2 52 ? -22.449 11.784 4.121 1.00 16.03 52 LEU B N 1
ATOM 2654 C CA . LEU B 2 52 ? -22.340 10.954 2.931 1.00 14.20 52 LEU B CA 1
ATOM 2655 C C . LEU B 2 52 ? -20.876 10.750 2.577 1.00 17.75 52 LEU B C 1
ATOM 2656 O O . LEU B 2 52 ? -20.049 11.657 2.726 1.00 15.00 52 LEU B O 1
ATOM 2661 N N . LEU B 2 53 ? -20.557 9.555 2.096 1.00 14.44 53 LEU B N 1
ATOM 2662 C CA . LEU B 2 53 ? -19.281 9.315 1.444 1.00 14.26 53 LEU B CA 1
ATOM 2663 C C . LEU B 2 53 ? -19.468 9.472 -0.057 1.00 16.79 53 LEU B C 1
ATOM 2664 O O . LEU B 2 53 ? -20.496 9.069 -0.611 1.00 16.45 53 LEU B O 1
ATOM 2669 N N . ILE B 2 54 ? -18.482 10.082 -0.708 1.00 14.16 54 ILE B N 1
ATOM 2670 C CA . ILE B 2 54 ? -18.489 10.242 -2.157 1.00 13.79 54 ILE B CA 1
ATOM 2671 C C . ILE B 2 54 ? -17.087 9.974 -2.679 1.00 14.68 54 ILE B C 1
ATOM 2672 O O . ILE B 2 54 ? -16.092 10.149 -1.967 1.00 14.70 54 ILE B O 1
ATOM 2677 N N . THR B 2 55 ? -17.009 9.572 -3.941 1.00 14.55 55 THR B N 1
ATOM 2678 C CA . THR B 2 55 ? -15.734 9.265 -4.577 1.00 13.75 55 THR B CA 1
ATOM 2679 C C . THR B 2 55 ? -15.541 10.122 -5.822 1.00 15.92 55 THR B C 1
ATOM 2680 O O . THR B 2 55 ? -16.438 10.842 -6.270 1.00 18.23 55 THR B O 1
ATOM 2684 N N . ASP B 2 56 ? -14.350 9.999 -6.395 1.00 15.62 56 ASP B N 1
ATOM 2685 C CA . ASP B 2 56 ? -14.050 10.608 -7.683 1.00 15.80 56 ASP B CA 1
ATOM 2686 C C . ASP B 2 56 ? -14.532 9.764 -8.856 1.00 19.19 56 ASP B C 1
ATOM 2687 O O . ASP B 2 56 ? -14.189 10.066 -10.003 1.00 22.71 56 ASP B O 1
ATOM 2692 N N . GLY B 2 57 ? -15.328 8.728 -8.595 1.00 17.36 57 GLY B N 1
ATOM 2693 C CA . GLY B 2 57 ? -15.812 7.849 -9.637 1.00 23.16 57 GLY B CA 1
ATOM 2694 C C . GLY B 2 57 ? -14.783 6.873 -10.144 1.00 20.45 57 GLY B C 1
ATOM 2695 O O . GLY B 2 57 ? -15.093 6.083 -11.049 1.00 22.18 57 GLY B O 1
ATOM 2696 N N . GLU B 2 58 ? -13.567 6.900 -9.592 1.00 17.60 58 GLU B N 1
ATOM 2697 C CA . GLU B 2 58 ? -12.501 5.996 -10.012 1.00 15.85 58 GLU B CA 1
ATOM 2698 C C . GLU B 2 58 ? -12.001 5.163 -8.837 1.00 18.34 58 GLU B C 1
ATOM 2699 O O . GLU B 2 58 ? -12.152 3.939 -8.858 1.00 17.60 58 GLU B O 1
ATOM 2705 N N . ALA B 2 59 ? -11.399 5.779 -7.817 1.00 13.70 59 ALA B N 1
ATOM 2706 C CA . ALA B 2 59 ? -10.831 5.001 -6.717 1.00 14.05 59 ALA B CA 1
ATOM 2707 C C . ALA B 2 59 ? -10.563 5.797 -5.444 1.00 14.80 59 ALA B C 1
ATOM 2708 O O . ALA B 2 59 ? -10.042 5.234 -4.479 1.00 15.23 59 ALA B O 1
ATOM 2710 N N . LEU B 2 60 ? -10.882 7.089 -5.413 1.00 14.12 60 LEU B N 1
ATOM 2711 C CA . LEU B 2 60 ? -10.520 7.930 -4.274 1.00 14.40 60 LEU B CA 1
ATOM 2712 C C . LEU B 2 60 ? -11.780 8.419 -3.578 1.00 14.28 60 LEU B C 1
ATOM 2713 O O . LEU B 2 60 ? -12.715 8.873 -4.242 1.00 15.05 60 LEU B O 1
ATOM 2718 N N . ILE B 2 61 ? -11.809 8.328 -2.240 1.00 13.30 61 ILE B N 1
ATOM 2719 C CA . ILE B 2 61 ? -12.911 8.881 -1.454 1.00 13.51 61 ILE B CA 1
ATOM 2720 C C . ILE B 2 61 ? -12.569 10.329 -1.126 1.00 13.68 61 ILE B C 1
ATOM 2721 O O . ILE B 2 61 ? -11.490 10.604 -0.592 1.00 13.94 61 ILE B O 1
ATOM 2726 N N . PHE B 2 62 ? -13.476 11.253 -1.445 1.00 14.31 62 PHE B N 1
ATOM 2727 C CA . PHE B 2 62 ? -13.210 12.676 -1.230 1.00 13.01 62 PHE B CA 1
ATOM 2728 C C . PHE B 2 62 ? -13.481 13.086 0.215 1.00 14.68 62 PHE B C 1
ATOM 2729 O O . PHE B 2 62 ? -14.521 12.750 0.792 1.00 15.74 62 PHE B O 1
ATOM 2737 N N . ALA B 2 63 ? -12.564 13.865 0.787 1.00 14.71 63 ALA B N 1
ATOM 2738 C CA . ALA B 2 63 ? -12.857 14.513 2.061 1.00 18.27 63 ALA B CA 1
ATOM 2739 C C . ALA B 2 63 ? -13.834 15.665 1.855 1.00 15.84 63 ALA B C 1
ATOM 2740 O O . ALA B 2 63 ? -14.937 15.676 2.410 1.00 17.96 63 ALA B O 1
ATOM 2742 N N . ASP B 2 64 ? -13.456 16.636 1.033 1.00 17.59 64 ASP B N 1
ATOM 2743 C CA . ASP B 2 64 ? -14.310 17.773 0.742 1.00 18.00 64 ASP B CA 1
ATOM 2744 C C . ASP B 2 64 ? -15.185 17.482 -0.475 1.00 16.69 64 ASP B C 1
ATOM 2745 O O . ASP B 2 64 ? -15.037 16.463 -1.151 1.00 19.28 64 ASP B O 1
ATOM 2750 N N . THR B 2 65 ? -16.123 18.387 -0.742 1.00 16.50 65 THR B N 1
ATOM 2751 C CA . THR B 2 65 ? -17.064 18.198 -1.833 1.00 16.89 65 THR B CA 1
ATOM 2752 C C . THR B 2 65 ? -16.654 19.095 -2.986 1.00 20.51 65 THR B C 1
ATOM 2753 O O . THR B 2 65 ? -16.796 20.322 -2.878 1.00 22.86 65 THR B O 1
ATOM 2757 N N . PRO B 2 66 ? -16.152 18.556 -4.094 1.00 15.62 66 PRO B N 1
ATOM 2758 C CA . PRO B 2 66 ? -15.658 19.413 -5.175 1.00 18.22 66 PRO B CA 1
ATOM 2759 C C . PRO B 2 66 ? -16.716 19.706 -6.229 1.00 16.07 66 PRO B C 1
ATOM 2760 O O . PRO B 2 66 ? -17.757 19.052 -6.317 1.00 16.12 66 PRO B O 1
ATOM 2764 N N . ALA B 2 67 ? -16.410 20.710 -7.046 1.00 17.13 67 ALA B N 1
ATOM 2765 C CA . ALA B 2 67 ? -17.225 20.998 -8.215 1.00 15.56 67 ALA B CA 1
ATOM 2766 C C . ALA B 2 67 ? -17.164 19.826 -9.189 1.00 19.33 67 ALA B C 1
ATOM 2767 O O . ALA B 2 67 ? -16.259 18.988 -9.134 1.00 16.70 67 ALA B O 1
ATOM 2769 N N . VAL B 2 68 ? -18.143 19.778 -10.099 1.00 16.72 68 VAL B N 1
ATOM 2770 C CA . VAL B 2 68 ? -18.150 18.753 -11.136 1.00 16.31 68 VAL B CA 1
ATOM 2771 C C . VAL B 2 68 ? -16.818 18.747 -11.873 1.00 16.56 68 VAL B C 1
ATOM 2772 O O . VAL B 2 68 ? -16.337 19.788 -12.333 1.00 20.52 68 VAL B O 1
ATOM 2776 N N . GLY B 2 69 ? -16.211 17.562 -11.970 1.00 20.13 69 GLY B N 1
ATOM 2777 C CA . GLY B 2 69 ? -14.966 17.380 -12.690 1.00 22.77 69 GLY B CA 1
ATOM 2778 C C . GLY B 2 69 ? -13.716 17.828 -11.964 1.00 25.71 69 GLY B C 1
ATOM 2779 O O . GLY B 2 69 ? -12.616 17.695 -12.517 1.00 27.17 69 GLY B O 1
ATOM 2780 N N . ALA B 2 70 ? -13.834 18.349 -10.752 1.00 18.33 70 ALA B N 1
ATOM 2781 C CA . ALA B 2 70 ? -12.680 18.841 -10.018 1.00 19.13 70 ALA B CA 1
ATOM 2782 C C . ALA B 2 70 ? -12.172 17.798 -9.032 1.00 16.63 70 ALA B C 1
ATOM 2783 O O . ALA B 2 70 ? -12.891 16.893 -8.605 1.00 18.92 70 ALA B O 1
ATOM 2785 N N . LYS B 2 71 ? -10.903 17.934 -8.684 1.00 18.45 71 LYS B N 1
ATOM 2786 C CA . LYS B 2 71 ? -10.329 17.148 -7.606 1.00 21.14 71 LYS B CA 1
ATOM 2787 C C . LYS B 2 71 ? -10.635 17.815 -6.271 1.00 23.92 71 LYS B C 1
ATOM 2788 O O . LYS B 2 71 ? -11.000 18.989 -6.202 1.00 20.24 71 LYS B O 1
ATOM 2794 N N . ALA B 2 72 ? -10.484 17.044 -5.204 1.00 21.62 72 ALA B N 1
ATOM 2795 C CA . ALA B 2 72 ? -10.591 17.569 -3.850 1.00 20.36 72 ALA B CA 1
ATOM 2796 C C . ALA B 2 72 ? -9.677 16.745 -2.958 1.00 20.61 72 ALA B C 1
ATOM 2797 O O . ALA B 2 72 ? -9.286 15.633 -3.326 1.00 17.67 72 ALA B O 1
ATOM 2799 N N . PRO B 2 73 ? -9.300 17.272 -1.793 1.00 18.62 73 PRO B N 1
ATOM 2800 C CA . PRO B 2 73 ? -8.526 16.455 -0.849 1.00 16.36 73 PRO B CA 1
ATOM 2801 C C . PRO B 2 73 ? -9.297 15.189 -0.514 1.00 16.30 73 PRO B C 1
ATOM 2802 O O . PRO B 2 73 ? -10.530 15.181 -0.480 1.00 17.25 73 PRO B O 1
ATOM 2806 N N . ILE B 2 74 ? -8.557 14.107 -0.290 1.00 14.61 74 ILE B N 1
ATOM 2807 C CA . ILE B 2 74 ? -9.150 12.784 -0.148 1.00 14.49 74 ILE B CA 1
ATOM 2808 C C . ILE B 2 74 ? -9.203 12.360 1.316 1.00 15.56 74 ILE B C 1
ATOM 2809 O O . ILE B 2 74 ? -8.529 12.921 2.187 1.00 16.22 74 ILE B O 1
ATOM 2814 N N . GLU B 2 75 ? -10.014 11.332 1.593 1.00 12.94 75 GLU B N 1
ATOM 2815 C CA . GLU B 2 75 ? -10.094 10.772 2.934 1.00 13.97 75 GLU B CA 1
ATOM 2816 C C . GLU B 2 75 ? -9.969 9.255 2.959 1.00 14.71 75 GLU B C 1
ATOM 2817 O O . GLU B 2 75 ? -9.997 8.673 4.052 1.00 15.04 75 GLU B O 1
ATOM 2823 N N . GLY B 2 76 ? -9.837 8.599 1.811 1.00 12.91 76 GLY B N 1
ATOM 2824 C CA . GLY B 2 76 ? -9.781 7.146 1.814 1.00 12.77 76 GLY B CA 1
ATOM 2825 C C . GLY B 2 76 ? -9.650 6.591 0.410 1.00 13.92 76 GLY B C 1
ATOM 2826 O O . GLY B 2 76 ? -9.582 7.331 -0.582 1.00 13.62 76 GLY B O 1
ATOM 2827 N N . TRP B 2 77 ? -9.621 5.258 0.347 1.00 12.54 77 TRP B N 1
ATOM 2828 C CA . TRP B 2 77 ? -9.335 4.515 -0.875 1.00 12.53 77 TRP B CA 1
ATOM 2829 C C . TRP B 2 77 ? -10.525 3.626 -1.205 1.00 13.60 77 TRP B C 1
ATOM 2830 O O . TRP B 2 77 ? -11.059 2.941 -0.324 1.00 15.11 77 TRP B O 1
ATOM 2841 N N . MET B 2 78 ? -10.945 3.628 -2.467 1.00 12.38 78 MET B N 1
ATOM 2842 C CA . MET B 2 78 ? -12.122 2.866 -2.891 1.00 11.31 78 MET B CA 1
ATOM 2843 C C . MET B 2 78 ? -11.901 2.314 -4.298 1.00 11.10 78 MET B C 1
ATOM 2844 O O . MET B 2 78 ? -12.613 2.664 -5.246 1.00 13.73 78 MET B O 1
ATOM 2849 N N . PRO B 2 79 ? -10.912 1.436 -4.466 1.00 11.43 79 PRO B N 1
ATOM 2850 C CA . PRO B 2 79 ? -10.742 0.747 -5.753 1.00 13.18 79 PRO B CA 1
ATOM 2851 C C . PRO B 2 79 ? -11.917 -0.185 -6.010 1.00 13.66 79 PRO B C 1
ATOM 2852 O O . PRO B 2 79 ? -12.728 -0.456 -5.130 1.00 13.12 79 PRO B O 1
ATOM 2856 N N . PHE B 2 80 ? -12.013 -0.677 -7.249 1.00 13.21 80 PHE B N 1
ATOM 2857 C CA . PHE B 2 80 ? -13.200 -1.449 -7.632 1.00 12.99 80 PHE B CA 1
ATOM 2858 C C . PHE B 2 80 ? -13.424 -2.663 -6.729 1.00 15.47 80 PHE B C 1
ATOM 2859 O O . PHE B 2 80 ? -14.572 -2.979 -6.382 1.00 14.53 80 PHE B O 1
ATOM 2867 N N . ARG B 2 81 ? -12.353 -3.367 -6.335 1.00 14.22 81 ARG B N 1
ATOM 2868 C CA . ARG B 2 81 ? -12.551 -4.541 -5.478 1.00 16.13 81 ARG B CA 1
ATOM 2869 C C . ARG B 2 81 ? -13.206 -4.170 -4.155 1.00 16.62 81 ARG B C 1
ATOM 2870 O O . ARG B 2 81 ? -14.003 -4.950 -3.608 1.00 17.91 81 ARG B O 1
ATOM 2878 N N . LYS B 2 82 ? -12.907 -2.983 -3.635 1.00 12.76 82 LYS B N 1
ATOM 2879 C CA A LYS B 2 82 ? -13.538 -2.527 -2.405 0.42 12.57 82 LYS B CA 1
ATOM 2880 C CA B LYS B 2 82 ? -13.539 -2.532 -2.403 0.58 11.84 82 LYS B CA 1
ATOM 2881 C C . LYS B 2 82 ? -14.967 -2.055 -2.636 1.00 13.27 82 LYS B C 1
ATOM 2882 O O . LYS B 2 82 ? -15.814 -2.196 -1.742 1.00 14.35 82 LYS B O 1
ATOM 2893 N N . VAL B 2 83 ? -15.269 -1.520 -3.823 1.00 12.43 83 VAL B N 1
ATOM 2894 C CA . VAL B 2 83 ? -16.655 -1.168 -4.120 1.00 11.06 83 VAL B CA 1
ATOM 2895 C C . VAL B 2 83 ? -17.566 -2.381 -3.953 1.00 12.85 83 VAL B C 1
ATOM 2896 O O . VAL B 2 83 ? -18.660 -2.273 -3.389 1.00 12.95 83 VAL B O 1
ATOM 2900 N N . PHE B 2 84 ? -17.127 -3.557 -4.417 1.00 12.65 84 PHE B N 1
ATOM 2901 C CA . PHE B 2 84 ? -17.935 -4.759 -4.235 1.00 13.94 84 PHE B CA 1
ATOM 2902 C C . PHE B 2 84 ? -18.154 -5.085 -2.764 1.00 13.10 84 PHE B C 1
ATOM 2903 O O . PHE B 2 84 ? -19.229 -5.568 -2.395 1.00 14.35 84 PHE B O 1
ATOM 2911 N N . ASP B 2 85 ? -17.163 -4.820 -1.908 1.00 11.63 85 ASP B N 1
ATOM 2912 C CA . ASP B 2 85 ? -17.383 -4.983 -0.476 1.00 11.96 85 ASP B CA 1
ATOM 2913 C C . ASP B 2 85 ? -18.428 -4.001 0.033 1.00 13.35 85 ASP B C 1
ATOM 2914 O O . ASP B 2 85 ? -19.278 -4.365 0.855 1.00 14.03 85 ASP B O 1
ATOM 2919 N N . VAL B 2 86 ? -18.395 -2.756 -0.447 1.00 12.19 86 VAL B N 1
ATOM 2920 C CA . VAL B 2 86 ? -19.399 -1.781 -0.022 1.00 12.53 86 VAL B CA 1
ATOM 2921 C C . VAL B 2 86 ? -20.791 -2.210 -0.470 1.00 11.51 86 VAL B C 1
ATOM 2922 O O . VAL B 2 86 ? -21.749 -2.177 0.317 1.00 13.51 86 VAL B O 1
ATOM 2926 N N . VAL B 2 87 ? -20.925 -2.625 -1.736 1.00 13.67 87 VAL B N 1
ATOM 2927 C CA . VAL B 2 87 ? -22.212 -3.117 -2.224 1.00 12.07 87 VAL B CA 1
ATOM 2928 C C . VAL B 2 87 ? -22.747 -4.196 -1.297 1.00 13.68 87 VAL B C 1
ATOM 2929 O O . VAL B 2 87 ? -23.891 -4.135 -0.827 1.00 14.20 87 VAL B O 1
ATOM 2933 N N . ALA B 2 88 ? -21.917 -5.200 -1.013 1.00 12.68 88 ALA B N 1
ATOM 2934 C CA . ALA B 2 88 ? -22.384 -6.328 -0.220 1.00 13.84 88 ALA B CA 1
ATOM 2935 C C . ALA B 2 88 ? -22.697 -5.934 1.216 1.00 13.76 88 ALA B C 1
ATOM 2936 O O . ALA B 2 88 ? -23.536 -6.585 1.850 1.00 14.67 88 ALA B O 1
ATOM 2938 N N . SER B 2 89 ? -22.064 -4.873 1.728 1.00 13.02 89 SER B N 1
ATOM 2939 C CA . SER B 2 89 ? -22.322 -4.380 3.084 1.00 14.55 89 SER B CA 1
ATOM 2940 C C . SER B 2 89 ? -23.658 -3.658 3.189 1.00 15.05 89 SER B C 1
ATOM 2941 O O . SER B 2 89 ? -24.155 -3.452 4.305 1.00 15.84 89 SER B O 1
ATOM 2944 N N . GLY B 2 90 ? -24.221 -3.225 2.063 1.00 13.44 90 GLY B N 1
ATOM 2945 C CA . GLY B 2 90 ? -25.462 -2.487 2.034 1.00 15.07 90 GLY B CA 1
ATOM 2946 C C . GLY B 2 90 ? -25.358 -1.001 2.293 1.00 14.89 90 GLY B C 1
ATOM 2947 O O . GLY B 2 90 ? -26.366 -0.298 2.154 1.00 14.94 90 GLY B O 1
ATOM 2948 N N . ARG B 2 91 ? -24.180 -0.490 2.640 1.00 14.07 91 ARG B N 1
ATOM 2949 C CA . ARG B 2 91 ? -24.043 0.890 3.105 1.00 14.91 91 ARG B CA 1
ATOM 2950 C C . ARG B 2 91 ? -23.824 1.842 1.929 1.00 14.55 91 ARG B C 1
ATOM 2951 O O . ARG B 2 91 ? -22.785 2.497 1.806 1.00 14.23 91 ARG B O 1
ATOM 2959 N N . ARG B 2 92 ? -24.839 1.931 1.068 1.00 14.63 92 ARG B N 1
ATOM 2960 C CA . ARG B 2 92 ? -24.681 2.609 -0.212 1.00 14.10 92 ARG B CA 1
ATOM 2961 C C . ARG B 2 92 ? -26.053 2.936 -0.777 1.00 13.26 92 ARG B C 1
ATOM 2962 O O . ARG B 2 92 ? -27.032 2.231 -0.505 1.00 14.44 92 ARG B O 1
ATOM 2970 N N . HIS B 2 93 ? -26.104 4.012 -1.566 1.00 13.88 93 HIS B N 1
ATOM 2971 C CA . HIS B 2 93 ? -27.287 4.361 -2.352 1.00 14.03 93 HIS B CA 1
ATOM 2972 C C . HIS B 2 93 ? -26.772 4.786 -3.716 1.00 13.24 93 HIS B C 1
ATOM 2973 O O . HIS B 2 93 ? -26.061 5.789 -3.821 1.00 13.68 93 HIS B O 1
ATOM 2980 N N . VAL B 2 94 ? -27.085 3.998 -4.744 1.00 13.17 94 VAL B N 1
ATOM 2981 C CA . VAL B 2 94 ? -26.624 4.267 -6.103 1.00 13.64 94 VAL B CA 1
ATOM 2982 C C . VAL B 2 94 ? -27.734 4.986 -6.854 1.00 12.53 94 VAL B C 1
ATOM 2983 O O . VAL B 2 94 ? -28.924 4.767 -6.608 1.00 13.74 94 VAL B O 1
ATOM 2987 N N . VAL B 2 95 ? -27.354 5.866 -7.770 1.00 12.86 95 VAL B N 1
ATOM 2988 C CA . VAL B 2 95 ? -28.300 6.424 -8.733 1.00 13.02 95 VAL B CA 1
ATOM 2989 C C . VAL B 2 95 ? -27.815 6.018 -10.116 1.00 12.30 95 VAL B C 1
ATOM 2990 O O . VAL B 2 95 ? -26.778 6.509 -10.586 1.00 14.90 95 VAL B O 1
ATOM 2994 N N . MET B 2 96 ? -28.538 5.099 -10.750 1.00 13.22 96 MET B N 1
ATOM 2995 C CA . MET B 2 96 ? -28.192 4.624 -12.085 1.00 13.11 96 MET B CA 1
ATOM 2996 C C . MET B 2 96 ? -29.033 5.314 -13.148 1.00 12.63 96 MET B C 1
ATOM 2997 O O . MET B 2 96 ? -30.111 5.846 -12.877 1.00 14.92 96 MET B O 1
ATOM 3002 N N . GLY B 2 97 ? -28.511 5.313 -14.375 1.00 13.76 97 GLY B N 1
ATOM 3003 C CA . GLY B 2 97 ? -29.326 5.590 -15.534 1.00 13.73 97 GLY B CA 1
ATOM 3004 C C . GLY B 2 97 ? -30.082 4.343 -15.960 1.00 14.11 97 GLY B C 1
ATOM 3005 O O . GLY B 2 97 ? -30.031 3.296 -15.312 1.00 14.65 97 GLY B O 1
ATOM 3006 N N . ALA B 2 98 ? -30.789 4.454 -17.085 1.00 15.05 98 ALA B N 1
ATOM 3007 C CA . ALA B 2 98 ? -31.628 3.342 -17.514 1.00 14.95 98 ALA B CA 1
ATOM 3008 C C . ALA B 2 98 ? -32.032 3.511 -18.965 1.00 19.43 98 ALA B C 1
ATOM 3009 O O . ALA B 2 98 ? -32.507 4.578 -19.356 1.00 18.53 98 ALA B O 1
ATOM 3011 N N . ASN B 2 99 ? -31.890 2.438 -19.741 1.00 16.30 99 ASN B N 1
ATOM 3012 C CA . ASN B 2 99 ? -32.481 2.404 -21.074 1.00 14.67 99 ASN B CA 1
ATOM 3013 C C . ASN B 2 99 ? -33.978 2.103 -21.018 1.00 14.93 99 ASN B C 1
ATOM 3014 O O . ASN B 2 99 ? -34.744 2.619 -21.842 1.00 17.75 99 ASN B O 1
ATOM 3019 N N . GLN B 2 100 ? -34.410 1.290 -20.047 1.00 15.66 100 GLN B N 1
ATOM 3020 C CA . GLN B 2 100 ? -35.815 0.983 -19.824 1.00 15.58 100 GLN B CA 1
ATOM 3021 C C . GLN B 2 100 ? -36.059 0.837 -18.329 1.00 16.19 100 GLN B C 1
ATOM 3022 O O . GLN B 2 100 ? -35.205 0.315 -17.603 1.00 16.26 100 GLN B O 1
ATOM 3028 N N . ILE B 2 101 ? -37.239 1.279 -17.887 1.00 15.59 101 ILE B N 1
ATOM 3029 C CA . ILE B 2 101 ? -37.747 1.031 -16.537 1.00 15.46 101 ILE B CA 1
ATOM 3030 C C . ILE B 2 101 ? -39.221 0.691 -16.676 1.00 18.12 101 ILE B C 1
ATOM 3031 O O . ILE B 2 101 ? -39.962 1.423 -17.340 1.00 19.04 101 ILE B O 1
ATOM 3036 N N . ASP B 2 102 ? -39.664 -0.402 -16.046 1.00 16.45 102 ASP B N 1
ATOM 3037 C CA . ASP B 2 102 ? -41.070 -0.766 -16.119 1.00 17.70 102 ASP B CA 1
ATOM 3038 C C . ASP B 2 102 ? -41.843 -0.266 -14.895 1.00 18.27 102 ASP B C 1
ATOM 3039 O O . ASP B 2 102 ? -41.306 0.391 -14.000 1.00 18.06 102 ASP B O 1
ATOM 3044 N N . ARG B 2 103 ? -43.136 -0.580 -14.873 1.00 18.49 103 ARG B N 1
ATOM 3045 C CA . ARG B 2 103 ? -44.032 -0.059 -13.847 1.00 20.54 103 ARG B CA 1
ATOM 3046 C C . ARG B 2 103 ? -43.689 -0.555 -12.447 1.00 24.66 103 ARG B C 1
ATOM 3047 O O . ARG B 2 103 ? -44.059 0.102 -11.466 1.00 22.06 103 ARG B O 1
ATOM 3055 N N . HIS B 2 104 ? -43.003 -1.692 -12.331 1.00 18.34 104 HIS B N 1
ATOM 3056 C CA . HIS B 2 104 ? -42.618 -2.262 -11.046 1.00 21.00 104 HIS B CA 1
ATOM 3057 C C . HIS B 2 104 ? -41.150 -2.041 -10.733 1.00 21.92 104 HIS B C 1
ATOM 3058 O O . HIS B 2 104 ? -40.644 -2.594 -9.749 1.00 20.40 104 HIS B O 1
ATOM 3065 N N . GLY B 2 105 ? -40.446 -1.286 -11.564 1.00 17.40 105 GLY B N 1
ATOM 3066 C CA . GLY B 2 105 ? -39.070 -0.963 -11.280 1.00 17.08 105 GLY B CA 1
ATOM 3067 C C . GLY B 2 105 ? -38.032 -1.898 -11.853 1.00 16.44 105 GLY B C 1
ATOM 3068 O O . GLY B 2 105 ? -36.846 -1.730 -11.554 1.00 17.90 105 GLY B O 1
ATOM 3069 N N . ASN B 2 106 ? -38.420 -2.883 -12.656 1.00 16.60 106 ASN B N 1
ATOM 3070 C CA . ASN B 2 106 ? -37.395 -3.600 -13.392 1.00 16.17 106 ASN B CA 1
ATOM 3071 C C . ASN B 2 106 ? -36.711 -2.625 -14.332 1.00 17.53 106 ASN B C 1
ATOM 3072 O O . ASN B 2 106 ? -37.347 -1.721 -14.880 1.00 17.24 106 ASN B O 1
ATOM 3077 N N . GLN B 2 107 ? -35.412 -2.812 -14.515 1.00 15.13 107 GLN B N 1
ATOM 3078 C CA . GLN B 2 107 ? -34.605 -1.848 -15.242 1.00 15.56 107 GLN B CA 1
ATOM 3079 C C . GLN B 2 107 ? -33.646 -2.586 -16.164 1.00 15.59 107 GLN B C 1
ATOM 3080 O O . GLN B 2 107 ? -33.220 -3.710 -15.872 1.00 14.79 107 GLN B O 1
ATOM 3086 N N . ASN B 2 108 ? -33.314 -1.939 -17.283 1.00 15.40 108 ASN B N 1
ATOM 3087 C CA . ASN B 2 108 ? -32.431 -2.503 -18.300 1.00 14.19 108 ASN B CA 1
ATOM 3088 C C . ASN B 2 108 ? -31.405 -1.452 -18.689 1.00 15.51 108 ASN B C 1
ATOM 3089 O O . ASN B 2 108 ? -31.772 -0.352 -19.115 1.00 15.90 108 ASN B O 1
ATOM 3094 N N . LEU B 2 109 ? -30.121 -1.800 -18.553 1.00 14.52 109 LEU B N 1
ATOM 3095 C CA . LEU B 2 109 ? -29.035 -1.080 -19.213 1.00 15.36 109 LEU B CA 1
ATOM 3096 C C . LEU B 2 109 ? -28.105 -2.040 -19.949 1.00 15.03 109 LEU B C 1
ATOM 3097 O O . LEU B 2 109 ? -26.992 -1.656 -20.335 1.00 15.19 109 LEU B O 1
ATOM 3102 N N . SER B 2 110 ? -28.557 -3.275 -20.177 1.00 14.06 110 SER B N 1
ATOM 3103 C CA . SER B 2 110 ? -27.724 -4.321 -20.763 1.00 15.27 110 SER B CA 1
ATOM 3104 C C . SER B 2 110 ? -27.739 -4.300 -22.288 1.00 16.34 110 SER B C 1
ATOM 3105 O O . SER B 2 110 ? -26.694 -4.118 -22.922 1.00 16.37 110 SER B O 1
ATOM 3108 N N . ALA B 2 111 ? -28.913 -4.494 -22.889 1.00 15.62 111 ALA B N 1
ATOM 3109 C CA . ALA B 2 111 ? -29.056 -4.624 -24.336 1.00 16.21 111 ALA B CA 1
ATOM 3110 C C . ALA B 2 111 ? -30.542 -4.660 -24.647 1.00 18.29 111 ALA B C 1
ATOM 3111 O O . ALA B 2 111 ? -31.372 -4.869 -23.756 1.00 17.62 111 ALA B O 1
ATOM 3113 N N . PHE B 2 112 ? -30.869 -4.467 -25.924 1.00 17.79 112 PHE B N 1
ATOM 3114 C CA . PHE B 2 112 ? -32.227 -4.646 -26.418 1.00 17.36 112 PHE B CA 1
ATOM 3115 C C . PHE B 2 112 ? -32.297 -5.948 -27.203 1.00 18.18 112 PHE B C 1
ATOM 3116 O O . PHE B 2 112 ? -31.327 -6.339 -27.849 1.00 21.53 112 PHE B O 1
ATOM 3124 N N . GLY B 2 113 ? -33.453 -6.621 -27.147 1.00 19.60 113 GLY B N 1
ATOM 3125 C CA . GLY B 2 113 ? -33.677 -7.822 -27.924 1.00 20.59 113 GLY B CA 1
ATOM 3126 C C . GLY B 2 113 ? -33.323 -9.097 -27.195 1.00 20.18 113 GLY B C 1
ATOM 3127 O O . GLY B 2 113 ? -33.091 -9.103 -25.983 1.00 21.00 113 GLY B O 1
ATOM 3128 N N . PRO B 2 114 ? -33.267 -10.211 -27.925 1.00 20.91 114 PRO B N 1
ATOM 3129 C CA . PRO B 2 114 ? -32.997 -11.508 -27.283 1.00 23.34 114 PRO B CA 1
ATOM 3130 C C . PRO B 2 114 ? -31.641 -11.542 -26.591 1.00 21.70 114 PRO B C 1
ATOM 3131 O O . PRO B 2 114 ? -30.679 -10.916 -27.033 1.00 21.57 114 PRO B O 1
ATOM 3135 N N . LEU B 2 115 ? -31.576 -12.301 -25.492 1.00 19.52 115 LEU B N 1
ATOM 3136 C CA . LEU B 2 115 ? -30.401 -12.274 -24.628 1.00 18.71 115 LEU B CA 1
ATOM 3137 C C . LEU B 2 115 ? -29.146 -12.735 -25.353 1.00 18.45 115 LEU B C 1
ATOM 3138 O O . LEU B 2 115 ? -28.063 -12.192 -25.112 1.00 18.43 115 LEU B O 1
ATOM 3143 N N . GLN B 2 116 ? -29.247 -13.772 -26.183 1.00 19.83 116 GLN B N 1
ATOM 3144 C CA . GLN B 2 116 ? -28.075 -14.314 -26.866 1.00 18.85 116 GLN B CA 1
ATOM 3145 C C . GLN B 2 116 ? -27.869 -13.741 -28.259 1.00 22.38 116 GLN B C 1
ATOM 3146 O O . GLN B 2 116 ? -26.875 -14.078 -28.908 1.00 21.92 116 GLN B O 1
ATOM 3152 N N . GLN B 2 117 ? -28.778 -12.892 -28.737 1.00 20.62 117 GLN B N 1
ATOM 3153 C CA . GLN B 2 117 ? -28.598 -12.194 -30.011 1.00 21.12 117 GLN B CA 1
ATOM 3154 C C . GLN B 2 117 ? -29.393 -10.899 -29.964 1.00 22.24 117 GLN B C 1
ATOM 3155 O O . GLN B 2 117 ? -30.476 -10.781 -30.551 1.00 21.40 117 GLN B O 1
ATOM 3161 N N . PRO B 2 118 ? -28.894 -9.905 -29.235 1.00 19.82 118 PRO B N 1
ATOM 3162 C CA . PRO B 2 118 ? -29.628 -8.646 -29.090 1.00 21.10 118 PRO B CA 1
ATOM 3163 C C . PRO B 2 118 ? -29.713 -7.894 -30.410 1.00 24.83 118 PRO B C 1
ATOM 3164 O O . PRO B 2 118 ? -28.921 -8.097 -31.332 1.00 23.02 118 PRO B O 1
ATOM 3168 N N . THR B 2 119 ? -30.710 -7.010 -30.494 1.00 21.99 119 THR B N 1
ATOM 3169 C CA . THR B 2 119 ? -30.798 -6.097 -31.626 1.00 22.64 119 THR B CA 1
ATOM 3170 C C . THR B 2 119 ? -29.949 -4.851 -31.420 1.00 22.64 119 THR B C 1
ATOM 3171 O O . THR B 2 119 ? -29.620 -4.170 -32.397 1.00 25.64 119 THR B O 1
ATOM 3175 N N . ARG B 2 120 ? -29.582 -4.545 -30.178 1.00 21.13 120 ARG B N 1
ATOM 3176 C CA . ARG B 2 120 ? -28.669 -3.449 -29.895 1.00 19.98 120 ARG B CA 1
ATOM 3177 C C . ARG B 2 120 ? -27.957 -3.760 -28.591 1.00 21.36 120 ARG B C 1
ATOM 3178 O O . ARG B 2 120 ? -28.595 -4.178 -27.623 1.00 20.32 120 ARG B O 1
ATOM 3186 N N . GLN B 2 121 ? -26.645 -3.559 -28.574 1.00 17.33 121 GLN B N 1
ATOM 3187 C CA . GLN B 2 121 ? -25.819 -3.875 -27.418 1.00 17.08 121 GLN B CA 1
ATOM 3188 C C . GLN B 2 121 ? -25.502 -2.609 -26.637 1.00 18.54 121 GLN B C 1
ATOM 3189 O O . GLN B 2 121 ? -25.077 -1.603 -27.214 1.00 18.40 121 GLN B O 1
ATOM 3195 N N . MET B 2 122 ? -25.670 -2.675 -25.319 1.00 16.70 122 MET B N 1
ATOM 3196 C CA . MET B 2 122 ? -25.177 -1.615 -24.451 1.00 16.72 122 MET B CA 1
ATOM 3197 C C . MET B 2 122 ? -24.061 -2.165 -23.565 1.00 15.41 122 MET B C 1
ATOM 3198 O O . MET B 2 122 ? -23.147 -2.827 -24.066 1.00 16.54 122 MET B O 1
ATOM 3203 N N . PHE B 2 123 ? -24.117 -1.918 -22.257 1.00 18.42 123 PHE B N 1
ATOM 3204 C CA . PHE B 2 123 ? -22.986 -2.242 -21.395 1.00 17.28 123 PHE B CA 1
ATOM 3205 C C . PHE B 2 123 ? -22.969 -3.679 -20.913 1.00 14.50 123 PHE B C 1
ATOM 3206 O O . PHE B 2 123 ? -21.939 -4.117 -20.382 1.00 15.99 123 PHE B O 1
ATOM 3214 N N . GLY B 2 124 ? -24.075 -4.403 -21.037 1.00 15.30 124 GLY B N 1
ATOM 3215 C CA . GLY B 2 124 ? -24.304 -5.540 -20.176 1.00 16.44 124 GLY B CA 1
ATOM 3216 C C . GLY B 2 124 ? -24.777 -5.049 -18.820 1.00 14.37 124 GLY B C 1
ATOM 3217 O O . GLY B 2 124 ? -24.874 -3.850 -18.557 1.00 14.81 124 GLY B O 1
ATOM 3218 N N . VAL B 2 125 ? -25.046 -6.009 -17.928 1.00 15.57 125 VAL B N 1
ATOM 3219 C CA . VAL B 2 125 ? -25.736 -5.686 -16.676 1.00 14.36 125 VAL B CA 1
ATOM 3220 C C . VAL B 2 125 ? -24.914 -4.828 -15.719 1.00 14.00 125 VAL B C 1
ATOM 3221 O O . VAL B 2 125 ? -25.495 -4.202 -14.821 1.00 14.07 125 VAL B O 1
ATOM 3225 N N . ARG B 2 126 ? -23.589 -4.776 -15.878 1.00 13.57 126 ARG B N 1
ATOM 3226 C CA . ARG B 2 126 ? -22.732 -4.027 -14.957 1.00 13.16 126 ARG B CA 1
ATOM 3227 C C . ARG B 2 126 ? -22.984 -4.442 -13.508 1.00 13.98 126 ARG B C 1
ATOM 3228 O O . ARG B 2 126 ? -23.128 -5.634 -13.229 1.00 14.57 126 ARG B O 1
ATOM 3236 N N . GLY B 2 127 ? -23.062 -3.475 -12.596 1.00 13.39 127 GLY B N 1
ATOM 3237 C CA . GLY B 2 127 ? -23.390 -3.752 -11.211 1.00 13.96 127 GLY B CA 1
ATOM 3238 C C . GLY B 2 127 ? -24.859 -3.648 -10.870 1.00 13.55 127 GLY B C 1
ATOM 3239 O O . GLY B 2 127 ? -25.200 -3.727 -9.685 1.00 13.07 127 GLY B O 1
ATOM 3240 N N . ALA B 2 128 ? -25.743 -3.478 -11.854 1.00 14.35 128 ALA B N 1
ATOM 3241 C CA . ALA B 2 128 ? -27.159 -3.287 -11.539 1.00 12.51 128 ALA B CA 1
ATOM 3242 C C . ALA B 2 128 ? -27.784 -4.437 -10.751 1.00 13.61 128 ALA B C 1
ATOM 3243 O O . ALA B 2 128 ? -28.553 -4.152 -9.812 1.00 13.96 128 ALA B O 1
ATOM 3245 N N . PRO B 2 129 ? -27.537 -5.717 -11.061 1.00 13.40 129 PRO B N 1
ATOM 3246 C CA . PRO B 2 129 ? -28.155 -6.775 -10.240 1.00 12.73 129 PRO B CA 1
ATOM 3247 C C . PRO B 2 129 ? -27.701 -6.727 -8.788 1.00 12.60 129 PRO B C 1
ATOM 3248 O O . PRO B 2 129 ? -28.530 -6.808 -7.857 1.00 12.99 129 PRO B O 1
ATOM 3252 N N . GLY B 2 130 ? -26.394 -6.556 -8.572 1.00 12.29 130 GLY B N 1
ATOM 3253 C CA . GLY B 2 130 ? -25.874 -6.476 -7.213 1.00 13.77 130 GLY B CA 1
ATOM 3254 C C . GLY B 2 130 ? -26.371 -5.252 -6.469 1.00 12.59 130 GLY B C 1
ATOM 3255 O O . GLY B 2 130 ? -26.659 -5.318 -5.270 1.00 13.23 130 GLY B O 1
ATOM 3256 N N . ASN B 2 131 ? -26.490 -4.123 -7.166 1.00 12.64 131 ASN B N 1
ATOM 3257 C CA . ASN B 2 131 ? -26.995 -2.914 -6.520 1.00 13.30 131 ASN B CA 1
ATOM 3258 C C . ASN B 2 131 ? -28.420 -3.121 -6.041 1.00 12.71 131 ASN B C 1
ATOM 3259 O O . ASN B 2 131 ? -28.747 -2.870 -4.873 1.00 13.38 131 ASN B O 1
ATOM 3264 N N . THR B 2 132 ? -29.285 -3.584 -6.946 1.00 12.33 132 THR B N 1
ATOM 3265 C CA . THR B 2 132 ? -30.711 -3.647 -6.655 1.00 14.31 132 THR B CA 1
ATOM 3266 C C . THR B 2 132 ? -31.040 -4.713 -5.619 1.00 13.97 132 THR B C 1
ATOM 3267 O O . THR B 2 132 ? -32.053 -4.595 -4.922 1.00 15.47 132 THR B O 1
ATOM 3271 N N . ILE B 2 133 ? -30.219 -5.754 -5.498 1.00 13.14 133 ILE B N 1
ATOM 3272 C CA . ILE B 2 133 ? -30.475 -6.770 -4.479 1.00 14.01 133 ILE B CA 1
ATOM 3273 C C . ILE B 2 133 ? -29.848 -6.424 -3.128 1.00 14.63 133 ILE B C 1
ATOM 3274 O O . ILE B 2 133 ? -30.242 -7.009 -2.110 1.00 16.50 133 ILE B O 1
ATOM 3279 N N . ASN B 2 134 ? -28.910 -5.473 -3.076 1.00 13.10 134 ASN B N 1
ATOM 3280 C CA . ASN B 2 134 ? -28.187 -5.209 -1.831 1.00 13.37 134 ASN B CA 1
ATOM 3281 C C . ASN B 2 134 ? -28.559 -3.927 -1.106 1.00 14.67 134 ASN B C 1
ATOM 3282 O O . ASN B 2 134 ? -28.397 -3.873 0.115 1.00 14.74 134 ASN B O 1
ATOM 3287 N N . HIS B 2 135 ? -28.993 -2.872 -1.781 1.00 14.48 135 HIS B N 1
ATOM 3288 C CA . HIS B 2 135 ? -29.056 -1.598 -1.075 1.00 13.39 135 HIS B CA 1
ATOM 3289 C C . HIS B 2 135 ? -29.960 -0.642 -1.839 1.00 14.89 135 HIS B C 1
ATOM 3290 O O . HIS B 2 135 ? -30.338 -0.915 -2.992 1.00 15.14 135 HIS B O 1
ATOM 3297 N N . PRO B 2 136 ? -30.309 0.498 -1.238 1.00 13.80 136 PRO B N 1
ATOM 3298 C CA . PRO B 2 136 ? -31.147 1.478 -1.939 1.00 15.77 136 PRO B CA 1
ATOM 3299 C C . PRO B 2 136 ? -30.605 1.829 -3.311 1.00 13.75 136 PRO B C 1
ATOM 3300 O O . PRO B 2 136 ? -29.405 2.070 -3.497 1.00 14.03 136 PRO B O 1
ATOM 3304 N N . THR B 2 137 ? -31.510 1.840 -4.279 1.00 13.88 137 THR B N 1
ATOM 3305 C CA . THR B 2 137 ? -31.193 2.158 -5.658 1.00 14.84 137 THR B CA 1
ATOM 3306 C C . THR B 2 137 ? -32.232 3.150 -6.147 1.00 13.48 137 THR B C 1
ATOM 3307 O O . THR B 2 137 ? -33.429 2.963 -5.918 1.00 15.10 137 THR B O 1
ATOM 3311 N N . SER B 2 138 ? -31.771 4.205 -6.804 1.00 14.40 138 SER B N 1
ATOM 3312 C CA . SER B 2 138 ? -32.631 5.175 -7.458 1.00 12.73 138 SER B CA 1
ATOM 3313 C C . SER B 2 138 ? -32.196 5.313 -8.909 1.00 12.96 138 SER B C 1
ATOM 3314 O O . SER B 2 138 ? -31.111 4.869 -9.305 1.00 13.79 138 SER B O 1
ATOM 3317 N N . TYR B 2 139 ? -33.055 5.942 -9.709 1.00 13.88 139 TYR B N 1
ATOM 3318 C CA . TYR B 2 139 ? -32.785 6.104 -11.133 1.00 13.83 139 TYR B CA 1
ATOM 3319 C C . TYR B 2 139 ? -32.930 7.554 -11.568 1.00 15.06 139 TYR B C 1
ATOM 3320 O O . TYR B 2 139 ? -33.754 8.305 -11.040 1.00 14.87 139 TYR B O 1
ATOM 3329 N N . TRP B 2 140 ? -32.122 7.933 -12.557 1.00 14.03 140 TRP B N 1
ATOM 3330 C CA . TRP B 2 140 ? -32.202 9.236 -13.204 1.00 14.31 140 TRP B CA 1
ATOM 3331 C C . TRP B 2 140 ? -32.487 9.039 -14.687 1.00 14.33 140 TRP B C 1
ATOM 3332 O O . TRP B 2 140 ? -31.839 8.215 -15.339 1.00 14.77 140 TRP B O 1
ATOM 3343 N N . VAL B 2 141 ? -33.457 9.786 -15.220 1.00 13.99 141 VAL B N 1
ATOM 3344 C CA . VAL B 2 141 ? -33.819 9.734 -16.638 1.00 14.39 141 VAL B CA 1
ATOM 3345 C C . VAL B 2 141 ? -33.895 11.165 -17.158 1.00 14.46 141 VAL B C 1
ATOM 3346 O O . VAL B 2 141 ? -34.810 11.913 -16.794 1.00 15.80 141 VAL B O 1
ATOM 3350 N N . GLY B 2 142 ? -32.946 11.546 -18.022 1.00 14.67 142 GLY B N 1
ATOM 3351 C CA . GLY B 2 142 ? -32.896 12.920 -18.491 1.00 18.32 142 GLY B CA 1
ATOM 3352 C C . GLY B 2 142 ? -33.905 13.264 -19.562 1.00 18.07 142 GLY B C 1
ATOM 3353 O O . GLY B 2 142 ? -34.166 14.451 -19.789 1.00 18.84 142 GLY B O 1
ATOM 3354 N N . LYS B 2 143 ? -34.478 12.256 -20.223 1.00 17.16 143 LYS B N 1
ATOM 3355 C CA . LYS B 2 143 ? -35.520 12.463 -21.229 1.00 17.79 143 LYS B CA 1
ATOM 3356 C C . LYS B 2 143 ? -36.580 11.389 -21.003 1.00 17.99 143 LYS B C 1
ATOM 3357 O O . LYS B 2 143 ? -36.425 10.243 -21.431 1.00 21.40 143 LYS B O 1
ATOM 3363 N N . HIS B 2 144 ? -37.652 11.783 -20.334 1.00 18.21 144 HIS B N 1
ATOM 3364 C CA . HIS B 2 144 ? -38.730 10.897 -19.915 1.00 20.83 144 HIS B CA 1
ATOM 3365 C C . HIS B 2 144 ? -39.604 10.605 -21.131 1.00 19.53 144 HIS B C 1
ATOM 3366 O O . HIS B 2 144 ? -40.305 11.492 -21.623 1.00 21.97 144 HIS B O 1
ATOM 3373 N N . THR B 2 145 ? -39.568 9.365 -21.625 1.00 19.76 145 THR B N 1
ATOM 3374 C CA . THR B 2 145 ? -40.334 8.974 -22.806 1.00 20.29 145 THR B CA 1
ATOM 3375 C C . THR B 2 145 ? -40.956 7.604 -22.584 1.00 20.95 145 THR B C 1
ATOM 3376 O O . THR B 2 145 ? -40.574 6.859 -21.674 1.00 20.52 145 THR B O 1
ATOM 3380 N N . SER B 2 146 ? -41.895 7.256 -23.465 1.00 23.94 146 SER B N 1
ATOM 3381 C CA . SER B 2 146 ? -42.538 5.950 -23.396 1.00 24.04 146 SER B CA 1
ATOM 3382 C C . SER B 2 146 ? -41.611 4.820 -23.821 1.00 31.07 146 SER B C 1
ATOM 3383 O O . SER B 2 146 ? -41.896 3.659 -23.517 1.00 24.41 146 SER B O 1
ATOM 3386 N N . ARG B 2 147 ? -40.519 5.124 -24.527 1.00 22.21 147 ARG B N 1
ATOM 3387 C CA . ARG B 2 147 ? -39.542 4.081 -24.818 1.00 23.79 147 ARG B CA 1
ATOM 3388 C C . ARG B 2 147 ? -38.727 3.721 -23.583 1.00 22.67 147 ARG B C 1
ATOM 3389 O O . ARG B 2 147 ? -38.356 2.555 -23.404 1.00 25.05 147 ARG B O 1
ATOM 3397 N N . VAL B 2 148 ? -38.448 4.692 -22.713 1.00 19.56 148 VAL B N 1
ATOM 3398 C CA . VAL B 2 148 ? -37.798 4.370 -21.447 1.00 19.25 148 VAL B CA 1
ATOM 3399 C C . VAL B 2 148 ? -38.784 3.715 -20.490 1.00 20.78 148 VAL B C 1
ATOM 3400 O O . VAL B 2 148 ? -38.525 2.635 -19.947 1.00 18.96 148 VAL B O 1
ATOM 3404 N N . PHE B 2 149 ? -39.926 4.361 -20.264 1.00 19.63 149 PHE B N 1
ATOM 3405 C CA . PHE B 2 149 ? -40.914 3.877 -19.300 1.00 19.04 149 PHE B CA 1
ATOM 3406 C C . PHE B 2 149 ? -41.889 2.994 -20.059 1.00 19.92 149 PHE B C 1
ATOM 3407 O O . PHE B 2 149 ? -42.918 3.446 -20.556 1.00 22.01 149 PHE B O 1
ATOM 3415 N N . CYS B 2 150 ? -41.553 1.712 -20.136 1.00 20.66 150 CYS B N 1
ATOM 3416 C CA . CYS B 2 150 ? -42.241 0.756 -20.986 1.00 23.07 150 CYS B CA 1
ATOM 3417 C C . CYS B 2 150 ? -42.913 -0.313 -20.137 1.00 27.48 150 CYS B C 1
ATOM 3418 O O . CYS B 2 150 ? -42.664 -0.439 -18.936 1.00 23.24 150 CYS B O 1
ATOM 3421 N N . ASP B 2 151 ? -43.767 -1.103 -20.792 1.00 26.25 151 ASP B N 1
ATOM 3422 C CA . ASP B 2 151 ? -44.507 -2.141 -20.081 1.00 22.68 151 ASP B CA 1
ATOM 3423 C C . ASP B 2 151 ? -43.595 -3.287 -19.658 1.00 25.19 151 ASP B C 1
ATOM 3424 O O . ASP B 2 151 ? -43.749 -3.836 -18.560 1.00 26.99 151 ASP B O 1
ATOM 3429 N N . THR B 2 152 ? -42.651 -3.671 -20.516 1.00 23.37 152 THR B N 1
ATOM 3430 C CA . THR B 2 152 ? -41.762 -4.793 -20.248 1.00 25.57 152 THR B CA 1
ATOM 3431 C C . THR B 2 152 ? -40.355 -4.414 -20.681 1.00 23.84 152 THR B C 1
ATOM 3432 O O . THR B 2 152 ? -40.147 -4.046 -21.842 1.00 28.13 152 THR B O 1
ATOM 3436 N N . VAL B 2 153 ? -39.390 -4.538 -19.778 1.00 20.71 153 VAL B N 1
ATOM 3437 C CA . VAL B 2 153 ? -37.999 -4.316 -20.168 1.00 21.73 153 VAL B CA 1
ATOM 3438 C C . VAL B 2 153 ? -37.479 -5.549 -20.894 1.00 22.01 153 VAL B C 1
ATOM 3439 O O . VAL B 2 153 ? -37.902 -6.679 -20.627 1.00 23.19 153 VAL B O 1
ATOM 3443 N N . ASP B 2 154 ? -36.542 -5.337 -21.823 1.00 19.79 154 ASP B N 1
ATOM 3444 C CA . ASP B 2 154 ? -36.044 -6.458 -22.621 1.00 20.16 154 ASP B CA 1
ATOM 3445 C C . ASP B 2 154 ? -35.180 -7.393 -21.783 1.00 18.83 154 ASP B C 1
ATOM 3446 O O . ASP B 2 154 ? -35.245 -8.620 -21.942 1.00 22.06 154 ASP B O 1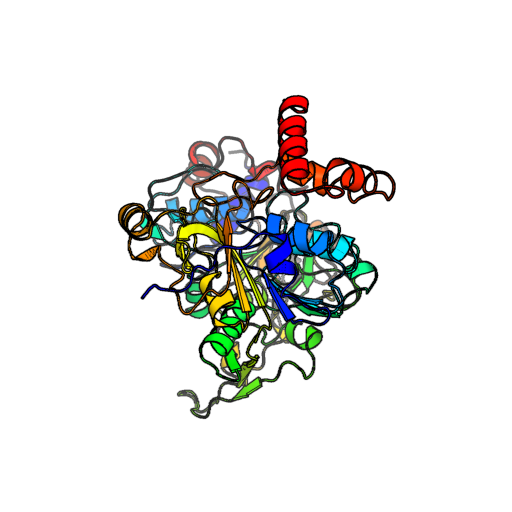
ATOM 3451 N N . ILE B 2 155 ? -34.328 -6.828 -20.932 1.00 18.30 155 ILE B N 1
ATOM 3452 C CA . ILE B 2 155 ? -33.411 -7.588 -20.090 1.00 18.15 155 ILE B CA 1
ATOM 3453 C C . ILE B 2 155 ? -33.454 -6.977 -18.700 1.00 18.00 155 ILE B C 1
ATOM 3454 O O . ILE B 2 155 ? -33.324 -5.760 -18.553 1.00 17.21 155 ILE B O 1
ATOM 3459 N N . VAL B 2 156 ? -33.662 -7.811 -17.681 1.00 16.67 156 VAL B N 1
ATOM 3460 C CA . VAL B 2 156 ? -33.762 -7.332 -16.301 1.00 16.12 156 VAL B CA 1
ATOM 3461 C C . VAL B 2 156 ? -32.343 -7.260 -15.740 1.00 17.16 156 VAL B C 1
ATOM 3462 O O . VAL B 2 156 ? -31.787 -8.245 -15.255 1.00 16.58 156 VAL B O 1
ATOM 3466 N N . SER B 2 157 ? -31.737 -6.077 -15.832 1.00 14.82 157 SER B N 1
ATOM 3467 C CA . SER B 2 157 ? -30.470 -5.846 -15.142 1.00 13.57 157 SER B CA 1
ATOM 3468 C C . SER B 2 157 ? -30.664 -5.288 -13.732 1.00 15.13 157 SER B C 1
ATOM 3469 O O . SER B 2 157 ? -29.884 -5.607 -12.827 1.00 15.02 157 SER B O 1
ATOM 3472 N N . GLY B 2 158 ? -31.673 -4.444 -13.532 1.00 14.34 158 GLY B N 1
ATOM 3473 C CA . GLY B 2 158 ? -32.044 -3.957 -12.215 1.00 14.81 158 GLY B CA 1
ATOM 3474 C C . GLY B 2 158 ? -33.339 -4.638 -11.775 1.00 14.89 158 GLY B C 1
ATOM 3475 O O . GLY B 2 158 ? -34.320 -4.657 -12.522 1.00 16.15 158 GLY B O 1
ATOM 3476 N N . VAL B 2 159 ? -33.311 -5.191 -10.571 1.00 14.77 159 VAL B N 1
ATOM 3477 C CA . VAL B 2 159 ? -34.403 -6.039 -10.086 1.00 16.03 159 VAL B CA 1
ATOM 3478 C C . VAL B 2 159 ? -35.568 -5.167 -9.628 1.00 16.57 159 VAL B C 1
ATOM 3479 O O . VAL B 2 159 ? -35.396 -4.270 -8.793 1.00 17.85 159 VAL B O 1
ATOM 3483 N N . GLY B 2 160 ? -36.765 -5.444 -10.153 1.00 17.82 160 GLY B N 1
ATOM 3484 C CA . GLY B 2 160 ? -37.969 -4.763 -9.736 1.00 17.64 160 GLY B CA 1
ATOM 3485 C C . GLY B 2 160 ? -38.756 -5.538 -8.682 1.00 19.47 160 GLY B C 1
ATOM 3486 O O . GLY B 2 160 ? -38.411 -6.647 -8.282 1.00 20.56 160 GLY B O 1
ATOM 3487 N N . TYR B 2 161 ? -39.862 -4.924 -8.248 1.00 20.38 161 TYR B N 1
ATOM 3488 C CA . TYR B 2 161 ? -40.596 -5.438 -7.090 1.00 22.45 161 TYR B CA 1
ATOM 3489 C C . TYR B 2 161 ? -41.310 -6.756 -7.370 1.00 23.92 161 TYR B C 1
ATOM 3490 O O . TYR B 2 161 ? -41.562 -7.530 -6.438 1.00 25.76 161 TYR B O 1
ATOM 3499 N N . ASP B 2 162 ? -41.658 -7.035 -8.622 1.00 23.44 162 ASP B N 1
ATOM 3500 C CA . ASP B 2 162 ? -42.342 -8.289 -8.903 1.00 25.31 162 ASP B CA 1
ATOM 3501 C C . ASP B 2 162 ? -41.398 -9.483 -9.002 1.00 24.91 162 ASP B C 1
ATOM 3502 O O . ASP B 2 162 ? -41.858 -10.593 -9.288 1.00 28.90 162 ASP B O 1
ATOM 3507 N N . GLN B 2 163 ? -40.099 -9.292 -8.757 1.00 23.55 163 GLN B N 1
ATOM 3508 C CA . GLN B 2 163 ? -39.159 -10.403 -8.709 1.00 23.66 163 GLN B CA 1
ATOM 3509 C C . GLN B 2 163 ? -38.929 -10.930 -7.299 1.00 25.19 163 GLN B C 1
ATOM 3510 O O . GLN B 2 163 ? -38.249 -11.950 -7.137 1.00 32.14 163 GLN B O 1
ATOM 3516 N N . ILE B 2 164 ? -39.487 -10.284 -6.286 1.00 23.72 164 ILE B N 1
ATOM 3517 C CA . ILE B 2 164 ? -39.074 -10.535 -4.909 1.00 21.21 164 ILE B CA 1
ATOM 3518 C C . ILE B 2 164 ? -39.759 -11.790 -4.388 1.00 25.51 164 ILE B C 1
ATOM 3519 O O . ILE B 2 164 ? -40.975 -11.959 -4.543 1.00 26.20 164 ILE B O 1
ATOM 3524 N N . ASP B 2 165 ? -38.974 -12.686 -3.780 1.00 22.98 165 ASP B N 1
ATOM 3525 C CA . ASP B 2 165 ? -39.517 -13.850 -3.091 1.00 25.05 165 ASP B CA 1
ATOM 3526 C C . ASP B 2 165 ? -39.579 -13.544 -1.602 1.00 24.52 165 ASP B C 1
ATOM 3527 O O . ASP B 2 165 ? -38.534 -13.552 -0.933 1.00 24.05 165 ASP B O 1
ATOM 3532 N N . PRO B 2 166 ? -40.764 -13.294 -1.038 1.00 29.30 166 PRO B N 1
ATOM 3533 C CA . PRO B 2 166 ? -40.843 -12.936 0.385 1.00 32.34 166 PRO B CA 1
ATOM 3534 C C . PRO B 2 166 ? -40.463 -14.072 1.315 1.00 26.92 166 PRO B C 1
ATOM 3535 O O . PRO B 2 166 ? -40.206 -13.825 2.499 1.00 32.18 166 PRO B O 1
ATOM 3539 N N . GLU B 2 167 ? -40.435 -15.308 0.826 1.00 24.44 167 GLU B N 1
ATOM 3540 C CA . GLU B 2 167 ? -40.031 -16.431 1.657 1.00 24.45 167 GLU B CA 1
ATOM 3541 C C . GLU B 2 167 ? -38.522 -16.551 1.781 1.00 26.04 167 GLU B C 1
ATOM 3542 O O . GLU B 2 167 ? -38.045 -17.308 2.631 1.00 24.05 167 GLU B O 1
ATOM 3548 N N . ASN B 2 168 ? -37.764 -15.829 0.962 1.00 22.73 168 ASN B N 1
ATOM 3549 C CA . ASN B 2 168 ? -36.320 -15.968 0.952 1.00 22.12 168 ASN B CA 1
ATOM 3550 C C . ASN B 2 168 ? -35.703 -14.678 1.460 1.00 21.52 168 ASN B C 1
ATOM 3551 O O . ASN B 2 168 ? -35.706 -13.664 0.740 1.00 20.91 168 ASN B O 1
ATOM 3556 N N . PRO B 2 169 ? -35.150 -14.675 2.674 1.00 21.81 169 PRO B N 1
ATOM 3557 C CA . PRO B 2 169 ? -34.589 -13.433 3.228 1.00 21.36 169 PRO B CA 1
ATOM 3558 C C . PRO B 2 169 ? -33.430 -12.884 2.439 1.00 22.72 169 PRO B C 1
ATOM 3559 O O . PRO B 2 169 ? -33.005 -11.756 2.714 1.00 21.37 169 PRO B O 1
ATOM 3563 N N . ALA B 2 170 ? -32.911 -13.627 1.457 1.00 20.92 170 ALA B N 1
ATOM 3564 C CA . ALA B 2 170 ? -31.887 -13.068 0.582 1.00 20.82 170 ALA B CA 1
ATOM 3565 C C . ALA B 2 170 ? -32.376 -11.830 -0.158 1.00 22.49 170 ALA B C 1
ATOM 3566 O O . ALA B 2 170 ? -31.554 -11.012 -0.573 1.00 21.19 170 ALA B O 1
ATOM 3568 N N . TYR B 2 171 ? -33.687 -11.661 -0.305 1.00 19.43 171 TYR B N 1
ATOM 3569 C CA . TYR B 2 171 ? -34.280 -10.517 -0.984 1.00 20.90 171 TYR B CA 1
ATOM 3570 C C . TYR B 2 171 ? -34.595 -9.349 -0.056 1.00 22.29 171 TYR B C 1
ATOM 3571 O O . TYR B 2 171 ? -35.151 -8.351 -0.521 1.00 21.99 171 TYR B O 1
ATOM 3580 N N . ARG B 2 172 ? -34.251 -9.431 1.234 1.00 19.39 172 ARG B N 1
ATOM 3581 C CA . ARG B 2 172 ? -34.788 -8.474 2.198 1.00 19.54 172 ARG B CA 1
ATOM 3582 C C . ARG B 2 172 ? -34.198 -7.071 2.089 1.00 18.97 172 ARG B C 1
ATOM 3583 O O . ARG B 2 172 ? -34.728 -6.155 2.724 1.00 22.23 172 ARG B O 1
ATOM 3591 N N . PHE B 2 173 ? -33.125 -6.873 1.323 1.00 18.30 173 PHE B N 1
ATOM 3592 C CA . PHE B 2 173 ? -32.478 -5.572 1.239 1.00 17.84 173 PHE B CA 1
ATOM 3593 C C . PHE B 2 173 ? -32.893 -4.766 0.017 1.00 18.74 173 PHE B C 1
ATOM 3594 O O . PHE B 2 173 ? -32.447 -3.623 -0.140 1.00 20.24 173 PHE B O 1
ATOM 3602 N N . HIS B 2 174 ? -33.724 -5.334 -0.852 1.00 17.30 174 HIS B N 1
ATOM 3603 C CA . HIS B 2 174 ? -34.169 -4.635 -2.051 1.00 17.12 174 HIS B CA 1
ATOM 3604 C C . HIS B 2 174 ? -34.990 -3.410 -1.662 1.00 18.36 174 HIS B C 1
ATOM 3605 O O . HIS B 2 174 ? -35.870 -3.486 -0.792 1.00 19.34 174 HIS B O 1
ATOM 3612 N N . HIS B 2 175 ? -34.684 -2.275 -2.291 1.00 17.26 175 HIS B N 1
ATOM 3613 C CA . HIS B 2 175 ? -35.434 -1.044 -2.049 1.00 17.66 175 HIS B CA 1
ATOM 3614 C C . HIS B 2 175 ? -35.123 -0.056 -3.164 1.00 18.13 175 HIS B C 1
ATOM 3615 O O . HIS B 2 175 ? -34.010 0.482 -3.229 1.00 17.92 175 HIS B O 1
ATOM 3622 N N . LEU B 2 176 ? -36.110 0.211 -4.010 1.00 16.64 176 LEU B N 1
ATOM 3623 C CA . LEU B 2 176 ? -35.979 1.207 -5.066 1.00 18.00 176 LEU B CA 1
ATOM 3624 C C . LEU B 2 176 ? -36.587 2.497 -4.533 1.00 18.84 176 LEU B C 1
ATOM 3625 O O . LEU B 2 176 ? -37.790 2.555 -4.254 1.00 22.39 176 LEU B O 1
ATOM 3630 N N . HIS B 2 177 ? -35.760 3.523 -4.371 1.00 16.81 177 HIS B N 1
ATOM 3631 C CA . HIS B 2 177 ? -36.185 4.699 -3.620 1.00 16.65 177 HIS B CA 1
ATOM 3632 C C . HIS B 2 177 ? -36.891 5.750 -4.479 1.00 17.45 177 HIS B C 1
ATOM 3633 O O . HIS B 2 177 ? -38.049 6.096 -4.209 1.00 21.28 177 HIS B O 1
ATOM 3640 N N . ARG B 2 178 ? -36.210 6.285 -5.495 1.00 16.26 178 ARG B N 1
ATOM 3641 C CA . ARG B 2 178 ? -36.804 7.317 -6.336 1.00 16.80 178 ARG B CA 1
ATOM 3642 C C . ARG B 2 178 ? -36.451 7.082 -7.795 1.00 18.28 178 ARG B C 1
ATOM 3643 O O . ARG B 2 178 ? -35.429 6.468 -8.121 1.00 16.08 178 ARG B O 1
ATOM 3651 N N . VAL B 2 179 ? -37.308 7.585 -8.675 1.00 15.13 179 VAL B N 1
ATOM 3652 C CA . VAL B 2 179 ? -36.937 7.874 -10.058 1.00 16.94 179 VAL B CA 1
ATOM 3653 C C . VAL B 2 179 ? -37.109 9.369 -10.251 1.00 15.30 179 VAL B C 1
ATOM 3654 O O . VAL B 2 179 ? -38.206 9.901 -10.045 1.00 17.30 179 VAL B O 1
ATOM 3658 N N . VAL B 2 180 ? -36.034 10.053 -10.627 1.00 16.90 180 VAL B N 1
ATOM 3659 C CA . VAL B 2 180 ? -36.096 11.470 -10.954 1.00 14.91 180 VAL B CA 1
ATOM 3660 C C . VAL B 2 180 ? -35.902 11.599 -12.452 1.00 15.93 180 VAL B C 1
ATOM 3661 O O . VAL B 2 180 ? -34.992 10.984 -13.016 1.00 16.44 180 VAL B O 1
ATOM 3665 N N . SER B 2 181 ? -36.781 12.359 -13.100 1.00 15.10 181 SER B N 1
ATOM 3666 C CA . SER B 2 181 ? -36.664 12.601 -14.530 1.00 16.56 181 SER B CA 1
ATOM 3667 C C . SER B 2 181 ? -36.753 14.095 -14.807 1.00 17.96 181 SER B C 1
ATOM 3668 O O . SER B 2 181 ? -36.952 14.910 -13.900 1.00 16.47 181 SER B O 1
ATOM 3671 N N . ASN B 2 182 ? -36.605 14.447 -16.086 1.00 17.63 182 ASN B N 1
ATOM 3672 C CA . ASN B 2 182 ? -36.824 15.824 -16.504 1.00 19.47 182 ASN B CA 1
ATOM 3673 C C . ASN B 2 182 ? -38.269 16.265 -16.330 1.00 20.60 182 ASN B C 1
ATOM 3674 O O . ASN B 2 182 ? -38.545 17.458 -16.461 1.00 18.95 182 ASN B O 1
ATOM 3679 N N . LEU B 2 183 ? -39.195 15.351 -16.022 1.00 17.21 183 LEU B N 1
ATOM 3680 C CA . LEU B 2 183 ? -40.586 15.743 -15.817 1.00 20.61 183 LEU B CA 1
ATOM 3681 C C . LEU B 2 183 ? -41.007 15.805 -14.354 1.00 21.39 183 LEU B C 1
ATOM 3682 O O . LEU B 2 183 ? -41.915 16.574 -14.023 1.00 20.61 183 LEU B O 1
ATOM 3687 N N . GLY B 2 184 ? -40.396 15.027 -13.466 1.00 19.38 184 GLY B N 1
ATOM 3688 C CA . GLY B 2 184 ? -40.818 15.052 -12.076 1.00 19.55 184 GLY B CA 1
ATOM 3689 C C . GLY B 2 184 ? -40.065 14.069 -11.207 1.00 19.51 184 GLY B C 1
ATOM 3690 O O . GLY B 2 184 ? -38.991 13.581 -11.565 1.00 17.81 184 GLY B O 1
ATOM 3691 N N . VAL B 2 185 ? -40.661 13.792 -10.046 1.00 19.71 185 VAL B N 1
ATOM 3692 C CA . VAL B 2 185 ? -40.103 12.913 -9.025 1.00 19.26 185 VAL B CA 1
ATOM 3693 C C . VAL B 2 185 ? -41.102 11.793 -8.791 1.00 18.10 185 VAL B C 1
ATOM 3694 O O . VAL B 2 185 ? -42.290 12.056 -8.578 1.00 19.09 185 VAL B O 1
ATOM 3698 N N . PHE B 2 186 ? -40.616 10.555 -8.811 1.00 18.05 186 PHE B N 1
ATOM 3699 C CA . PHE B 2 186 ? -41.469 9.379 -8.772 1.00 18.56 186 PHE B CA 1
ATOM 3700 C C . PHE B 2 186 ? -40.892 8.363 -7.798 1.00 17.43 186 PHE B C 1
ATOM 3701 O O . PHE B 2 186 ? -39.717 8.411 -7.439 1.00 17.02 186 PHE B O 1
ATOM 3709 N N . ASP B 2 187 ? -41.744 7.444 -7.351 1.00 18.69 187 ASP B N 1
ATOM 3710 C CA . ASP B 2 187 ? -41.274 6.298 -6.581 1.00 18.95 187 ASP B CA 1
ATOM 3711 C C . ASP B 2 187 ? -42.075 5.076 -7.013 1.00 19.26 187 ASP B C 1
ATOM 3712 O O . ASP B 2 187 ? -42.805 5.111 -8.005 1.00 19.57 187 ASP B O 1
ATOM 3717 N N . PHE B 2 188 ? -41.938 3.993 -6.259 1.00 19.44 188 PHE B N 1
ATOM 3718 C CA . PHE B 2 188 ? -42.687 2.769 -6.502 1.00 21.00 188 PHE B CA 1
ATOM 3719 C C . PHE B 2 188 ? -43.596 2.474 -5.327 1.00 19.35 188 PHE B C 1
ATOM 3720 O O . PHE B 2 188 ? -43.751 1.327 -4.902 1.00 22.06 188 PHE B O 1
ATOM 3728 N N . GLY B 2 189 ? -44.212 3.529 -4.805 1.00 19.89 189 GLY B N 1
ATOM 3729 C CA . GLY B 2 189 ? -45.122 3.454 -3.685 1.00 20.53 189 GLY B CA 1
ATOM 3730 C C . GLY B 2 189 ? -46.584 3.388 -4.070 1.00 21.55 189 GLY B C 1
ATOM 3731 O O . GLY B 2 189 ? -47.447 3.457 -3.187 1.00 23.71 189 GLY B O 1
ATOM 3732 N N . GLY B 2 190 ? -46.899 3.266 -5.360 1.00 21.51 190 GLY B N 1
ATOM 3733 C CA . GLY B 2 190 ? -48.264 3.061 -5.778 1.00 22.62 190 GLY B CA 1
ATOM 3734 C C . GLY B 2 190 ? -48.722 1.681 -5.387 1.00 23.38 190 GLY B C 1
ATOM 3735 O O . GLY B 2 190 ? -47.938 0.860 -4.901 1.00 23.65 190 GLY B O 1
ATOM 3736 N N . PRO B 2 191 ? -50.007 1.394 -5.587 1.00 24.60 191 PRO B N 1
ATOM 3737 C CA . PRO B 2 191 ? -50.516 0.063 -5.241 1.00 27.00 191 PRO B CA 1
ATOM 3738 C C . PRO B 2 191 ? -49.713 -1.013 -5.945 1.00 27.01 191 PRO B C 1
ATOM 3739 O O . PRO B 2 191 ? -49.370 -0.880 -7.123 1.00 26.10 191 PRO B O 1
ATOM 3743 N N . ASP B 2 192 ? -49.372 -2.061 -5.198 1.00 24.93 192 ASP B N 1
ATOM 3744 C CA . ASP B 2 192 ? -48.612 -3.185 -5.729 1.00 26.62 192 ASP B CA 1
ATOM 3745 C C . ASP B 2 192 ? -47.200 -2.777 -6.130 1.00 28.99 192 ASP B C 1
ATOM 3746 O O . ASP B 2 192 ? -46.613 -3.367 -7.038 1.00 29.22 192 ASP B O 1
ATOM 3751 N N . HIS B 2 193 ? -46.660 -1.759 -5.460 1.00 22.64 193 HIS B N 1
ATOM 3752 C CA . HIS B 2 193 ? -45.330 -1.226 -5.767 1.00 24.93 193 HIS B CA 1
ATOM 3753 C C . HIS B 2 193 ? -45.243 -0.714 -7.202 1.00 22.43 193 HIS B C 1
ATOM 3754 O O . HIS B 2 193 ? -44.298 -1.010 -7.940 1.00 27.76 193 HIS B O 1
ATOM 3761 N N . THR B 2 194 ? -46.238 0.064 -7.601 1.00 23.97 194 THR B N 1
ATOM 3762 C CA . THR B 2 194 ? -46.253 0.609 -8.948 1.00 25.10 194 THR B CA 1
ATOM 3763 C C . THR B 2 194 ? -45.678 2.017 -8.966 1.00 28.03 194 THR B C 1
ATOM 3764 O O . THR B 2 194 ? -45.699 2.736 -7.962 1.00 21.34 194 THR B O 1
ATOM 3768 N N . PHE B 2 195 ? -45.142 2.384 -10.128 1.00 20.94 195 PHE B N 1
ATOM 3769 C CA . PHE B 2 195 ? -44.596 3.709 -10.390 1.00 22.77 195 PHE B CA 1
ATOM 3770 C C . PHE B 2 195 ? -45.625 4.781 -10.048 1.00 21.97 195 PHE B C 1
ATOM 3771 O O . PHE B 2 195 ? -46.751 4.760 -10.554 1.00 23.13 195 PHE B O 1
ATOM 3779 N N . ARG B 2 196 ? -45.229 5.718 -9.183 1.00 21.32 196 ARG B N 1
ATOM 3780 C CA . ARG B 2 196 ? -46.134 6.695 -8.590 1.00 23.14 196 ARG B CA 1
ATOM 3781 C C . ARG B 2 196 ? -45.507 8.079 -8.647 1.00 22.14 196 ARG B C 1
ATOM 3782 O O . ARG B 2 196 ? -44.320 8.245 -8.356 1.00 22.45 196 ARG B O 1
ATOM 3790 N N . ALA B 2 197 ? -46.314 9.074 -8.998 1.00 22.37 197 ALA B N 1
ATOM 3791 C CA . ALA B 2 197 ? -45.839 10.449 -9.059 1.00 22.02 197 ALA B CA 1
ATOM 3792 C C . ALA B 2 197 ? -45.852 11.077 -7.668 1.00 22.98 197 ALA B C 1
ATOM 3793 O O . ALA B 2 197 ? -46.875 11.056 -6.974 1.00 25.27 197 ALA B O 1
ATOM 3795 N N . LEU B 2 198 ? -44.710 11.629 -7.261 1.00 20.89 198 LEU B N 1
ATOM 3796 C CA . LEU B 2 198 ? -44.606 12.413 -6.036 1.00 22.99 198 LEU B CA 1
ATOM 3797 C C . LEU B 2 198 ? -44.686 13.909 -6.293 1.00 20.36 198 LEU B C 1
ATOM 3798 O O . LEU B 2 198 ? -45.330 14.629 -5.520 1.00 25.36 198 LEU B O 1
ATOM 3803 N N . SER B 2 199 ? -44.051 14.390 -7.362 1.00 20.97 199 SER B N 1
ATOM 3804 C CA . SER B 2 199 ? -44.179 15.785 -7.768 1.00 20.63 199 SER B CA 1
ATOM 3805 C C . SER B 2 199 ? -43.876 15.906 -9.254 1.00 20.17 199 SER B C 1
ATOM 3806 O O . SER B 2 199 ? -43.193 15.062 -9.839 1.00 20.33 199 SER B O 1
ATOM 3809 N N . LEU B 2 200 ? -44.399 16.969 -9.857 1.00 20.94 200 LEU B N 1
ATOM 3810 C CA . LEU B 2 200 ? -44.054 17.354 -11.220 1.00 20.27 200 LEU B CA 1
ATOM 3811 C C . LEU B 2 200 ? -43.305 18.678 -11.174 1.00 22.44 200 LEU B C 1
ATOM 3812 O O . LEU B 2 200 ? -43.656 19.568 -10.397 1.00 22.25 200 LEU B O 1
ATOM 3817 N N . HIS B 2 201 ? -42.263 18.807 -11.989 1.00 19.47 201 HIS B N 1
ATOM 3818 C CA . HIS B 2 201 ? -41.510 20.050 -11.966 1.00 20.19 201 HIS B CA 1
ATOM 3819 C C . HIS B 2 201 ? -42.390 21.188 -12.482 1.00 25.42 201 HIS B C 1
ATOM 3820 O O . HIS B 2 201 ? -43.286 20.964 -13.300 1.00 26.40 201 HIS B O 1
ATOM 3827 N N . PRO B 2 202 ? -42.183 22.408 -11.988 1.00 22.30 202 PRO B N 1
ATOM 3828 C CA . PRO B 2 202 ? -43.005 23.536 -12.444 1.00 26.70 202 PRO B CA 1
ATOM 3829 C C . PRO B 2 202 ? -43.048 23.636 -13.964 1.00 28.78 202 PRO B C 1
ATOM 3830 O O . PRO B 2 202 ? -42.024 23.551 -14.642 1.00 27.41 202 PRO B O 1
ATOM 3834 N N . GLY B 2 203 ? -44.257 23.790 -14.499 1.00 29.25 203 GLY B N 1
ATOM 3835 C CA . GLY B 2 203 ? -44.460 23.849 -15.930 1.00 31.94 203 GLY B CA 1
ATOM 3836 C C . GLY B 2 203 ? -44.757 22.521 -16.591 1.00 30.07 203 GLY B C 1
ATOM 3837 O O . GLY B 2 203 ? -45.172 22.507 -17.757 1.00 33.73 203 GLY B O 1
ATOM 3838 N N . VAL B 2 204 ? -44.558 21.409 -15.895 1.00 27.57 204 VAL B N 1
ATOM 3839 C CA . VAL B 2 204 ? -44.896 20.090 -16.415 1.00 26.27 204 VAL B CA 1
ATOM 3840 C C . VAL B 2 204 ? -46.342 19.785 -16.048 1.00 28.45 204 VAL B C 1
ATOM 3841 O O . VAL B 2 204 ? -46.761 19.999 -14.904 1.00 30.11 204 VAL B O 1
ATOM 3845 N N . THR B 2 205 ? -47.108 19.289 -17.012 1.00 28.78 205 THR B N 1
ATOM 3846 C CA . THR B 2 205 ? -48.495 18.929 -16.764 1.00 28.45 205 THR B CA 1
ATOM 3847 C C . THR B 2 205 ? -48.638 17.420 -16.608 1.00 29.63 205 THR B C 1
ATOM 3848 O O . THR B 2 205 ? -47.788 16.639 -17.044 1.00 28.03 205 THR B O 1
ATOM 3852 N N . ALA B 2 206 ? -49.742 17.021 -15.974 1.00 30.27 206 ALA B N 1
ATOM 3853 C CA . ALA B 2 206 ? -50.048 15.601 -15.841 1.00 30.32 206 ALA B CA 1
ATOM 3854 C C . ALA B 2 206 ? -50.125 14.917 -17.202 1.00 28.36 206 ALA B C 1
ATOM 3855 O O . ALA B 2 206 ? -49.608 13.806 -17.375 1.00 32.02 206 ALA B O 1
ATOM 3857 N N . ASP B 2 207 ? -50.755 15.566 -18.185 1.00 30.84 207 ASP B N 1
ATOM 3858 C CA . ASP B 2 207 ? -50.878 14.938 -19.498 1.00 33.61 207 ASP B CA 1
ATOM 3859 C C . ASP B 2 207 ? -49.529 14.801 -20.193 1.00 29.25 207 ASP B C 1
ATOM 3860 O O . ASP B 2 207 ? -49.331 13.860 -20.966 1.00 36.48 207 ASP B O 1
ATOM 3865 N N . GLN B 2 208 ? -48.591 15.714 -19.924 1.00 28.22 208 GLN B N 1
ATOM 3866 C CA . GLN B 2 208 ? -47.246 15.562 -20.469 1.00 26.70 208 GLN B CA 1
ATOM 3867 C C . GLN B 2 208 ? -46.591 14.289 -19.949 1.00 30.71 208 GLN B C 1
ATOM 3868 O O . GLN B 2 208 ? -45.966 13.545 -20.712 1.00 30.13 208 GLN B O 1
ATOM 3874 N N . VAL B 2 209 ? -46.733 14.020 -18.650 1.00 24.23 209 VAL B N 1
ATOM 3875 C CA . VAL B 2 209 ? -46.209 12.786 -18.077 1.00 24.48 209 VAL B CA 1
ATOM 3876 C C . VAL B 2 209 ? -46.948 11.578 -18.634 1.00 25.74 209 VAL B C 1
ATOM 3877 O O . VAL B 2 209 ? -46.330 10.597 -19.064 1.00 24.60 209 VAL B O 1
ATOM 3881 N N . ALA B 2 210 ? -48.283 11.631 -18.637 1.00 27.01 210 ALA B N 1
ATOM 3882 C CA . ALA B 2 210 ? -49.060 10.491 -19.110 1.00 25.81 210 ALA B CA 1
ATOM 3883 C C . ALA B 2 210 ? -48.739 10.171 -20.563 1.00 27.89 210 ALA B C 1
ATOM 3884 O O . ALA B 2 210 ? -48.610 8.998 -20.935 1.00 29.78 210 ALA B O 1
ATOM 3886 N N . ASP B 2 211 ? -48.585 11.201 -21.398 1.00 27.11 211 ASP B N 1
ATOM 3887 C CA . ASP B 2 211 ? -48.304 10.970 -22.809 1.00 30.00 211 ASP B CA 1
ATOM 3888 C C . ASP B 2 211 ? -46.914 10.395 -23.037 1.00 28.59 211 ASP B C 1
ATOM 3889 O O . ASP B 2 211 ? -46.661 9.834 -24.109 1.00 31.77 211 ASP B O 1
ATOM 3894 N N . ASN B 2 212 ? -46.017 10.511 -22.057 1.00 24.32 212 ASN B N 1
ATOM 3895 C CA . ASN B 2 212 ? -44.642 10.049 -22.194 1.00 23.90 212 ASN B CA 1
ATOM 3896 C C . ASN B 2 212 ? -44.319 8.881 -21.269 1.00 23.76 212 ASN B C 1
ATOM 3897 O O . ASN B 2 212 ? -43.147 8.633 -20.973 1.00 23.33 212 ASN B O 1
ATOM 3902 N N . THR B 2 213 ? -45.336 8.150 -20.826 1.00 25.04 213 THR B N 1
ATOM 3903 C CA . THR B 2 213 ? -45.165 6.960 -20.003 1.00 23.43 213 THR B CA 1
ATOM 3904 C C . THR B 2 213 ? -46.076 5.892 -20.585 1.00 24.08 213 THR B C 1
ATOM 3905 O O . THR B 2 213 ? -47.255 6.160 -20.829 1.00 25.66 213 THR B O 1
ATOM 3909 N N . SER B 2 214 ? -45.536 4.693 -20.835 1.00 23.35 214 SER B N 1
ATOM 3910 C CA . SER B 2 214 ? -46.338 3.665 -21.510 1.00 23.44 214 SER B CA 1
ATOM 3911 C C . SER B 2 214 ? -47.485 3.165 -20.640 1.00 24.08 214 SER B C 1
ATOM 3912 O O . SER B 2 214 ? -48.514 2.720 -21.167 1.00 28.49 214 SER B O 1
ATOM 3915 N N . PHE B 2 215 ? -47.326 3.225 -19.323 1.00 23.92 215 PHE B N 1
ATOM 3916 C CA . PHE B 2 215 ? -48.290 2.690 -18.374 1.00 27.72 215 PHE B CA 1
ATOM 3917 C C . PHE B 2 215 ? -48.891 3.824 -17.553 1.00 25.41 215 PHE B C 1
ATOM 3918 O O . PHE B 2 215 ? -48.453 4.974 -17.626 1.00 25.95 215 PHE B O 1
ATOM 3926 N N . GLU B 2 216 ? -49.904 3.483 -16.753 1.00 27.61 216 GLU B N 1
ATOM 3927 C CA . GLU B 2 216 ? -50.546 4.468 -15.890 1.00 26.98 216 GLU B CA 1
ATOM 3928 C C . GLU B 2 216 ? -49.640 4.821 -14.717 1.00 27.20 216 GLU B C 1
ATOM 3929 O O . GLU B 2 216 ? -49.070 3.938 -14.069 1.00 32.93 216 GLU B O 1
ATOM 3935 N N . VAL B 2 217 ? -49.504 6.115 -14.451 1.00 25.29 217 VAL B N 1
ATOM 3936 C CA . VAL B 2 217 ? -48.704 6.604 -13.331 1.00 23.61 217 VAL B CA 1
ATOM 3937 C C . VAL B 2 217 ? -49.636 6.830 -12.148 1.00 27.30 217 VAL B C 1
ATOM 3938 O O . VAL B 2 217 ? -50.584 7.618 -12.235 1.00 28.99 217 VAL B O 1
ATOM 3942 N N . ALA B 2 218 ? -49.373 6.137 -11.044 1.00 26.00 218 ALA B N 1
ATOM 3943 C CA . ALA B 2 218 ? -50.244 6.246 -9.883 1.00 30.35 218 ALA B CA 1
ATOM 3944 C C . ALA B 2 218 ? -50.149 7.641 -9.283 1.00 27.54 218 ALA B C 1
ATOM 3945 O O . ALA B 2 218 ? -49.073 8.252 -9.255 1.00 25.13 218 ALA B O 1
ATOM 3947 N N . GLY B 2 219 ? -51.286 8.150 -8.811 1.00 30.59 219 GLY B N 1
ATOM 3948 C CA . GLY B 2 219 ? -51.337 9.446 -8.161 1.00 27.60 219 GLY B CA 1
ATOM 3949 C C . GLY B 2 219 ? -51.006 10.631 -9.038 1.00 33.65 219 GLY B C 1
ATOM 3950 O O . GLY B 2 219 ? -50.768 11.722 -8.512 1.00 36.15 219 GLY B O 1
ATOM 3951 N N . LEU B 2 220 ? -50.999 10.454 -10.362 1.00 28.00 220 LEU B N 1
ATOM 3952 C CA . LEU B 2 220 ? -50.549 11.517 -11.258 1.00 31.02 220 LEU B CA 1
ATOM 3953 C C . LEU B 2 220 ? -51.460 12.736 -11.187 1.00 32.96 220 LEU B C 1
ATOM 3954 O O . LEU B 2 220 ? -50.990 13.878 -11.235 1.00 35.96 220 LEU B O 1
ATOM 3959 N N . ALA B 2 221 ? -52.770 12.513 -11.080 1.00 32.48 221 ALA B N 1
ATOM 3960 C CA . ALA B 2 221 ? -53.715 13.625 -11.085 1.00 34.74 221 ALA B CA 1
ATOM 3961 C C . ALA B 2 221 ? -53.554 14.518 -9.861 1.00 42.41 221 ALA B C 1
ATOM 3962 O O . ALA B 2 221 ? -53.808 15.725 -9.941 1.00 45.65 221 ALA B O 1
ATOM 3964 N N . ASP B 2 222 ? -53.131 13.952 -8.733 1.00 39.77 222 ASP B N 1
ATOM 3965 C CA . ASP B 2 222 ? -53.027 14.684 -7.480 1.00 42.82 222 ASP B CA 1
ATOM 3966 C C . ASP B 2 222 ? -51.611 15.142 -7.162 1.00 40.54 222 ASP B C 1
ATOM 3967 O O . ASP B 2 222 ? -51.409 15.810 -6.143 1.00 39.49 222 ASP B O 1
ATOM 3972 N N . ALA B 2 223 ? -50.631 14.801 -7.995 1.00 35.41 223 ALA B N 1
ATOM 3973 C CA . ALA B 2 223 ? -49.246 15.124 -7.681 1.00 32.95 223 ALA B CA 1
ATOM 3974 C C . ALA B 2 223 ? -49.027 16.630 -7.725 1.00 33.63 223 ALA B C 1
ATOM 3975 O O . ALA B 2 223 ? -49.396 17.298 -8.696 1.00 45.07 223 ALA B O 1
ATOM 3977 N N . GLY B 2 224 ? -48.424 17.161 -6.666 1.00 32.17 224 GLY B N 1
ATOM 3978 C CA . GLY B 2 224 ? -48.114 18.571 -6.584 1.00 36.35 224 GLY B CA 1
ATOM 3979 C C . GLY B 2 224 ? -46.863 18.930 -7.363 1.00 34.06 224 GLY B C 1
ATOM 3980 O O . GLY B 2 224 ? -46.321 18.144 -8.142 1.00 30.45 224 GLY B O 1
ATOM 3981 N N . VAL B 2 225 ? -46.393 20.147 -7.134 1.00 30.38 225 VAL B N 1
ATOM 3982 C CA A VAL B 2 225 ? -45.245 20.707 -7.836 0.41 29.59 225 VAL B CA 1
ATOM 3983 C CA B VAL B 2 225 ? -45.234 20.656 -7.856 0.59 28.10 225 VAL B CA 1
ATOM 3984 C C . VAL B 2 225 ? -43.984 20.480 -7.009 1.00 24.92 225 VAL B C 1
ATOM 3985 O O . VAL B 2 225 ? -44.018 20.528 -5.771 1.00 26.32 225 VAL B O 1
ATOM 3992 N N . THR B 2 226 ? -42.865 20.234 -7.691 1.00 23.21 226 THR B N 1
ATOM 3993 C CA . THR B 2 226 ? -41.587 20.079 -7.011 1.00 21.33 226 THR B CA 1
ATOM 3994 C C . THR B 2 226 ? -41.268 21.362 -6.257 1.00 26.57 226 THR B C 1
ATOM 3995 O O . THR B 2 226 ? -41.546 22.465 -6.734 1.00 24.57 226 THR B O 1
ATOM 3999 N N . ARG B 2 227 ? -40.697 21.208 -5.064 1.00 21.05 227 ARG B N 1
ATOM 4000 C CA . ARG B 2 227 ? -40.414 22.342 -4.201 1.00 24.07 227 ARG B CA 1
ATOM 4001 C C . ARG B 2 227 ? -39.432 23.304 -4.865 1.00 21.26 227 ARG B C 1
ATOM 4002 O O . ARG B 2 227 ? -38.708 22.960 -5.801 1.00 20.92 227 ARG B O 1
ATOM 4010 N N . GLU B 2 228 ? -39.421 24.527 -4.361 1.00 22.91 228 GLU B N 1
ATOM 4011 C CA . GLU B 2 228 ? -38.406 25.478 -4.771 1.00 20.59 228 GLU B CA 1
ATOM 4012 C C . GLU B 2 228 ? -37.067 25.124 -4.131 1.00 25.92 228 GLU B C 1
ATOM 4013 O O . GLU B 2 228 ? -37.018 24.620 -3.005 1.00 26.25 228 GLU B O 1
ATOM 4019 N N . PRO B 2 229 ? -35.968 25.397 -4.821 1.00 22.26 229 PRO B N 1
ATOM 4020 C CA . PRO B 2 229 ? -34.663 25.372 -4.155 1.00 20.91 229 PRO B CA 1
ATOM 4021 C C . PRO B 2 229 ? -34.570 26.504 -3.149 1.00 22.19 229 PRO B C 1
ATOM 4022 O O . PRO B 2 229 ? -35.171 27.565 -3.320 1.00 27.38 229 PRO B O 1
ATOM 4026 N N . THR B 2 230 ? -33.814 26.271 -2.079 1.00 23.77 230 THR B N 1
ATOM 4027 C CA . THR B 2 230 ? -33.480 27.376 -1.197 1.00 24.82 230 THR B CA 1
ATOM 4028 C C . THR B 2 230 ? -32.468 28.287 -1.883 1.00 21.10 230 THR B C 1
ATOM 4029 O O . THR B 2 230 ? -31.819 27.909 -2.862 1.00 20.38 230 THR B O 1
ATOM 4033 N N . ASP B 2 231 ? -32.350 29.510 -1.363 1.00 24.43 231 ASP B N 1
ATOM 4034 C CA . ASP B 2 231 ? -31.336 30.426 -1.872 1.00 23.88 231 ASP B CA 1
ATOM 4035 C C . ASP B 2 231 ? -29.957 29.787 -1.807 1.00 23.73 231 ASP B C 1
ATOM 4036 O O . ASP B 2 231 ? -29.158 29.908 -2.745 1.00 20.71 231 ASP B O 1
ATOM 4041 N N . GLU B 2 232 ? -29.672 29.094 -0.704 1.00 23.06 232 GLU B N 1
ATOM 4042 C CA . GLU B 2 232 ? -28.387 28.425 -0.532 1.00 21.07 232 GLU B CA 1
ATOM 4043 C C . GLU B 2 232 ? -28.180 27.341 -1.581 1.00 18.90 232 GLU B C 1
ATOM 4044 O O . GLU B 2 232 ? -27.081 27.202 -2.130 1.00 17.87 232 GLU B O 1
ATOM 4050 N N . GLU B 2 233 ? -29.217 26.547 -1.862 1.00 17.14 233 GLU B N 1
ATOM 4051 C CA . GLU B 2 233 ? -29.083 25.512 -2.882 1.00 14.68 233 GLU B CA 1
ATOM 4052 C C . GLU B 2 233 ? -28.790 26.119 -4.246 1.00 16.12 233 GLU B C 1
ATOM 4053 O O . GLU B 2 233 ? -27.948 25.604 -4.988 1.00 15.59 233 GLU B O 1
ATOM 4059 N N . LEU B 2 234 ? -29.470 27.217 -4.594 1.00 18.05 234 LEU B N 1
ATOM 4060 C CA . LEU B 2 234 ? -29.200 27.863 -5.878 1.00 17.42 234 LEU B CA 1
ATOM 4061 C C . LEU B 2 234 ? -27.773 28.379 -5.939 1.00 17.64 234 LEU B C 1
ATOM 4062 O O . LEU B 2 234 ? -27.095 28.230 -6.964 1.00 18.12 234 LEU B O 1
ATOM 4067 N N . ARG B 2 235 ? -27.296 28.985 -4.851 1.00 17.21 235 ARG B N 1
ATOM 4068 C CA . ARG B 2 235 ? -25.910 29.436 -4.804 1.00 17.79 235 ARG B CA 1
ATOM 4069 C C . ARG B 2 235 ? -24.955 28.265 -4.984 1.00 15.85 235 ARG B C 1
ATOM 4070 O O . ARG B 2 235 ? -23.991 28.342 -5.755 1.00 16.16 235 ARG B O 1
ATOM 4078 N N . LEU B 2 236 ? -25.203 27.168 -4.271 1.00 15.20 236 LEU B N 1
ATOM 4079 C CA . LEU B 2 236 ? -24.295 26.033 -4.372 1.00 13.44 236 LEU B CA 1
ATOM 4080 C C . LEU B 2 236 ? -24.304 25.434 -5.778 1.00 14.80 236 LEU B C 1
ATOM 4081 O O . LEU B 2 236 ? -23.241 25.088 -6.306 1.00 15.92 236 LEU B O 1
ATOM 4086 N N . ILE B 2 237 ? -25.483 25.314 -6.409 1.00 14.10 237 ILE B N 1
ATOM 4087 C CA . ILE B 2 237 ? -25.553 24.763 -7.768 1.00 13.07 237 ILE B CA 1
ATOM 4088 C C . ILE B 2 237 ? -24.831 25.677 -8.752 1.00 15.30 237 ILE B C 1
ATOM 4089 O O . ILE B 2 237 ? -23.987 25.228 -9.539 1.00 14.41 237 ILE B O 1
ATOM 4094 N N . ARG B 2 238 ? -25.147 26.974 -8.716 1.00 15.44 238 ARG B N 1
ATOM 4095 C CA . ARG B 2 238 ? -24.703 27.889 -9.763 1.00 15.54 238 ARG B CA 1
ATOM 4096 C C . ARG B 2 238 ? -23.270 28.359 -9.578 1.00 17.67 238 ARG B C 1
ATOM 4097 O O . ARG B 2 238 ? -22.578 28.616 -10.571 1.00 19.05 238 ARG B O 1
ATOM 4105 N N . GLU B 2 239 ? -22.811 28.508 -8.339 1.00 15.86 239 GLU B N 1
ATOM 4106 C CA . GLU B 2 239 ? -21.506 29.100 -8.064 1.00 16.35 239 GLU B CA 1
ATOM 4107 C C . GLU B 2 239 ? -20.447 28.074 -7.696 1.00 17.58 239 GLU B C 1
ATOM 4108 O O . GLU B 2 239 ? -19.272 28.263 -8.025 1.00 20.87 239 GLU B O 1
ATOM 4114 N N . VAL B 2 240 ? -20.818 27.016 -6.983 1.00 15.94 240 VAL B N 1
ATOM 4115 C CA . VAL B 2 240 ? -19.853 26.096 -6.399 1.00 15.52 240 VAL B CA 1
ATOM 4116 C C . VAL B 2 240 ? -19.768 24.796 -7.176 1.00 19.10 240 VAL B C 1
ATOM 4117 O O . VAL B 2 240 ? -18.686 24.389 -7.593 1.00 18.76 240 VAL B O 1
ATOM 4121 N N . LEU B 2 241 ? -20.902 24.131 -7.388 1.00 14.63 241 LEU B N 1
ATOM 4122 C CA . LEU B 2 241 ? -20.869 22.773 -7.909 1.00 13.59 241 LEU B CA 1
ATOM 4123 C C . LEU B 2 241 ? -20.845 22.722 -9.430 1.00 14.65 241 LEU B C 1
ATOM 4124 O O . LEU B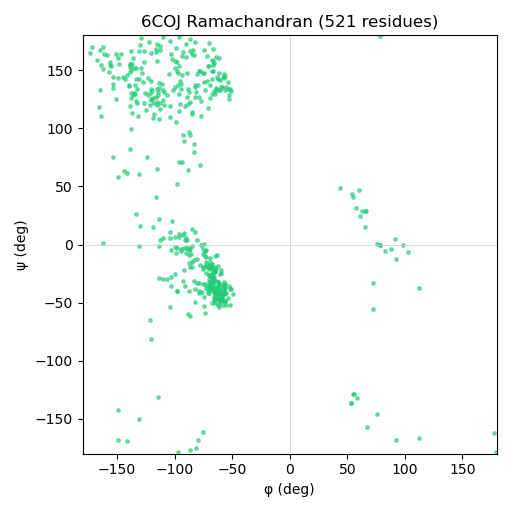 2 241 ? -20.136 21.891 -10.001 1.00 14.85 241 LEU B O 1
ATOM 4129 N N . ASP B 2 242 ? -21.603 23.577 -10.112 1.00 13.46 242 ASP B N 1
ATOM 4130 C CA . ASP B 2 242 ? -21.745 23.481 -11.568 1.00 14.42 242 ASP B CA 1
ATOM 4131 C C . ASP B 2 242 ? -21.764 24.869 -12.204 1.00 16.56 242 ASP B C 1
ATOM 4132 O O . ASP B 2 242 ? -22.733 25.257 -12.866 1.00 15.32 242 ASP B O 1
ATOM 4137 N N . PRO B 2 243 ? -20.676 25.635 -12.055 1.00 15.76 243 PRO B N 1
ATOM 4138 C CA . PRO B 2 243 ? -20.668 27.003 -12.596 1.00 18.45 243 PRO B CA 1
ATOM 4139 C C . PRO B 2 243 ? -20.758 27.064 -14.110 1.00 20.28 243 PRO B C 1
ATOM 4140 O O . PRO B 2 243 ? -21.184 28.096 -14.648 1.00 19.48 243 PRO B O 1
ATOM 4144 N N . ARG B 2 244 ? -20.372 25.999 -14.809 1.00 17.75 244 ARG B N 1
ATOM 4145 C CA . ARG B 2 244 ? -20.450 25.951 -16.263 1.00 18.74 244 ARG B CA 1
ATOM 4146 C C . ARG B 2 244 ? -21.783 25.424 -16.780 1.00 18.93 244 ARG B C 1
ATOM 4147 O O . ARG B 2 244 ? -21.948 25.285 -17.997 1.00 20.41 244 ARG B O 1
ATOM 4155 N N . SER B 2 245 ? -22.734 25.149 -15.889 1.00 17.20 245 SER B N 1
ATOM 4156 C CA . SER B 2 245 ? -24.058 24.653 -16.268 1.00 16.45 245 SER B CA 1
ATOM 4157 C C . SER B 2 245 ? -23.980 23.389 -17.114 1.00 16.47 245 SER B C 1
ATOM 4158 O O . SER B 2 245 ? -24.722 23.222 -18.087 1.00 18.11 245 SER B O 1
ATOM 4161 N N . LEU B 2 246 ? -23.073 22.485 -16.745 1.00 16.34 246 LEU B N 1
ATOM 4162 C CA . LEU B 2 246 ? -23.053 21.187 -17.410 1.00 15.70 246 LEU B CA 1
ATOM 4163 C C . LEU B 2 246 ? -24.370 20.450 -17.215 1.00 14.44 246 LEU B C 1
ATOM 4164 O O . LEU B 2 246 ? -24.742 19.604 -18.046 1.00 17.36 246 LEU B O 1
ATOM 4169 N N . ARG B 2 247 ? -25.090 20.756 -16.131 1.00 13.61 247 ARG B N 1
ATOM 4170 C CA . ARG B 2 247 ? -26.384 20.130 -15.881 1.00 15.12 247 ARG B CA 1
ATOM 4171 C C . ARG B 2 247 ? -27.355 20.319 -17.042 1.00 15.20 247 ARG B C 1
ATOM 4172 O O . ARG B 2 247 ? -28.185 19.439 -17.295 1.00 17.57 247 ARG B O 1
ATOM 4180 N N . ASP B 2 248 ? -27.294 21.459 -17.736 1.00 15.59 248 ASP B N 1
ATOM 4181 C CA . ASP B 2 248 ? -28.282 21.728 -18.775 1.00 15.67 248 ASP B CA 1
ATOM 4182 C C . ASP B 2 248 ? -28.154 20.759 -19.937 1.00 19.80 248 ASP B C 1
ATOM 4183 O O . ASP B 2 248 ? -29.149 20.474 -20.616 1.00 20.97 248 ASP B O 1
ATOM 4188 N N . ARG B 2 249 ? -26.950 20.244 -20.178 1.00 18.24 249 ARG B N 1
ATOM 4189 C CA . ARG B 2 249 ? -26.726 19.370 -21.322 1.00 17.29 249 ARG B CA 1
ATOM 4190 C C . ARG B 2 249 ? -27.427 18.033 -21.165 1.00 16.46 249 ARG B C 1
ATOM 4191 O O . ARG B 2 249 ? -27.671 17.352 -22.165 1.00 22.69 249 ARG B O 1
ATOM 4199 N N . GLU B 2 250 ? -27.768 17.663 -19.930 1.00 19.24 250 GLU B N 1
ATOM 4200 C CA A GLU B 2 250 ? -28.291 16.357 -19.557 0.52 24.40 250 GLU B CA 1
ATOM 4201 C CA B GLU B 2 250 ? -28.322 16.342 -19.659 0.48 23.31 250 GLU B CA 1
ATOM 4202 C C . GLU B 2 250 ? -29.775 16.383 -19.210 1.00 29.02 250 GLU B C 1
ATOM 4203 O O . GLU B 2 250 ? -30.300 15.372 -18.733 1.00 26.47 250 GLU B O 1
ATOM 4214 N N . VAL B 2 251 ? -30.452 17.512 -19.397 1.00 19.25 251 VAL B N 1
ATOM 4215 C CA . VAL B 2 251 ? -31.864 17.655 -19.056 1.00 18.34 251 VAL B CA 1
ATOM 4216 C C . VAL B 2 251 ? -32.592 18.119 -20.309 1.00 19.88 251 VAL B C 1
ATOM 4217 O O . VAL B 2 251 ? -32.324 19.217 -20.811 1.00 24.71 251 VAL B O 1
ATOM 4221 N N . SER B 2 252 ? -33.497 17.286 -20.818 1.00 19.59 252 SER B N 1
ATOM 4222 C CA . SER B 2 252 ? -34.218 17.554 -22.055 1.00 24.03 252 SER B CA 1
ATOM 4223 C C . SER B 2 252 ? -35.556 18.233 -21.779 1.00 32.35 252 SER B C 1
ATOM 4224 O O . SER B 2 252 ? -36.083 18.206 -20.665 1.00 25.73 252 SER B O 1
ATOM 4227 N N . VAL B 2 253 ? -36.108 18.842 -22.820 1.00 35.56 253 VAL B N 1
ATOM 4228 C CA . VAL B 2 253 ? -37.479 19.335 -22.771 1.00 43.19 253 VAL B CA 1
ATOM 4229 C C . VAL B 2 253 ? -38.479 18.187 -22.902 1.00 41.10 253 VAL B C 1
ATOM 4230 O O . VAL B 2 253 ? -38.131 17.094 -23.351 1.00 41.95 253 VAL B O 1
#

Nearest PDB structures (foldseek):
  6co6-assembly1_B  TM=1.003E+00  e=1.220E-56  Rhodococcus jostii RHA1
  6con-assembly2_H  TM=9.914E-01  e=4.840E-45  Mycobacterium tuberculosis
  5mzw-assembly1_B  TM=8.587E-01  e=1.602E-17  Myxococcus xanthus DK 1622
  5n03-assembly1_D  TM=8.424E-01  e=3.363E-17  Myxococcus xanthus DK 1622
  1poi-assembly1_B  TM=8.235E-01  e=2.626E-17  Acidaminococcus fermentans

Solvent-accessible surface area: 21857 Å² total; per-residue (Å²): 208,112,118,138,70,18,127,54,56,21,87,78,0,4,44,86,3,139,63,42,20,32,0,0,0,0,0,14,0,0,34,1,0,0,0,0,0,0,7,1,0,32,88,34,126,10,51,73,0,22,0,2,0,0,0,0,0,0,0,0,2,0,11,27,47,58,10,10,64,46,0,22,0,0,1,0,1,0,35,22,55,67,90,53,2,38,36,2,22,100,2,0,51,42,36,96,7,39,0,44,0,0,4,5,7,0,0,21,10,0,0,62,0,8,39,57,223,80,102,77,48,67,37,42,4,0,5,14,7,17,0,85,152,5,7,41,105,69,2,152,56,46,74,31,114,168,77,45,120,87,55,96,41,19,35,28,0,15,0,36,17,9,99,9,60,0,0,0,0,0,0,8,20,0,1,59,22,0,29,0,0,11,28,25,52,5,6,8,0,0,24,18,0,0,40,9,13,132,72,30,8,1,0,0,26,150,30,14,125,54,106,95,0,57,150,83,13,82,144,143,21,51,28,2,67,105,156,30,2,49,0,2,3,93,3,86,45,0,0,10,2,1,29,0,35,114,53,50,53,42,34,50,120,0,1,94,58,0,3,98,7,19,154,60,122,120,23,25,123,109,5,50,64,64,16,27,79,28,53,18,112,80,3,36,64,15,9,137,122,14,57,111,107,114,127,120,93,27,64,69,4,4,16,0,0,0,3,0,6,58,2,0,81,70,27,33,129,31,10,2,15,25,116,37,36,0,0,41,0,0,0,12,0,3,24,67,40,109,20,88,84,2,51,4,36,52,64,63,0,47,15,6,37,80,20,10,28,25,82,46,192,17,90,95,98,23,109,14,0,28,56,77,38,30,83,25,15,71,63,26,165,10,10,0,1,9,27,23,41,14,0,12,88,38,0,5,0,0,21,0,0,51,18,85,11,67,89,2,105,116,6,1,41,0,0,57,21,1,0,2,8,0,0,9,1,43,0,0,0,16,7,18,123,6,25,42,210,23,0,17,100,103,9,53,0,18,0,0,0,0,36,88,62,50,57,112,132,14,15,0,24,129,85,20,74,5,38,64,0,0,0,2,4,0,18,0,13,5,37,7,107,117,90,6,0,81,7,64,15,12,1,44,70,14,80,36,102,58,0,45,112,48,9,54,21,140,13,19,44,21,99,135,24,45,98,9,90,96,12,72,124,84,15,12,112,9,0,92,121,54,0,2,81,163,40,26,9,72,185,80,23,38,163

Sequence (543 aa):
VSKRDKRISLDDAVGEELRSGMTIGIGGWGSRRKPMALVRALLRSDVTDLTVVTYGGPDLGLLCSAGKVTKAYYGFVSLDSAPFYDPWFAKKARTAGEIAVREMDAGMVKCGLEAAAARLPFLPIRAGLLGSDVRRFWGDELRTVTSPYPDDASGKSETLIAMPALNLDAALVHLNLGDKHGNAAYTGVDPYFDDLYCAAAEKRFVSVERVVEETEELVKTVPLQNLILNRMMVDGVVEAPNGAHFTLAGDSYGRDEKFQRHYAEESAKTPQQAWQQQFVATYLSGSEDDYQAAVKKFAEEQATEVTRAEYCAIACADIFSSGAGEIMMASPMMATLPLIGARLARLTTEPDLLITDGEALIFADTPAVGAKAPIEGWMPFRKKVFDVVASGRRHVVMGANQIDRHGNQNLSAFGPLQQPTRQMFGVRGAPGNTINHPTSYWVGKHTSRVFCDTVDIVSGVGYDQIDPENPAYRFHHLHRVVSNLGVFDFGGPDHTFRALSLHPGVTADQVADNTSFEVAGLADAGVVTREPTDEELRLIREVLDPRSLRDREEVSV

Organism: Rhodococcus jostii (strain RHA1) (NCBI:txid101510)